Protein AF-A0A922NYP8-F1 (afdb_monomer_lite)

Radius of gyration: 26.48 Å; chains: 1; bounding box: 56×85×66 Å

Structure (mmCIF, N/CA/C/O backbone):
data_AF-A0A922NYP8-F1
#
_entry.id   AF-A0A922NYP8-F1
#
loop_
_atom_site.group_PDB
_atom_site.id
_atom_site.type_symbol
_atom_site.label_atom_id
_atom_site.label_alt_id
_atom_site.label_comp_id
_atom_site.label_asym_id
_atom_site.label_entity_id
_atom_site.label_seq_id
_atom_site.pdbx_PDB_ins_code
_atom_site.Cartn_x
_atom_site.Cartn_y
_atom_site.Cartn_z
_atom_site.occupancy
_atom_site.B_iso_or_equiv
_atom_site.auth_seq_id
_atom_site.auth_comp_id
_atom_site.auth_asym_id
_atom_site.auth_atom_id
_atom_site.pdbx_PDB_model_num
ATOM 1 N N . MET A 1 1 ? -5.232 -29.669 6.004 1.00 66.06 1 MET A N 1
ATOM 2 C CA . MET A 1 1 ? -6.127 -30.835 5.879 1.00 66.06 1 MET A CA 1
ATOM 3 C C . MET A 1 1 ? -7.072 -30.768 7.066 1.00 66.06 1 MET A C 1
ATOM 5 O O . MET A 1 1 ? -6.589 -30.756 8.190 1.00 66.06 1 MET A O 1
ATOM 9 N N . ILE A 1 2 ? -8.360 -30.571 6.811 1.00 72.19 2 ILE A N 1
ATOM 10 C CA . ILE A 1 2 ? -9.415 -30.349 7.808 1.00 72.19 2 ILE A CA 1
ATOM 11 C C . ILE A 1 2 ? -9.985 -31.724 8.167 1.00 72.19 2 ILE A C 1
ATOM 13 O O . ILE A 1 2 ? -10.240 -32.526 7.268 1.00 72.19 2 ILE A O 1
ATOM 17 N N . THR A 1 3 ? -10.121 -32.038 9.455 1.00 82.56 3 THR A N 1
ATOM 18 C CA . THR A 1 3 ? -10.770 -33.287 9.882 1.00 82.56 3 THR A CA 1
ATOM 19 C C . THR A 1 3 ? -12.245 -33.005 10.113 1.00 82.56 3 THR A C 1
ATOM 21 O O . THR A 1 3 ? -12.589 -32.067 10.812 1.00 82.56 3 THR A O 1
ATOM 24 N N . TYR A 1 4 ? -13.122 -33.825 9.561 1.00 84.69 4 TYR A N 1
ATOM 25 C CA . TYR A 1 4 ? -14.564 -33.710 9.732 1.00 84.69 4 TYR A CA 1
ATOM 26 C C . TYR A 1 4 ? -15.114 -34.953 10.416 1.00 84.69 4 TYR A C 1
ATOM 28 O O . TYR A 1 4 ? -14.515 -36.026 10.338 1.00 84.69 4 TYR A O 1
ATOM 36 N N . GLN A 1 5 ? -16.268 -34.818 11.054 1.00 89.62 5 GLN A N 1
ATOM 37 C CA . GLN A 1 5 ? -17.026 -35.886 11.683 1.00 89.62 5 GLN A CA 1
ATOM 38 C C . GLN A 1 5 ? -18.457 -35.780 11.197 1.00 89.62 5 GLN A C 1
ATOM 40 O O . GLN A 1 5 ? -18.974 -34.693 10.984 1.00 89.62 5 GLN A O 1
ATOM 45 N N . SER A 1 6 ? -19.108 -36.911 10.976 1.00 86.44 6 SER A N 1
ATOM 46 C CA . SER A 1 6 ? -20.506 -36.907 10.559 1.00 86.44 6 SER A CA 1
ATOM 47 C C . SER A 1 6 ? -21.403 -36.219 11.601 1.00 86.44 6 SER A C 1
ATOM 49 O O . SER A 1 6 ? -21.498 -36.698 12.734 1.00 86.44 6 SER A O 1
ATOM 51 N N . ALA A 1 7 ? -22.102 -35.162 11.182 1.00 79.44 7 ALA A N 1
ATOM 52 C CA . ALA A 1 7 ? -23.109 -34.436 11.966 1.00 79.44 7 ALA A CA 1
ATOM 53 C C . ALA A 1 7 ? -24.463 -35.169 12.009 1.00 79.44 7 ALA A C 1
ATOM 55 O O . ALA A 1 7 ? -25.336 -34.896 12.832 1.00 79.44 7 ALA A O 1
ATOM 56 N N . VAL A 1 8 ? -24.655 -36.113 11.086 1.00 80.56 8 VAL A N 1
ATOM 57 C CA . VAL A 1 8 ? -25.882 -36.894 10.909 1.00 80.56 8 VAL A CA 1
ATOM 58 C C . VAL A 1 8 ? -25.571 -38.387 10.943 1.00 80.56 8 VAL A C 1
ATOM 60 O O . VAL A 1 8 ? -24.485 -38.811 10.555 1.00 80.56 8 VAL A O 1
ATOM 63 N N . MET A 1 9 ? -26.540 -39.207 11.365 1.00 78.69 9 MET A N 1
ATOM 64 C CA . MET A 1 9 ? -26.356 -40.665 11.467 1.00 78.69 9 MET A CA 1
ATOM 65 C C . MET A 1 9 ? -26.149 -41.374 10.121 1.00 78.69 9 MET A C 1
ATOM 67 O O . MET A 1 9 ? -25.687 -42.508 10.103 1.00 78.69 9 MET A O 1
ATOM 71 N N . GLN A 1 10 ? -26.523 -40.748 9.003 1.00 86.38 10 GLN A N 1
ATOM 72 C CA . GLN A 1 10 ? -26.293 -41.284 7.663 1.00 86.38 10 GLN A CA 1
ATOM 73 C C . GLN A 1 10 ? -25.739 -40.195 6.756 1.00 86.38 10 GLN A C 1
ATOM 75 O O . GLN A 1 10 ? -26.448 -39.275 6.351 1.00 86.38 10 GLN A O 1
ATOM 80 N N . VAL A 1 11 ? -24.459 -40.322 6.416 1.00 90.88 11 VAL A N 1
ATOM 81 C CA . VAL A 1 11 ? -23.790 -39.412 5.489 1.00 90.88 11 VAL A CA 1
ATOM 82 C C . VAL A 1 11 ? -23.839 -39.999 4.086 1.00 90.88 11 VAL A C 1
ATOM 84 O O . VAL A 1 11 ? -23.274 -41.059 3.826 1.00 90.88 11 VAL A O 1
ATOM 87 N N . GLU A 1 12 ? -24.504 -39.301 3.171 1.00 95.06 12 GLU A N 1
ATOM 88 C CA . GLU A 1 12 ? -24.457 -39.596 1.738 1.00 95.06 12 GLU A CA 1
ATOM 89 C C . GLU A 1 12 ? -23.053 -39.351 1.164 1.00 95.06 12 GLU A C 1
ATOM 91 O O . GLU A 1 12 ? -22.510 -38.249 1.279 1.00 95.06 12 GLU A O 1
ATOM 96 N N . LEU A 1 13 ? -22.491 -40.365 0.505 1.00 96.12 13 LEU A N 1
ATOM 97 C CA . LEU A 1 13 ? -21.177 -40.321 -0.131 1.00 96.12 13 LEU A CA 1
ATOM 98 C C . LEU A 1 13 ? -21.335 -40.343 -1.655 1.00 96.12 13 LEU A C 1
ATOM 100 O O . LEU A 1 13 ? -21.900 -41.281 -2.222 1.00 96.12 13 LEU A O 1
ATOM 104 N N . PHE A 1 14 ? -20.812 -39.327 -2.334 1.00 96.75 14 PHE A N 1
ATOM 105 C CA . PHE A 1 14 ? -20.896 -39.172 -3.786 1.00 96.75 14 PHE A CA 1
ATOM 106 C C . PHE A 1 14 ? -19.519 -39.378 -4.427 1.00 96.75 14 PHE A C 1
ATOM 108 O O . PHE A 1 14 ? -18.516 -38.857 -3.943 1.00 96.75 14 PHE A O 1
ATOM 115 N N . SER A 1 15 ? -19.444 -40.111 -5.539 1.00 94.62 15 SER A N 1
ATOM 116 C CA . SER A 1 15 ? -18.170 -40.338 -6.245 1.00 94.62 15 SER A CA 1
ATOM 117 C C . SER A 1 15 ? -17.664 -39.113 -7.020 1.00 94.62 15 SER A C 1
ATOM 119 O O . SER A 1 15 ? -16.480 -39.034 -7.335 1.00 94.62 15 SER A O 1
ATOM 121 N N . THR A 1 16 ? -18.539 -38.153 -7.340 1.00 92.31 16 THR A N 1
ATOM 122 C CA . THR A 1 16 ? -18.200 -36.885 -8.013 1.00 92.31 16 THR A CA 1
ATOM 123 C C . THR A 1 16 ? -19.042 -35.731 -7.456 1.00 92.31 16 THR A C 1
ATOM 125 O O . THR A 1 16 ? -20.111 -35.958 -6.887 1.00 92.31 16 THR A O 1
ATOM 128 N N . SER A 1 17 ? -18.592 -34.485 -7.650 1.00 89.69 17 SER A N 1
ATOM 129 C CA . SER A 1 17 ? -19.309 -33.275 -7.209 1.00 89.69 17 SER A CA 1
ATOM 130 C C . SER A 1 17 ? -20.694 -33.120 -7.842 1.00 89.69 17 SER A C 1
ATOM 132 O O . SER A 1 17 ? -21.583 -32.530 -7.232 1.00 89.69 17 SER A O 1
ATOM 134 N N . ASP A 1 18 ? -20.894 -33.665 -9.043 1.00 90.75 18 ASP A N 1
ATOM 135 C CA . ASP A 1 18 ? -22.103 -33.504 -9.865 1.00 90.75 18 ASP A CA 1
ATOM 136 C C . ASP A 1 18 ? -23.022 -34.736 -9.849 1.00 90.75 18 ASP A C 1
ATOM 138 O O . ASP A 1 18 ? -24.043 -34.764 -10.533 1.00 90.75 18 ASP A O 1
ATOM 142 N N . ALA A 1 19 ? -22.686 -35.777 -9.080 1.00 90.44 19 ALA A N 1
ATOM 143 C CA . ALA A 1 19 ? -23.497 -36.989 -9.024 1.00 90.44 19 ALA A CA 1
ATOM 144 C C . ALA A 1 19 ? -24.916 -36.685 -8.504 1.00 90.44 19 ALA A C 1
ATOM 146 O O . ALA A 1 19 ? -25.092 -36.070 -7.448 1.00 90.44 19 ALA A O 1
ATOM 147 N N . ALA A 1 20 ? -25.936 -37.131 -9.239 1.00 90.94 20 ALA A N 1
ATOM 148 C CA . ALA A 1 20 ? -27.338 -36.909 -8.876 1.00 90.94 20 ALA A CA 1
ATOM 149 C C . ALA A 1 20 ? -27.798 -37.785 -7.696 1.00 90.94 20 ALA A C 1
ATOM 151 O O . ALA A 1 20 ? -28.721 -37.416 -6.978 1.00 90.94 20 ALA A O 1
ATOM 152 N N . VAL A 1 21 ? -27.146 -38.933 -7.484 1.00 92.62 21 VAL A N 1
ATOM 153 C CA . VAL A 1 21 ? -27.503 -39.935 -6.469 1.00 92.62 21 VAL A CA 1
ATOM 154 C C . VAL A 1 21 ? -26.253 -40.323 -5.680 1.00 92.62 21 VAL A C 1
ATOM 156 O O . VAL A 1 21 ? -25.152 -40.324 -6.234 1.00 92.62 21 VAL A O 1
ATOM 159 N N . ALA A 1 22 ? -26.419 -40.624 -4.391 1.00 92.94 22 ALA A N 1
ATOM 160 C CA . ALA A 1 22 ? -25.333 -41.090 -3.537 1.00 92.94 22 ALA A CA 1
ATOM 161 C C . ALA A 1 22 ? -24.836 -42.467 -4.002 1.00 92.94 22 ALA A C 1
ATOM 163 O O . ALA A 1 22 ? -25.628 -43.370 -4.273 1.00 92.94 22 ALA A O 1
ATOM 164 N N . SER A 1 23 ? -23.517 -42.625 -4.081 1.00 93.94 23 SER A N 1
ATOM 165 C CA . SER A 1 23 ? -22.865 -43.877 -4.473 1.00 93.94 23 SER A CA 1
ATOM 166 C C . SER A 1 23 ? -22.718 -44.836 -3.287 1.00 93.94 23 SER A C 1
ATOM 168 O O . SER A 1 23 ? -22.593 -46.043 -3.482 1.00 93.94 23 SER A O 1
ATOM 170 N N . ALA A 1 24 ? -22.703 -44.301 -2.063 1.00 94.31 24 ALA A N 1
ATOM 171 C CA . ALA A 1 24 ? -22.650 -45.056 -0.817 1.00 94.31 24 ALA A CA 1
ATOM 172 C C . ALA A 1 24 ? -23.212 -44.229 0.353 1.00 94.31 24 ALA A C 1
ATOM 174 O O . ALA A 1 24 ? -23.489 -43.036 0.216 1.00 94.31 24 ALA A O 1
ATOM 175 N N . PHE A 1 25 ? -23.342 -44.871 1.514 1.00 92.19 25 PHE A N 1
ATOM 176 C CA . PHE A 1 25 ? -23.682 -44.228 2.781 1.00 92.19 25 PHE A CA 1
ATOM 177 C C . PHE A 1 25 ? -22.641 -44.597 3.841 1.00 92.19 25 PHE A C 1
ATOM 179 O O . PHE A 1 25 ? -22.176 -45.740 3.886 1.00 92.19 25 PHE A O 1
ATOM 186 N N . ALA A 1 26 ? -22.281 -43.633 4.686 1.00 86.06 26 ALA A N 1
ATOM 187 C CA . ALA A 1 26 ? -21.549 -43.897 5.921 1.00 86.06 26 ALA A CA 1
ATOM 188 C C . ALA A 1 26 ? -22.441 -44.663 6.917 1.00 86.06 26 ALA A C 1
ATOM 190 O O . ALA A 1 26 ? -23.669 -44.537 6.880 1.00 86.06 26 ALA A O 1
ATOM 191 N N . GLY A 1 27 ? -21.828 -45.490 7.766 1.00 77.88 27 GLY A N 1
ATOM 192 C CA . GLY A 1 27 ? -22.530 -46.321 8.745 1.00 77.88 27 GLY A CA 1
ATOM 193 C C . GLY A 1 27 ? -23.229 -45.511 9.850 1.00 77.88 27 GLY A C 1
ATOM 194 O O . GLY A 1 27 ? -23.085 -44.297 9.914 1.00 77.88 27 GLY A O 1
ATOM 195 N N . PRO A 1 28 ? -23.966 -46.178 10.761 1.00 75.19 28 PRO A N 1
ATOM 196 C CA . PRO A 1 28 ? -24.787 -45.518 11.786 1.00 75.19 28 PRO A CA 1
ATOM 197 C C . PRO A 1 28 ? -23.991 -44.875 12.937 1.00 75.19 28 PRO A C 1
ATOM 199 O O . PRO A 1 28 ? -24.587 -44.291 13.840 1.00 75.19 28 PRO A O 1
ATOM 202 N N . ALA A 1 29 ? -22.665 -45.027 12.958 1.00 81.69 29 ALA A N 1
ATOM 203 C CA . ALA A 1 29 ? -21.788 -44.460 13.977 1.00 81.69 29 ALA A CA 1
ATOM 204 C C . ALA A 1 29 ? -21.065 -43.224 13.425 1.00 81.69 29 ALA A C 1
ATOM 206 O O . ALA A 1 29 ? -20.842 -43.165 12.216 1.00 81.69 29 ALA A O 1
ATOM 207 N N . PRO A 1 30 ? -20.648 -42.271 14.280 1.00 82.56 30 PRO A N 1
ATOM 208 C CA . PRO A 1 30 ? -19.927 -41.108 13.806 1.00 82.56 30 PRO A CA 1
ATOM 209 C C . PRO A 1 30 ? -18.641 -41.482 13.062 1.00 82.56 30 PRO A C 1
ATOM 211 O O . PRO A 1 30 ? -17.771 -42.151 13.621 1.00 82.56 30 PRO A O 1
ATOM 214 N N . GLU A 1 31 ? -18.518 -41.054 11.808 1.00 89.12 31 GLU A N 1
ATOM 215 C CA . GLU A 1 31 ? -17.350 -41.338 10.971 1.00 89.12 31 GLU A CA 1
ATOM 216 C C . GLU A 1 31 ? -16.478 -40.103 10.781 1.00 89.12 31 GLU A C 1
ATOM 218 O O . GLU A 1 31 ? -16.988 -38.987 10.725 1.00 89.12 31 GLU A O 1
ATOM 223 N N . GLN A 1 32 ? -15.165 -40.316 10.650 1.00 89.50 32 GLN A N 1
ATOM 224 C CA . GLN A 1 32 ? -14.197 -39.254 10.396 1.00 89.50 32 GLN A CA 1
ATOM 225 C C . GLN A 1 32 ? -13.786 -39.173 8.925 1.00 89.50 32 GLN A C 1
ATOM 227 O O . GLN A 1 32 ? -13.536 -40.186 8.258 1.00 89.50 32 GLN A O 1
ATOM 232 N N . PHE A 1 33 ? -13.622 -37.942 8.459 1.00 91.50 33 PHE A N 1
ATOM 233 C CA . PHE A 1 33 ? -13.197 -37.608 7.110 1.00 91.50 33 PHE A CA 1
ATOM 234 C C . PHE A 1 33 ? -12.060 -36.583 7.142 1.00 91.50 33 PHE A C 1
ATOM 236 O O . PHE A 1 33 ? -11.901 -35.851 8.110 1.00 91.50 33 PHE A O 1
ATOM 243 N N . GLU A 1 34 ? -11.273 -36.514 6.077 1.00 90.25 34 GLU A N 1
ATOM 244 C CA . GLU A 1 34 ? -10.164 -35.576 5.910 1.00 90.25 34 GLU A CA 1
ATOM 245 C C . GLU A 1 34 ? -10.344 -34.798 4.608 1.00 90.25 34 GLU A C 1
ATOM 247 O O . GLU A 1 34 ? -10.210 -35.364 3.528 1.00 90.25 34 GLU A O 1
ATOM 252 N N . GLY A 1 35 ? -10.661 -33.510 4.673 1.00 85.81 35 GLY A N 1
ATOM 253 C CA . GLY A 1 35 ? -10.830 -32.669 3.487 1.00 85.81 35 GLY A CA 1
ATOM 254 C C . GLY A 1 35 ? -9.698 -31.670 3.294 1.00 85.81 35 GLY A C 1
ATOM 255 O O . GLY A 1 35 ? -8.952 -31.326 4.213 1.00 85.81 35 GLY A O 1
ATOM 256 N N . ASP A 1 36 ? -9.573 -31.174 2.071 1.00 80.81 36 ASP A N 1
ATOM 257 C CA . ASP A 1 36 ? -8.694 -30.053 1.727 1.00 80.81 36 ASP A CA 1
ATOM 258 C C . ASP A 1 36 ? -9.437 -28.703 1.719 1.00 80.81 36 ASP A C 1
ATOM 260 O O . ASP A 1 36 ? -8.832 -27.679 1.419 1.00 80.81 36 ASP A O 1
ATOM 264 N N . GLY A 1 37 ? -10.727 -28.696 2.082 1.00 77.25 37 GLY A N 1
ATOM 265 C CA . GLY A 1 37 ? -11.591 -27.512 2.058 1.00 77.25 37 GLY A CA 1
ATOM 266 C C . GLY A 1 37 ? -12.241 -27.242 0.697 1.00 77.25 37 GLY A C 1
ATOM 267 O O . GLY A 1 37 ? -12.990 -26.280 0.559 1.00 77.25 37 GLY A O 1
ATOM 268 N N . THR A 1 38 ? -11.996 -28.073 -0.321 1.00 84.12 38 THR A N 1
ATOM 269 C CA . THR A 1 38 ? -12.590 -27.877 -1.649 1.00 84.12 38 THR A CA 1
ATOM 270 C C . THR A 1 38 ? -14.095 -28.126 -1.621 1.00 84.12 38 THR A C 1
ATOM 272 O O . THR A 1 38 ? -14.534 -29.259 -1.415 1.00 84.12 38 THR A O 1
ATOM 275 N N . VAL A 1 39 ? -14.887 -27.100 -1.938 1.00 86.25 39 VAL A N 1
ATOM 276 C CA . VAL A 1 39 ? -16.346 -27.198 -2.092 1.00 86.25 39 VAL A CA 1
ATOM 277 C C . VAL A 1 39 ? -16.746 -27.027 -3.560 1.00 86.25 39 VAL A C 1
ATOM 279 O O . VAL A 1 39 ? -16.272 -26.122 -4.247 1.00 86.25 39 VAL A O 1
ATOM 282 N N . ARG A 1 40 ? -17.631 -27.895 -4.064 1.00 87.00 40 ARG A N 1
ATOM 283 C CA . ARG A 1 40 ? -18.286 -27.773 -5.379 1.00 87.00 40 ARG A CA 1
ATOM 284 C C . ARG A 1 40 ? -19.727 -28.254 -5.294 1.00 87.00 40 ARG A C 1
ATOM 286 O O . ARG A 1 40 ? -19.989 -29.325 -4.758 1.00 87.00 40 ARG A O 1
ATOM 293 N N . ASN A 1 41 ? -20.655 -27.470 -5.843 1.00 88.25 41 ASN A N 1
ATOM 294 C CA . ASN A 1 41 ? -22.095 -27.764 -5.848 1.00 88.25 41 ASN A CA 1
ATOM 295 C C . ASN A 1 41 ? -22.669 -28.089 -4.454 1.00 88.25 41 ASN A C 1
ATOM 297 O O . ASN A 1 41 ? -23.434 -29.040 -4.298 1.00 88.25 41 ASN A O 1
ATOM 301 N N . GLY A 1 42 ? -22.253 -27.342 -3.424 1.00 86.25 42 GLY A N 1
ATOM 302 C CA . GLY A 1 42 ? -22.686 -27.573 -2.038 1.00 86.25 42 GLY A CA 1
ATOM 303 C C . GLY A 1 42 ? -22.166 -28.878 -1.420 1.00 86.25 42 GLY A C 1
ATOM 304 O O . GLY A 1 42 ? -22.715 -29.361 -0.428 1.00 86.25 42 GLY A O 1
ATOM 305 N N . ARG A 1 43 ? -21.136 -29.485 -2.023 1.00 92.12 43 ARG A N 1
ATOM 306 C CA . ARG A 1 43 ? -20.469 -30.682 -1.513 1.00 92.12 43 ARG A CA 1
ATOM 307 C C . ARG A 1 43 ? -18.996 -30.416 -1.280 1.00 92.12 43 ARG A C 1
ATOM 309 O O . ARG A 1 43 ? -18.321 -29.831 -2.122 1.00 92.12 43 ARG A O 1
ATOM 316 N N . LEU A 1 44 ? -18.503 -30.915 -0.165 1.00 91.31 44 LEU A N 1
ATOM 317 C CA . LEU A 1 44 ? -17.116 -30.869 0.239 1.00 91.31 44 LEU A CA 1
ATOM 318 C C . LEU A 1 44 ? -16.382 -32.127 -0.241 1.00 91.31 44 LEU A C 1
ATOM 320 O O . LEU A 1 44 ? -16.895 -33.242 -0.101 1.00 91.31 44 LEU A O 1
ATOM 324 N N . LYS A 1 45 ? -15.175 -31.956 -0.784 1.00 94.62 45 LYS A N 1
ATOM 325 C CA . LYS A 1 45 ? -14.275 -33.060 -1.117 1.00 94.62 45 LYS A CA 1
ATOM 326 C C . LYS A 1 45 ? -13.540 -33.530 0.136 1.00 94.62 45 LYS A C 1
ATOM 328 O O . LYS A 1 45 ? -12.814 -32.763 0.767 1.00 94.62 45 LYS A O 1
ATOM 333 N N . VAL A 1 46 ? -13.695 -34.805 0.466 1.00 94.31 46 VAL A N 1
ATOM 334 C CA . VAL A 1 46 ? -13.101 -35.409 1.658 1.00 94.31 46 VAL A CA 1
ATOM 335 C C . VAL A 1 46 ? -12.566 -36.805 1.375 1.00 94.31 46 VAL A C 1
ATOM 337 O O . VAL A 1 46 ? -13.067 -37.511 0.509 1.00 94.31 46 VAL A O 1
ATOM 340 N N . LYS A 1 47 ? -11.576 -37.239 2.141 1.00 95.12 47 LYS A N 1
ATOM 341 C CA . LYS A 1 47 ? -11.086 -38.608 2.198 1.00 95.12 47 LYS A CA 1
ATOM 342 C C . LYS A 1 47 ? -11.651 -39.278 3.439 1.00 95.12 47 LYS A C 1
ATOM 344 O O . LYS A 1 47 ? -11.426 -38.821 4.556 1.00 95.12 47 LYS A O 1
ATOM 349 N N . ARG A 1 48 ? -12.403 -40.356 3.272 1.00 93.69 48 ARG A N 1
ATOM 350 C CA . ARG A 1 48 ? -12.976 -41.092 4.403 1.00 93.69 48 ARG A CA 1
ATOM 351 C C . ARG A 1 48 ? -11.887 -41.930 5.067 1.00 93.69 48 ARG A C 1
ATOM 353 O O . ARG A 1 48 ? -11.225 -42.720 4.400 1.00 93.69 48 ARG A O 1
ATOM 360 N N . ARG A 1 49 ? -11.705 -41.805 6.385 1.00 89.56 49 ARG A N 1
ATOM 361 C CA . ARG A 1 49 ? -10.611 -42.505 7.087 1.00 89.56 49 ARG A CA 1
ATOM 362 C C . ARG A 1 49 ? -10.750 -44.026 7.087 1.00 89.56 49 ARG A C 1
ATOM 364 O O . ARG A 1 49 ? -9.743 -44.721 7.041 1.00 89.56 49 ARG A O 1
ATOM 371 N N . ALA A 1 50 ? -11.981 -44.535 7.128 1.00 88.62 50 ALA A N 1
ATOM 372 C CA . ALA A 1 50 ? -12.245 -45.971 7.224 1.00 88.62 50 ALA A CA 1
ATOM 373 C C . ALA A 1 50 ? -11.756 -46.766 5.999 1.00 88.62 50 ALA A C 1
ATOM 375 O O . ALA A 1 50 ? -11.333 -47.910 6.145 1.00 88.62 50 ALA A O 1
ATOM 376 N N . ASP A 1 51 ? -11.818 -46.175 4.802 1.00 91.19 51 ASP A N 1
ATOM 377 C CA . ASP A 1 51 ? -11.456 -46.842 3.544 1.00 91.19 51 ASP A CA 1
ATOM 378 C C . ASP A 1 51 ? -10.379 -46.102 2.730 1.00 91.19 51 ASP A C 1
ATOM 380 O O . ASP A 1 51 ? -9.912 -46.624 1.716 1.00 91.19 51 ASP A O 1
ATOM 384 N N . GLY A 1 52 ? -9.972 -44.904 3.161 1.00 91.62 52 GLY A N 1
ATOM 385 C CA . GLY A 1 52 ? -8.978 -44.067 2.493 1.00 91.62 52 GLY A CA 1
ATOM 386 C C . GLY A 1 52 ? -9.430 -43.509 1.141 1.00 91.62 52 GLY A C 1
ATOM 387 O O . GLY A 1 52 ? -8.590 -42.991 0.401 1.00 91.62 52 GLY A O 1
ATOM 388 N N . LYS A 1 53 ? -10.717 -43.628 0.790 1.00 93.94 53 LYS A N 1
ATOM 389 C CA . LYS A 1 53 ? -11.246 -43.204 -0.511 1.00 93.94 53 LYS A CA 1
ATOM 390 C C . LYS A 1 53 ? -11.693 -41.750 -0.486 1.00 93.94 53 LYS A C 1
ATOM 392 O O . LYS A 1 53 ? -12.227 -41.267 0.513 1.00 93.94 53 LYS A O 1
ATOM 397 N N . ASP A 1 54 ? -11.510 -41.087 -1.622 1.00 95.50 54 ASP A N 1
ATOM 398 C CA . ASP A 1 54 ? -12.035 -39.748 -1.856 1.00 95.50 54 ASP A CA 1
ATOM 399 C C . ASP A 1 54 ? -13.540 -39.815 -2.147 1.00 95.50 54 ASP A C 1
ATOM 401 O O . ASP A 1 54 ? -14.008 -40.619 -2.958 1.00 95.50 54 ASP A O 1
ATOM 405 N N . TRP A 1 55 ? -14.281 -38.924 -1.505 1.00 96.69 55 TRP A N 1
ATOM 406 C CA . TRP A 1 55 ? -15.721 -38.771 -1.595 1.00 96.69 55 TRP A CA 1
ATOM 407 C C . TRP A 1 55 ? -16.084 -37.291 -1.667 1.00 96.69 55 TRP A C 1
ATOM 409 O O . TRP A 1 55 ? -15.346 -36.412 -1.223 1.00 96.69 55 TRP A O 1
ATOM 419 N N . TRP A 1 56 ? -17.263 -37.025 -2.206 1.00 96.38 56 TRP A N 1
ATOM 420 C CA . TRP A 1 56 ? -17.946 -35.751 -2.072 1.00 96.38 56 TRP A CA 1
ATOM 421 C C . TRP A 1 56 ? -19.089 -35.930 -1.086 1.00 96.38 56 TRP A C 1
ATOM 423 O O . TRP A 1 56 ? -19.855 -36.885 -1.202 1.00 96.38 56 TRP A O 1
ATOM 433 N N . VAL A 1 57 ? -19.203 -35.029 -0.119 1.00 93.56 57 VAL A N 1
ATOM 434 C CA . VAL A 1 57 ? -20.193 -35.106 0.960 1.00 93.56 57 VAL A CA 1
ATOM 435 C C . VAL A 1 57 ? -20.906 -33.769 1.072 1.00 93.56 57 VAL A C 1
ATOM 437 O O . VAL A 1 57 ? -20.277 -32.729 0.911 1.00 93.56 57 VAL A O 1
ATOM 440 N N . LYS A 1 58 ? -22.219 -33.767 1.315 1.00 91.19 58 LYS A N 1
ATOM 441 C CA . LYS A 1 58 ? -22.953 -32.517 1.564 1.00 91.19 58 LYS A CA 1
ATOM 442 C C . LYS A 1 58 ? -22.370 -31.815 2.788 1.00 91.19 58 LYS A C 1
ATOM 444 O O . LYS A 1 58 ? -22.164 -32.450 3.816 1.00 91.19 58 LYS A O 1
ATOM 449 N N . GLU A 1 59 ? -22.121 -30.518 2.674 1.00 84.12 59 GLU A N 1
ATOM 450 C CA . GLU A 1 59 ? -21.439 -29.750 3.723 1.00 84.12 59 GLU A CA 1
ATOM 451 C C . GLU A 1 59 ? -22.172 -29.826 5.070 1.00 84.12 59 GLU A C 1
ATOM 453 O O . GLU A 1 59 ? -21.562 -30.091 6.097 1.00 84.12 59 GLU A O 1
ATOM 458 N N . ASN A 1 60 ? -23.504 -29.755 5.051 1.00 85.88 60 ASN A N 1
ATOM 459 C CA . ASN A 1 60 ? -24.344 -29.861 6.246 1.00 85.88 60 ASN A CA 1
ATOM 460 C C . ASN A 1 60 ? -24.420 -31.271 6.869 1.00 85.88 60 ASN A C 1
ATOM 462 O O . ASN A 1 60 ? -25.143 -31.460 7.844 1.00 85.88 60 ASN A O 1
ATOM 466 N N . HIS A 1 61 ? -23.750 -32.275 6.296 1.00 88.12 61 HIS A N 1
ATOM 467 C CA . HIS A 1 61 ? -23.651 -33.615 6.884 1.00 88.12 61 HIS A CA 1
ATOM 468 C C . HIS A 1 61 ? -22.383 -33.791 7.727 1.00 88.12 61 HIS A C 1
ATOM 470 O O . HIS A 1 61 ? -22.204 -34.852 8.332 1.00 88.12 61 HIS A O 1
ATOM 476 N N . LEU A 1 62 ? -21.497 -32.795 7.744 1.00 86.50 62 LEU A N 1
ATOM 477 C CA . LEU A 1 62 ? -20.200 -32.853 8.396 1.00 86.50 62 LEU A CA 1
ATOM 478 C C . LEU A 1 62 ? -20.056 -31.704 9.394 1.00 86.50 62 LEU A C 1
ATOM 480 O O . LEU A 1 62 ? -20.215 -30.543 9.035 1.00 86.50 62 LEU A O 1
ATOM 484 N N . ASP A 1 63 ? -19.694 -32.047 10.623 1.00 81.00 63 ASP A N 1
ATOM 485 C CA . ASP A 1 63 ? -19.154 -31.119 11.604 1.00 81.00 63 ASP A CA 1
ATOM 486 C C . ASP A 1 63 ? -17.631 -31.095 11.456 1.00 81.00 63 ASP A C 1
ATOM 488 O O . ASP A 1 63 ? -16.985 -32.135 11.295 1.00 81.00 63 ASP A O 1
ATOM 492 N N . ASP A 1 64 ? -17.031 -29.911 11.506 1.00 71.25 64 ASP A N 1
ATOM 493 C CA . ASP A 1 64 ? -15.578 -29.781 11.579 1.00 71.25 64 ASP A CA 1
ATOM 494 C C . ASP A 1 64 ? -15.098 -30.261 12.962 1.00 71.25 64 ASP A C 1
ATOM 496 O O . ASP A 1 64 ? -15.494 -29.731 13.999 1.00 71.25 64 ASP A O 1
ATOM 500 N N . VAL A 1 65 ? -14.252 -31.290 12.980 1.00 64.31 65 VAL A N 1
ATOM 501 C CA . VAL A 1 65 ? -13.572 -31.820 14.180 1.00 64.31 65 VAL A CA 1
ATOM 502 C C . VAL A 1 65 ? -12.065 -31.788 14.007 1.00 64.31 65 VAL A C 1
ATOM 504 O O . VAL A 1 65 ? -11.344 -32.591 14.607 1.00 64.31 65 VAL A O 1
ATOM 507 N N . THR A 1 66 ? -11.554 -30.877 13.178 1.00 56.72 66 THR A N 1
ATOM 508 C CA . THR A 1 66 ? -10.118 -30.642 13.099 1.00 56.72 66 THR A CA 1
ATOM 509 C C . THR A 1 66 ? -9.600 -30.482 14.526 1.00 56.72 66 T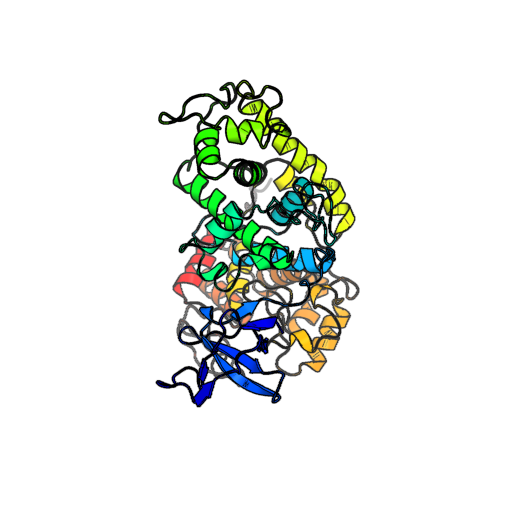HR A C 1
ATOM 511 O O . THR A 1 66 ? -10.148 -29.666 15.273 1.00 56.72 66 THR A O 1
ATOM 514 N N . PRO A 1 67 ? -8.598 -31.279 14.955 1.00 43.16 67 PRO A N 1
ATOM 515 C CA . PRO A 1 67 ? -7.992 -31.069 16.258 1.00 43.16 67 PRO A CA 1
ATOM 516 C C . PRO A 1 67 ? -7.519 -29.626 16.265 1.00 43.16 67 PRO A C 1
ATOM 518 O O . PRO A 1 67 ? -6.770 -29.268 15.359 1.00 43.16 67 PRO A O 1
ATOM 521 N N . LEU A 1 68 ? -8.042 -28.833 17.211 1.00 44.97 68 LEU A N 1
ATOM 522 C CA . LEU A 1 68 ? -7.682 -27.445 17.506 1.00 44.97 68 LEU A CA 1
ATOM 523 C C . LEU A 1 68 ? -6.592 -26.930 16.564 1.00 44.97 68 LEU A C 1
ATOM 525 O O . LEU A 1 68 ? -5.403 -27.109 16.832 1.00 44.97 68 LEU A O 1
ATOM 529 N N . LEU A 1 69 ? -7.041 -26.361 15.439 1.00 43.97 69 LEU A N 1
ATOM 530 C CA . LEU A 1 69 ? -6.272 -25.496 14.550 1.00 43.97 69 LEU A CA 1
ATOM 531 C C . LEU A 1 69 ? -5.239 -24.779 15.404 1.00 43.97 69 LEU A C 1
ATOM 533 O O . LEU A 1 69 ? -5.703 -24.086 16.313 1.00 43.97 69 LEU A O 1
ATOM 537 N N . GLU A 1 70 ? -3.939 -25.059 15.185 1.00 51.16 70 GLU A N 1
ATOM 538 C CA . GLU A 1 70 ? -2.800 -24.644 16.026 1.00 51.16 70 GLU A CA 1
ATOM 539 C C . GLU A 1 70 ? -3.256 -23.656 17.094 1.00 51.16 70 GLU A C 1
ATOM 541 O O . GLU A 1 70 ? -3.603 -22.508 16.800 1.00 51.16 70 GLU A O 1
ATOM 546 N N . THR A 1 71 ? -3.416 -24.153 18.323 1.00 58.00 71 THR A N 1
ATOM 547 C CA . THR A 1 71 ? -4.131 -23.442 19.391 1.00 58.00 71 THR A CA 1
ATOM 548 C C . THR A 1 71 ? -3.627 -22.024 19.619 1.00 58.00 71 THR A C 1
ATOM 550 O O . THR A 1 71 ? -4.357 -21.192 20.150 1.00 58.00 71 THR A O 1
ATOM 553 N N . SER A 1 72 ? -2.404 -21.734 19.196 1.00 79.50 72 SER A N 1
ATOM 554 C CA . SER A 1 72 ? -1.803 -20.424 19.283 1.00 79.50 72 SER A CA 1
ATOM 555 C C . SER A 1 72 ? -2.032 -19.547 18.052 1.00 79.50 72 SER A C 1
ATOM 557 O O . SER A 1 72 ? -1.905 -19.991 16.914 1.00 79.50 72 SER A O 1
ATOM 559 N N . LEU A 1 73 ? -2.268 -18.259 18.288 1.00 86.00 73 LEU A N 1
ATOM 560 C CA . LEU A 1 73 ? -2.085 -17.230 17.272 1.00 86.00 73 LEU A CA 1
ATOM 561 C C . LEU A 1 73 ? -0.603 -17.231 16.844 1.00 86.00 73 LEU A C 1
ATOM 563 O O . LEU A 1 73 ? 0.267 -17.134 17.717 1.00 86.00 73 LEU A O 1
ATOM 567 N N . PRO A 1 74 ? -0.286 -17.368 15.542 1.00 88.00 74 PRO A N 1
ATOM 568 C CA . PRO A 1 74 ? 1.098 -17.481 15.089 1.00 88.00 74 PRO A CA 1
ATOM 569 C C . PRO A 1 74 ? 1.875 -16.209 15.420 1.00 88.00 74 PRO A C 1
ATOM 571 O O . PRO A 1 74 ? 1.339 -15.105 15.286 1.00 88.00 74 PRO A O 1
ATOM 574 N N . ALA A 1 75 ? 3.130 -16.360 15.843 1.00 89.06 75 ALA A N 1
ATOM 575 C CA . ALA A 1 75 ? 4.006 -15.225 16.102 1.00 89.06 75 ALA A CA 1
ATOM 576 C C . ALA A 1 75 ? 4.195 -14.370 14.838 1.00 89.06 75 ALA A C 1
ATOM 578 O O . ALA A 1 75 ? 4.050 -14.839 13.708 1.00 89.06 75 ALA A O 1
ATOM 579 N N . LEU A 1 76 ? 4.488 -13.089 15.048 1.00 91.00 76 LEU A N 1
ATOM 580 C CA . LEU A 1 76 ? 4.814 -12.167 13.971 1.00 91.00 76 LEU A CA 1
ATOM 581 C C . LEU A 1 76 ? 6.308 -12.238 13.685 1.00 91.00 76 LEU A C 1
ATOM 583 O O . LEU A 1 76 ? 7.104 -11.724 14.465 1.00 91.00 76 LEU A O 1
ATOM 587 N N . GLU A 1 77 ? 6.659 -12.818 12.545 1.00 90.69 77 GLU A N 1
ATOM 588 C CA . GLU A 1 77 ? 7.990 -12.662 11.968 1.00 90.69 77 GLU A CA 1
ATOM 589 C C . GLU A 1 77 ? 8.055 -11.301 11.267 1.00 90.69 77 GLU A C 1
ATOM 591 O O . GLU A 1 77 ? 7.280 -11.028 10.347 1.00 90.69 77 GLU A O 1
ATOM 596 N N . GLU A 1 78 ? 8.946 -10.419 11.728 1.00 87.88 78 GLU A N 1
ATOM 597 C CA . GLU A 1 78 ? 8.965 -9.000 11.338 1.00 87.88 78 GLU A CA 1
ATOM 598 C C . GLU A 1 78 ? 9.069 -8.809 9.819 1.00 87.88 78 GLU A C 1
ATOM 600 O O . GLU A 1 78 ? 8.339 -8.007 9.237 1.00 87.88 78 GLU A O 1
ATOM 605 N N . GLU A 1 79 ? 9.919 -9.598 9.162 1.00 82.00 79 GLU A N 1
ATOM 606 C CA . GLU A 1 79 ? 10.118 -9.555 7.711 1.00 82.00 79 GLU A CA 1
ATOM 607 C C . GLU A 1 79 ? 8.887 -10.038 6.939 1.00 82.00 79 GLU A C 1
ATOM 609 O O . GLU A 1 79 ? 8.491 -9.444 5.937 1.00 82.00 79 GLU A O 1
ATOM 614 N N . GLU A 1 80 ? 8.252 -11.121 7.394 1.00 84.19 80 GLU A N 1
ATOM 615 C CA . GLU A 1 80 ? 7.038 -11.633 6.756 1.00 84.19 80 GLU A CA 1
ATOM 616 C C . GLU A 1 80 ? 5.874 -10.665 6.922 1.00 84.19 80 GLU A C 1
ATOM 618 O O . GLU A 1 80 ? 5.077 -10.484 5.995 1.00 84.19 80 GLU A O 1
ATOM 623 N N . PHE A 1 81 ? 5.797 -10.024 8.087 1.00 92.44 81 PHE A N 1
ATOM 624 C CA . PHE A 1 81 ? 4.806 -9.007 8.372 1.00 92.44 81 PHE A CA 1
ATOM 625 C C . PHE A 1 81 ? 5.013 -7.761 7.513 1.00 92.44 81 PHE A C 1
ATOM 627 O O . PHE A 1 81 ? 4.052 -7.298 6.895 1.00 92.44 81 PHE A O 1
ATOM 634 N N . PHE A 1 82 ? 6.253 -7.272 7.404 1.00 89.31 82 PHE A N 1
ATOM 635 C CA . PHE A 1 82 ? 6.612 -6.174 6.508 1.00 89.31 82 PHE A CA 1
ATOM 636 C C . PHE A 1 82 ? 6.219 -6.489 5.064 1.00 89.31 82 PHE A C 1
ATOM 638 O O . PHE A 1 82 ? 5.472 -5.729 4.454 1.00 89.31 82 PHE A O 1
ATOM 645 N N . ASP A 1 83 ? 6.640 -7.642 4.540 1.00 80.69 83 ASP A N 1
ATOM 646 C CA . ASP A 1 83 ? 6.322 -8.060 3.175 1.00 80.69 83 ASP A CA 1
ATOM 647 C C . ASP A 1 83 ? 4.807 -8.158 2.935 1.00 80.69 83 ASP A C 1
ATOM 649 O O . ASP A 1 83 ? 4.307 -7.843 1.852 1.00 80.69 83 ASP A O 1
ATOM 653 N N . ALA A 1 84 ? 4.055 -8.647 3.926 1.00 87.00 84 ALA A N 1
ATOM 654 C CA . ALA A 1 84 ? 2.607 -8.752 3.824 1.00 87.00 84 ALA A CA 1
ATOM 655 C C . ALA A 1 84 ? 1.930 -7.376 3.850 1.00 87.00 84 ALA A C 1
ATOM 657 O O . ALA A 1 84 ? 1.011 -7.141 3.064 1.00 87.00 84 ALA A O 1
ATOM 658 N N . ALA A 1 85 ? 2.389 -6.473 4.720 1.00 92.69 85 ALA A N 1
ATOM 659 C CA . ALA A 1 85 ? 1.912 -5.097 4.795 1.00 92.69 85 ALA A CA 1
ATOM 660 C C . ALA A 1 85 ? 2.242 -4.321 3.512 1.00 92.69 85 ALA A C 1
ATOM 662 O O . ALA A 1 85 ? 1.377 -3.641 2.970 1.00 92.69 85 ALA A O 1
ATOM 663 N N . ASP A 1 86 ? 3.447 -4.478 2.969 1.00 83.75 86 ASP A N 1
ATOM 664 C CA . ASP A 1 86 ? 3.871 -3.828 1.730 1.00 83.75 86 ASP A CA 1
ATOM 665 C C . ASP A 1 86 ? 3.028 -4.280 0.532 1.00 83.75 86 ASP A C 1
ATOM 667 O O . ASP A 1 86 ? 2.447 -3.450 -0.172 1.00 83.75 86 ASP A O 1
ATOM 671 N N . ARG A 1 87 ? 2.831 -5.595 0.360 1.00 78.50 87 ARG A N 1
ATOM 672 C CA . ARG A 1 87 ? 1.917 -6.119 -0.669 1.00 78.50 87 ARG A CA 1
ATOM 673 C C . ARG A 1 87 ? 0.489 -5.604 -0.491 1.00 78.50 87 ARG A C 1
ATOM 675 O O . ARG A 1 87 ? -0.157 -5.236 -1.469 1.00 78.50 87 ARG A O 1
ATOM 682 N N . ALA A 1 88 ? -0.015 -5.572 0.741 1.00 88.56 88 ALA A N 1
ATOM 683 C CA . ALA A 1 88 ? -1.358 -5.082 1.034 1.00 88.56 88 ALA A CA 1
ATOM 684 C C . ALA A 1 88 ? -1.522 -3.590 0.701 1.00 88.56 88 ALA A C 1
ATOM 686 O O . ALA A 1 88 ? -2.511 -3.195 0.075 1.00 88.56 88 ALA A O 1
ATOM 687 N N . ALA A 1 89 ? -0.536 -2.766 1.059 1.00 88.38 89 ALA A N 1
ATOM 688 C CA . ALA A 1 89 ? -0.510 -1.357 0.700 1.00 88.38 89 ALA A CA 1
ATOM 689 C C . ALA A 1 89 ? -0.504 -1.189 -0.825 1.00 88.38 89 ALA A C 1
ATOM 691 O O . ALA A 1 89 ? -1.324 -0.455 -1.368 1.00 88.38 89 ALA A O 1
ATOM 692 N N . GLN A 1 90 ? 0.327 -1.943 -1.542 1.00 76.62 90 GLN A N 1
ATOM 693 C CA . GLN A 1 90 ? 0.387 -1.887 -3.005 1.00 76.62 90 GLN A CA 1
ATOM 694 C C . GLN A 1 90 ? -0.942 -2.257 -3.666 1.00 76.62 90 GLN A C 1
ATOM 696 O O . GLN A 1 90 ? -1.421 -1.509 -4.515 1.00 76.62 90 GLN A O 1
ATOM 701 N N . PHE A 1 91 ? -1.570 -3.362 -3.252 1.00 77.25 91 PHE A N 1
ATOM 702 C CA . PHE A 1 91 ? -2.837 -3.808 -3.841 1.00 77.25 91 PHE A CA 1
ATOM 703 C C . PHE A 1 91 ? -3.987 -2.820 -3.646 1.00 77.25 91 PHE A C 1
ATOM 705 O O . PHE A 1 91 ? -4.913 -2.778 -4.455 1.00 77.25 91 PHE A O 1
ATOM 712 N N . THR A 1 92 ? -3.940 -2.031 -2.576 1.00 84.69 92 THR A N 1
ATOM 713 C CA . THR A 1 92 ? -5.007 -1.089 -2.221 1.00 84.69 92 THR A CA 1
ATOM 714 C C . THR A 1 92 ? -4.678 0.359 -2.581 1.00 84.69 92 THR A C 1
ATOM 716 O O . THR A 1 92 ? -5.573 1.207 -2.583 1.00 84.69 92 THR A O 1
ATOM 719 N N . SER A 1 93 ? -3.430 0.668 -2.934 1.00 81.25 93 SER A N 1
ATOM 720 C CA . SER A 1 93 ? -3.021 2.003 -3.369 1.00 81.25 93 SER A CA 1
ATOM 721 C C . SER A 1 93 ? -3.720 2.379 -4.678 1.00 81.25 93 SER A C 1
ATOM 723 O O . SER A 1 93 ? -3.714 1.635 -5.656 1.00 81.25 93 SER A O 1
ATOM 725 N N . GLY A 1 94 ? -4.400 3.525 -4.695 1.00 70.31 94 GLY A N 1
ATOM 726 C CA . GLY A 1 94 ? -5.209 3.983 -5.827 1.00 70.31 94 GLY A CA 1
ATOM 727 C C . GLY A 1 94 ? -6.523 3.221 -6.030 1.00 70.31 94 GLY A C 1
ATOM 728 O O . GLY A 1 94 ? -7.345 3.648 -6.847 1.00 70.31 94 GLY A O 1
ATOM 729 N N . PHE A 1 95 ? -6.773 2.142 -5.278 1.00 78.81 95 PHE A N 1
ATOM 730 C CA . PHE A 1 95 ? -7.998 1.358 -5.395 1.00 78.81 95 PHE A CA 1
ATOM 731 C C . PHE A 1 95 ? -9.219 2.245 -5.124 1.00 78.81 95 PHE A C 1
ATOM 733 O O . PHE A 1 95 ? -9.224 3.061 -4.197 1.00 78.81 95 PHE A O 1
ATOM 740 N N . ARG A 1 96 ? -10.226 2.147 -6.004 1.00 81.25 96 ARG A N 1
ATOM 741 C CA . ARG A 1 96 ? -11.438 2.993 -6.022 1.00 81.25 96 ARG A CA 1
ATOM 742 C C . ARG A 1 96 ? -11.178 4.507 -6.021 1.00 81.25 96 ARG A C 1
ATOM 744 O O . ARG A 1 96 ? -12.068 5.287 -5.699 1.00 81.25 96 ARG A O 1
ATOM 751 N N . GLY A 1 97 ? -9.974 4.950 -6.383 1.00 77.69 97 GLY A N 1
ATOM 752 C CA . GLY A 1 97 ? -9.608 6.366 -6.369 1.00 77.69 97 GLY A CA 1
ATOM 753 C C . GLY A 1 97 ? -9.566 6.990 -4.968 1.00 77.69 97 GLY A C 1
ATOM 754 O O . GLY A 1 97 ? -9.640 8.219 -4.864 1.00 77.69 97 GLY A O 1
ATOM 755 N N . ALA A 1 98 ? -9.460 6.173 -3.912 1.00 79.88 98 ALA A N 1
ATOM 756 C CA . ALA A 1 98 ? -9.477 6.619 -2.519 1.00 79.88 98 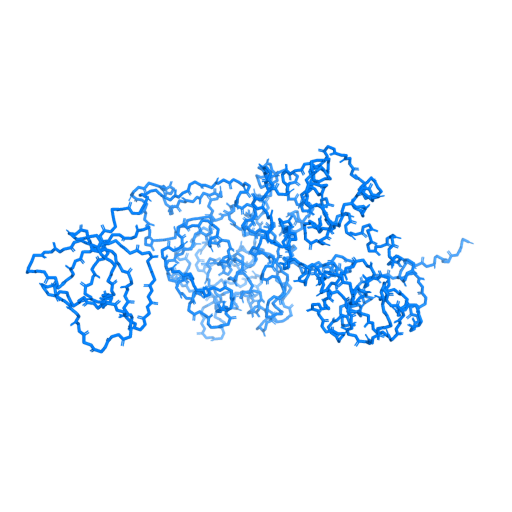ALA A CA 1
ATOM 757 C C . ALA A 1 98 ? -8.274 7.501 -2.145 1.00 79.88 98 ALA A C 1
ATOM 759 O O . ALA A 1 98 ? -8.419 8.437 -1.369 1.00 79.88 98 ALA A O 1
ATOM 760 N N . GLY A 1 99 ? -7.112 7.234 -2.739 1.00 78.31 99 GLY A N 1
ATOM 761 C CA . GLY A 1 99 ? -5.833 7.816 -2.336 1.00 78.31 99 GLY A CA 1
ATOM 762 C C . GLY A 1 99 ? -4.730 6.771 -2.445 1.00 78.31 99 GLY A C 1
ATOM 763 O O . GLY A 1 99 ? -4.947 5.715 -3.043 1.00 78.31 99 GLY A O 1
ATOM 764 N N . GLY A 1 100 ? -3.546 7.067 -1.917 1.00 81.44 100 GLY A N 1
ATOM 765 C CA . GLY A 1 100 ? -2.478 6.073 -1.851 1.00 81.44 100 GLY A CA 1
ATOM 766 C C . GLY A 1 100 ? -2.549 5.242 -0.581 1.00 81.44 100 GLY A C 1
ATOM 767 O O . GLY A 1 100 ? -3.302 5.533 0.348 1.00 81.44 100 GLY A O 1
ATOM 768 N N . MET A 1 101 ? -1.742 4.194 -0.550 1.00 88.69 101 MET A N 1
ATOM 769 C CA . MET A 1 101 ? -1.481 3.425 0.654 1.00 88.69 101 MET A CA 1
ATOM 770 C C . MET A 1 101 ? 0.008 3.107 0.705 1.00 88.69 101 MET A C 1
ATOM 772 O O . MET A 1 101 ? 0.593 2.709 -0.303 1.00 88.69 101 MET A O 1
ATOM 776 N N . ASN A 1 102 ? 0.610 3.284 1.876 1.00 88.94 102 ASN A N 1
ATOM 777 C CA . ASN A 1 102 ? 2.028 3.046 2.118 1.00 88.94 102 ASN A CA 1
ATOM 778 C C . ASN A 1 102 ? 2.177 1.984 3.205 1.00 88.94 102 ASN A C 1
ATOM 780 O O . ASN A 1 102 ? 1.354 1.914 4.122 1.00 88.94 102 ASN A O 1
ATOM 784 N N . VAL A 1 103 ? 3.238 1.183 3.120 1.00 91.19 103 VAL A N 1
ATOM 785 C CA . VAL A 1 103 ? 3.537 0.170 4.137 1.00 91.19 103 VAL A CA 1
ATOM 786 C C . VAL A 1 103 ? 3.752 0.818 5.505 1.00 91.19 103 VAL A C 1
ATOM 788 O O . VAL A 1 103 ? 3.239 0.321 6.502 1.00 91.19 103 VAL A O 1
ATOM 791 N N . GLU A 1 104 ? 4.395 1.986 5.547 1.00 93.94 104 GLU A N 1
ATOM 792 C CA . GLU A 1 104 ? 4.664 2.749 6.766 1.00 93.94 104 GLU A CA 1
ATOM 793 C C . GLU A 1 104 ? 3.386 3.066 7.550 1.00 93.94 104 GLU A C 1
ATOM 795 O O . GLU A 1 104 ? 3.378 2.966 8.775 1.00 93.94 104 GLU A O 1
ATOM 800 N N . TYR A 1 105 ? 2.281 3.372 6.863 1.00 96.38 105 TYR A N 1
ATOM 801 C CA . TYR A 1 105 ? 0.997 3.596 7.526 1.00 96.38 105 TYR A CA 1
ATOM 802 C C . TYR A 1 105 ? 0.478 2.324 8.208 1.00 96.38 105 TYR A C 1
ATOM 804 O O . TYR A 1 105 ? 0.062 2.379 9.363 1.00 96.38 105 TYR A O 1
ATOM 812 N N . LEU A 1 106 ? 0.518 1.177 7.522 1.00 97.56 106 LEU A N 1
ATOM 813 C CA . LEU A 1 106 ? 0.053 -0.094 8.089 1.00 97.56 106 LEU A CA 1
ATOM 814 C C . LEU A 1 106 ? 0.927 -0.536 9.263 1.00 97.56 106 LEU A C 1
ATOM 816 O O . LEU A 1 106 ? 0.420 -1.060 10.251 1.00 97.56 106 LEU A O 1
ATOM 820 N N . LEU A 1 107 ? 2.228 -0.280 9.182 1.00 97.06 107 LEU A N 1
ATOM 821 C CA . LEU A 1 107 ? 3.177 -0.550 10.253 1.00 97.06 107 LEU A CA 1
ATOM 822 C C . LEU A 1 107 ? 2.917 0.332 11.479 1.00 97.06 107 LEU A C 1
ATOM 824 O O . LEU A 1 107 ? 2.851 -0.189 12.592 1.00 97.06 107 LEU A O 1
ATOM 828 N N . LEU A 1 108 ? 2.702 1.638 11.289 1.00 97.19 108 LEU A N 1
ATOM 829 C CA . LEU A 1 108 ? 2.310 2.549 12.369 1.00 97.19 108 LEU A CA 1
ATOM 830 C C . LEU A 1 108 ? 0.975 2.129 12.989 1.00 97.19 108 LEU A C 1
ATOM 832 O O . LEU A 1 108 ? 0.883 2.009 14.209 1.00 97.19 108 LEU A O 1
ATOM 836 N N . LEU A 1 109 ? -0.032 1.829 12.163 1.00 97.94 109 LEU A N 1
ATOM 837 C CA . LEU A 1 109 ? -1.333 1.355 12.630 1.00 97.94 109 LEU A CA 1
ATOM 838 C C . LEU A 1 109 ? -1.176 0.089 13.479 1.00 97.94 109 LEU A C 1
ATOM 840 O O . LEU A 1 109 ? -1.590 0.073 14.632 1.00 97.94 109 LEU A O 1
ATOM 844 N N . ALA A 1 110 ? -0.506 -0.942 12.965 1.00 97.69 110 ALA A N 1
ATOM 845 C CA . ALA A 1 110 ? -0.311 -2.184 13.704 1.00 97.69 110 ALA A CA 1
ATOM 846 C C . ALA A 1 110 ? 0.474 -1.987 15.012 1.00 97.69 110 ALA A C 1
ATOM 848 O O . ALA A 1 110 ? 0.256 -2.702 15.997 1.00 97.69 110 ALA A O 1
ATOM 849 N N . TRP A 1 111 ? 1.413 -1.034 15.040 1.00 97.19 111 TRP A N 1
ATOM 850 C CA . TRP A 1 111 ? 2.155 -0.716 16.255 1.00 97.19 111 TRP A CA 1
ATOM 851 C C . TRP A 1 111 ? 1.243 -0.095 17.308 1.00 97.19 111 TRP A C 1
ATOM 853 O O . TRP A 1 111 ? 1.259 -0.515 18.465 1.00 97.19 111 TRP A O 1
ATOM 863 N N . VAL A 1 112 ? 0.428 0.880 16.915 1.00 96.75 112 VAL A N 1
ATOM 864 C CA . VAL A 1 112 ? -0.482 1.551 17.842 1.00 96.75 112 VAL A CA 1
ATOM 865 C C . VAL A 1 112 ? -1.573 0.592 18.340 1.00 96.75 112 VAL A C 1
ATOM 867 O O . VAL A 1 112 ? -1.894 0.599 19.525 1.00 96.75 112 VAL A O 1
ATOM 870 N N . GLU A 1 113 ? -2.086 -0.287 17.478 1.00 96.75 113 GLU A N 1
ATOM 871 C CA . GLU A 1 113 ? -3.164 -1.224 17.824 1.00 96.75 113 GLU A CA 1
ATOM 872 C C . GLU A 1 113 ? -2.704 -2.389 18.723 1.00 96.75 113 GLU A C 1
ATOM 874 O O . GLU A 1 113 ? -3.435 -2.857 19.604 1.00 96.75 113 GLU A O 1
ATOM 879 N N . SER A 1 114 ? -1.491 -2.908 18.518 1.00 96.31 114 SER A N 1
ATOM 880 C CA . SER A 1 114 ? -1.058 -4.147 19.188 1.00 96.31 114 SER A CA 1
ATOM 881 C C . SER A 1 114 ? 0.422 -4.213 19.554 1.00 96.31 114 SER A C 1
ATOM 883 O O . SER A 1 114 ? 0.845 -5.211 20.141 1.00 96.31 114 SER A O 1
ATOM 885 N N . ARG A 1 115 ? 1.216 -3.194 19.208 1.00 95.50 115 ARG A N 1
ATOM 886 C CA . ARG A 1 115 ? 2.692 -3.207 19.259 1.00 95.50 115 ARG A CA 1
ATOM 887 C C . ARG A 1 115 ? 3.301 -4.324 18.402 1.00 95.50 115 ARG A C 1
ATOM 889 O O . ARG A 1 115 ? 4.288 -4.950 18.796 1.00 95.50 115 ARG A O 1
ATOM 896 N N . TRP A 1 116 ? 2.674 -4.584 17.248 1.00 92.81 116 TRP A N 1
ATOM 897 C CA . TRP A 1 116 ? 2.956 -5.728 16.370 1.00 92.81 116 TRP A CA 1
ATOM 898 C C . TRP A 1 116 ? 2.933 -7.047 17.131 1.00 92.81 116 TRP A C 1
ATOM 900 O O . TRP A 1 116 ? 3.901 -7.806 17.124 1.00 92.81 116 TRP A O 1
ATOM 910 N N . THR A 1 117 ? 1.826 -7.322 17.814 1.00 94.69 117 THR A N 1
ATOM 911 C CA . THR A 1 117 ? 1.605 -8.636 18.417 1.00 94.69 117 THR A CA 1
ATOM 912 C C . THR A 1 117 ? 0.413 -9.305 17.759 1.00 94.69 117 THR A C 1
ATOM 914 O O . THR A 1 117 ? -0.618 -8.678 17.521 1.00 94.69 117 THR A O 1
ATOM 917 N N . ASN A 1 118 ? 0.535 -10.600 17.473 1.00 95.62 118 ASN A N 1
ATOM 918 C CA . ASN A 1 118 ? -0.605 -11.393 17.043 1.00 95.62 118 ASN A CA 1
ATOM 919 C C . ASN A 1 118 ? -1.273 -12.017 18.270 1.00 95.62 118 ASN A C 1
ATOM 921 O O . ASN A 1 118 ? -1.099 -13.195 18.562 1.00 95.62 118 ASN A O 1
ATOM 925 N N . THR A 1 119 ? -1.947 -11.179 19.054 1.00 96.25 119 THR A N 1
ATOM 926 C CA . THR A 1 119 ? -2.566 -11.557 20.332 1.00 96.25 119 THR A CA 1
ATOM 927 C C . THR A 1 119 ? -4.033 -11.150 20.365 1.00 96.25 119 THR A C 1
ATOM 929 O O . THR A 1 119 ? -4.477 -10.344 19.546 1.00 96.25 119 THR A O 1
ATOM 932 N N . ASP A 1 120 ? -4.801 -11.663 21.319 1.00 95.00 120 ASP A N 1
ATOM 933 C CA . ASP A 1 120 ? -6.090 -11.068 21.682 1.00 95.00 120 ASP A CA 1
ATOM 934 C C . ASP A 1 120 ? -5.914 -9.766 22.489 1.00 95.00 120 ASP A C 1
ATOM 936 O O . ASP A 1 120 ? -4.792 -9.370 22.826 1.00 95.00 120 ASP A O 1
ATOM 940 N N . SER A 1 121 ? -7.012 -9.083 22.822 1.00 92.69 121 SER A N 1
ATOM 941 C CA . SER A 1 121 ? -6.985 -7.831 23.598 1.00 92.69 121 SER A CA 1
ATOM 942 C C . SER A 1 121 ? -6.328 -7.944 24.983 1.00 92.69 121 SER A C 1
ATOM 944 O O . SER A 1 121 ? -5.988 -6.919 25.569 1.00 92.69 121 SER A O 1
ATOM 946 N N . GLN A 1 122 ? -6.136 -9.156 25.511 1.00 93.62 122 GLN A N 1
ATOM 947 C CA . GLN A 1 122 ? -5.464 -9.416 26.788 1.00 93.62 122 GLN A CA 1
ATOM 948 C C . GLN A 1 122 ? -3.983 -9.790 26.615 1.00 93.62 122 GLN A C 1
ATOM 950 O O . GLN A 1 122 ? -3.299 -10.061 27.600 1.00 93.62 122 GLN A O 1
ATOM 955 N N . GLY A 1 123 ? -3.467 -9.801 25.382 1.00 94.31 123 GLY A N 1
ATOM 956 C CA . GLY A 1 123 ? -2.084 -10.169 25.084 1.00 94.31 123 GLY A CA 1
ATOM 957 C C . GLY A 1 123 ? -1.845 -11.679 25.019 1.00 94.31 123 GLY A C 1
ATOM 958 O O . GLY A 1 123 ? -0.693 -12.108 25.001 1.00 94.31 123 GLY A O 1
ATOM 959 N N . ARG A 1 124 ? -2.901 -12.498 24.973 1.00 94.19 124 ARG A N 1
ATOM 960 C CA . ARG A 1 124 ? -2.791 -13.957 24.873 1.00 94.19 124 ARG A CA 1
ATOM 961 C C . ARG A 1 124 ? -2.627 -14.364 23.414 1.00 94.19 124 ARG A C 1
ATOM 963 O O . ARG A 1 124 ? -3.361 -13.896 22.543 1.00 94.19 124 ARG A O 1
ATOM 970 N N . SER A 1 125 ? -1.677 -15.254 23.156 1.00 92.81 125 SER A N 1
ATOM 971 C CA . SER A 1 125 ? -1.463 -15.889 21.851 1.00 92.81 125 SER A CA 1
ATOM 972 C C . SER A 1 125 ? -1.628 -17.402 21.905 1.00 92.81 125 SER A C 1
ATOM 974 O O . SER A 1 125 ? -1.345 -18.052 20.915 1.00 92.81 125 SER A O 1
ATOM 976 N N . ASP A 1 126 ? -2.052 -17.978 23.028 1.00 90.56 126 ASP A N 1
ATOM 977 C CA . ASP A 1 126 ? -2.192 -19.422 23.224 1.00 90.56 126 ASP A CA 1
ATOM 978 C C . ASP A 1 126 ? -3.632 -19.908 22.960 1.00 90.56 126 ASP A C 1
ATOM 980 O O . ASP A 1 126 ? -4.478 -19.176 22.440 1.00 90.56 126 ASP A O 1
ATOM 984 N N . ALA A 1 127 ? -3.919 -21.153 23.357 1.00 85.31 127 ALA A N 1
ATOM 985 C CA . ALA A 1 127 ? -5.244 -21.770 23.262 1.00 85.31 127 ALA A CA 1
ATOM 986 C C . ALA A 1 127 ? -6.363 -20.973 23.951 1.00 85.31 127 ALA A C 1
ATOM 988 O O . ALA A 1 127 ? -7.532 -21.157 23.618 1.00 85.31 127 ALA A O 1
ATOM 989 N N . ASN A 1 128 ? -6.015 -20.122 24.919 1.00 86.94 128 ASN A N 1
ATOM 990 C CA . ASN A 1 128 ? -6.961 -19.367 25.730 1.00 86.94 128 ASN A CA 1
ATOM 991 C C . ASN A 1 128 ? -7.234 -17.969 25.165 1.00 86.94 128 ASN A C 1
ATOM 993 O O . ASN A 1 128 ? -7.997 -17.221 25.777 1.00 86.94 128 ASN A O 1
ATOM 997 N N . ALA A 1 129 ? -6.609 -17.593 24.044 1.00 90.25 129 ALA A N 1
ATOM 998 C CA . ALA A 1 129 ? -6.860 -16.317 23.394 1.00 90.25 129 ALA A CA 1
ATOM 999 C C . ALA A 1 129 ? -8.355 -16.154 23.060 1.00 90.25 129 ALA A C 1
ATOM 1001 O O . ALA A 1 129 ? -8.980 -17.044 22.478 1.00 90.25 129 ALA A O 1
ATOM 1002 N N . ASP A 1 130 ? -8.930 -15.001 23.405 1.00 91.81 130 ASP A N 1
ATOM 1003 C CA . ASP A 1 130 ? -10.293 -14.627 23.034 1.00 91.81 130 ASP A CA 1
ATOM 1004 C C . ASP A 1 130 ? -10.337 -14.318 21.540 1.00 91.81 130 ASP A C 1
ATOM 1006 O O . ASP A 1 130 ? -10.100 -13.199 21.083 1.00 91.81 130 ASP A O 1
ATOM 1010 N N . ARG A 1 131 ? -10.648 -15.358 20.770 1.00 88.25 131 ARG A N 1
ATOM 1011 C CA . ARG A 1 131 ? -10.810 -15.262 19.325 1.00 88.25 131 ARG A CA 1
ATOM 1012 C C . ARG A 1 131 ? -12.140 -14.631 18.933 1.00 88.25 131 ARG A C 1
ATOM 1014 O O . ARG A 1 131 ? -12.286 -14.323 17.763 1.00 88.25 131 ARG A O 1
ATOM 1021 N N . ALA A 1 132 ? -13.108 -14.424 19.825 1.00 88.00 132 ALA A N 1
ATOM 1022 C CA . ALA A 1 132 ? -14.349 -13.733 19.462 1.00 88.00 132 ALA A CA 1
ATOM 1023 C C . ALA A 1 132 ? -14.144 -12.208 19.414 1.00 88.00 132 ALA A C 1
ATOM 1025 O O . ALA A 1 132 ? -14.734 -11.526 18.567 1.00 88.00 132 ALA A O 1
ATOM 1026 N N . GLY A 1 133 ? -13.274 -11.701 20.293 1.00 90.94 133 GLY A N 1
ATOM 1027 C CA . GLY A 1 133 ? -12.890 -10.299 20.386 1.00 90.94 133 GLY A CA 1
ATOM 1028 C C . GLY A 1 133 ? -11.892 -9.818 19.318 1.00 90.94 133 GLY A C 1
ATOM 1029 O O . GLY A 1 133 ? -11.581 -10.533 18.356 1.00 90.94 133 GLY A O 1
ATOM 1030 N N . PRO A 1 134 ? -11.403 -8.572 19.463 1.00 95.44 134 PRO A N 1
ATOM 1031 C CA . PRO A 1 134 ? -10.339 -8.006 18.639 1.00 95.44 134 PRO A CA 1
ATOM 1032 C C . PRO A 1 134 ? -9.031 -8.798 18.760 1.00 95.44 134 PRO A C 1
ATOM 1034 O O . PRO A 1 134 ? -8.477 -8.928 19.853 1.00 95.44 134 PRO A O 1
ATOM 1037 N N . ILE A 1 135 ? -8.495 -9.276 17.635 1.00 95.75 135 ILE A N 1
ATOM 1038 C CA . ILE A 1 135 ? -7.225 -10.017 17.615 1.00 95.75 135 ILE A CA 1
ATOM 1039 C C . ILE A 1 135 ? -6.240 -9.444 16.607 1.00 95.75 135 ILE A C 1
ATOM 1041 O O . ILE A 1 135 ? -6.618 -8.794 15.631 1.00 95.75 135 ILE A O 1
ATOM 1045 N N . GLY A 1 136 ? -4.975 -9.765 16.843 1.00 96.38 136 GLY A N 1
ATOM 1046 C CA . GLY A 1 136 ? -3.912 -9.614 15.878 1.00 96.38 136 GLY A CA 1
ATOM 1047 C C . GLY A 1 136 ? -3.278 -8.234 15.792 1.00 96.38 136 GLY A C 1
ATOM 1048 O O . GLY A 1 136 ? -3.648 -7.341 16.562 1.00 96.38 136 GLY A O 1
ATOM 1049 N N . PRO A 1 137 ? -2.344 -8.052 14.836 1.00 97.38 137 PRO A N 1
ATOM 1050 C CA . PRO A 1 137 ? -1.616 -6.807 14.653 1.00 97.38 137 PRO A CA 1
ATOM 1051 C C . PRO A 1 137 ? -2.519 -5.574 14.550 1.00 97.38 137 PRO A C 1
ATOM 1053 O O . PRO A 1 137 ? -2.139 -4.517 15.043 1.00 97.38 137 PRO A O 1
ATOM 1056 N N . PHE A 1 138 ? -3.710 -5.720 13.961 1.00 98.00 138 PHE A N 1
ATOM 1057 C CA . PHE A 1 138 ? -4.644 -4.622 13.689 1.00 98.00 138 PHE A CA 1
ATOM 1058 C C . PHE A 1 138 ? -5.926 -4.674 14.529 1.00 98.00 138 PHE A C 1
ATOM 1060 O O . PHE A 1 138 ? -6.850 -3.911 14.265 1.00 98.00 138 PHE A O 1
ATOM 1067 N N . ARG A 1 139 ? -6.019 -5.576 15.517 1.00 97.12 139 ARG A N 1
ATOM 1068 C CA . ARG A 1 139 ? -7.178 -5.684 16.426 1.00 97.12 139 ARG A CA 1
ATOM 1069 C C . ARG A 1 139 ? -8.523 -5.781 15.696 1.00 97.12 139 ARG A C 1
ATOM 1071 O O . ARG A 1 139 ? -9.508 -5.159 16.087 1.00 97.12 139 ARG A O 1
ATOM 1078 N N . PHE A 1 140 ? -8.606 -6.597 14.647 1.00 96.75 140 PHE A N 1
ATOM 1079 C CA . PHE A 1 140 ? -9.886 -6.810 13.974 1.00 96.75 140 PHE A CA 1
ATOM 1080 C C . PHE A 1 140 ? -10.833 -7.617 14.863 1.00 96.75 140 PHE A C 1
ATOM 1082 O O . PHE A 1 140 ? -10.525 -8.748 15.250 1.00 96.75 140 PHE A O 1
ATOM 1089 N N . ALA A 1 141 ? -12.002 -7.049 15.156 1.00 93.81 141 ALA A N 1
ATOM 1090 C CA . ALA A 1 141 ? -13.138 -7.784 15.701 1.00 93.81 141 ALA A CA 1
ATOM 1091 C C . ALA A 1 141 ? -13.821 -8.613 14.602 1.00 93.81 141 ALA A C 1
ATOM 1093 O O . ALA A 1 141 ? -13.753 -8.270 13.418 1.00 93.81 141 ALA A O 1
ATOM 1094 N N . THR A 1 142 ? -14.526 -9.673 15.003 1.00 92.94 142 THR A N 1
ATOM 1095 C CA . THR A 1 142 ? -15.271 -10.543 14.076 1.00 92.94 142 THR A CA 1
ATOM 1096 C C . THR A 1 142 ? -16.269 -9.749 13.228 1.00 92.94 142 THR A C 1
ATOM 1098 O O . THR A 1 142 ? -16.323 -9.917 12.018 1.00 92.94 142 THR A O 1
ATOM 1101 N N . THR A 1 143 ? -16.995 -8.804 13.831 1.00 92.62 143 THR A N 1
ATOM 1102 C CA . THR A 1 143 ? -17.996 -7.980 13.134 1.00 92.62 143 THR A CA 1
ATOM 1103 C C . THR A 1 143 ? -17.394 -7.118 12.023 1.00 92.62 143 THR A C 1
ATOM 1105 O O . THR A 1 143 ? -17.915 -7.107 10.910 1.00 92.62 143 THR A O 1
ATOM 1108 N N . THR A 1 144 ? -16.288 -6.419 12.295 1.00 93.81 144 THR A N 1
ATOM 1109 C CA . THR A 1 144 ? -15.590 -5.591 11.297 1.00 93.81 144 THR A CA 1
ATOM 1110 C C . THR A 1 144 ? -15.004 -6.445 10.177 1.00 93.81 144 THR A C 1
ATOM 1112 O O . THR A 1 144 ? -15.094 -6.069 9.011 1.00 93.81 144 THR A O 1
ATOM 1115 N N . TRP A 1 145 ? -14.439 -7.607 10.517 1.00 95.38 145 TRP A N 1
ATOM 1116 C CA . TRP A 1 145 ? -13.899 -8.546 9.537 1.00 95.38 145 TRP A CA 1
ATOM 1117 C C . TRP A 1 145 ? -14.975 -9.047 8.577 1.00 95.38 145 TRP A C 1
ATOM 1119 O O . TRP A 1 145 ? -14.842 -8.860 7.370 1.00 95.38 145 TRP A O 1
ATOM 1129 N N . SER A 1 146 ? -16.069 -9.607 9.096 1.00 94.00 146 SER A N 1
ATOM 1130 C CA . SER A 1 146 ? -17.145 -10.142 8.257 1.00 94.00 146 SER A CA 1
ATOM 1131 C C . SER A 1 146 ? -17.830 -9.038 7.441 1.00 94.00 146 SER A C 1
ATOM 1133 O O . SER A 1 146 ? -18.209 -9.265 6.294 1.00 94.00 146 SER A O 1
ATOM 1135 N N . MET A 1 147 ? -17.931 -7.816 7.982 1.00 95.06 147 MET A N 1
ATOM 1136 C CA . MET A 1 147 ? -18.424 -6.647 7.242 1.00 95.06 147 MET A CA 1
ATOM 1137 C C . MET A 1 147 ? -17.542 -6.307 6.033 1.00 95.06 147 MET A C 1
ATOM 1139 O O . MET A 1 147 ? -18.075 -6.033 4.959 1.00 95.06 147 MET A O 1
ATOM 1143 N N . LEU A 1 148 ? -16.215 -6.348 6.184 1.00 95.31 148 LEU A N 1
ATOM 1144 C CA . LEU A 1 148 ? -15.279 -6.100 5.083 1.00 95.31 148 LEU A CA 1
ATOM 1145 C C . LEU A 1 148 ? -15.255 -7.251 4.077 1.00 95.31 148 LEU A C 1
ATOM 1147 O O . LEU A 1 148 ? -15.297 -6.997 2.877 1.00 95.31 148 LEU A O 1
ATOM 1151 N N . ALA A 1 149 ? -15.237 -8.498 4.552 1.00 93.00 149 ALA A N 1
ATOM 1152 C CA . ALA A 1 149 ? -15.263 -9.683 3.697 1.00 93.00 149 ALA A CA 1
ATOM 1153 C C . ALA A 1 149 ? -16.535 -9.731 2.829 1.00 93.00 149 ALA A C 1
ATOM 1155 O O . ALA A 1 149 ? -16.486 -10.144 1.674 1.00 93.00 149 ALA A O 1
ATOM 1156 N N . GLY A 1 150 ? -17.665 -9.259 3.367 1.00 92.56 150 GLY A N 1
ATOM 1157 C CA . GLY A 1 150 ? -18.933 -9.142 2.647 1.00 92.56 150 GLY A CA 1
ATOM 1158 C C . GLY A 1 150 ? -19.087 -7.885 1.780 1.00 92.56 150 GLY A C 1
ATOM 1159 O O . GLY A 1 150 ? -20.114 -7.738 1.115 1.00 92.56 150 GLY A O 1
ATOM 1160 N N . ASP A 1 151 ? -18.122 -6.957 1.772 1.00 93.62 151 ASP A N 1
ATOM 1161 C CA . ASP A 1 151 ? -18.224 -5.727 0.982 1.00 93.62 151 ASP A CA 1
ATOM 1162 C C . ASP A 1 151 ? -17.918 -5.997 -0.496 1.00 93.62 151 ASP A C 1
ATOM 1164 O O . ASP A 1 151 ? -16.767 -6.133 -0.917 1.00 93.62 151 ASP A O 1
ATOM 1168 N N . THR A 1 152 ? -18.962 -5.982 -1.326 1.00 93.69 152 THR A N 1
ATOM 1169 C CA . THR A 1 152 ? -18.853 -6.215 -2.773 1.00 93.69 152 THR A CA 1
ATOM 1170 C C . THR A 1 152 ? -17.939 -5.219 -3.486 1.00 93.69 152 THR A C 1
ATOM 1172 O O . THR A 1 152 ? -17.414 -5.533 -4.551 1.00 93.69 152 THR A O 1
ATOM 1175 N N . ASN A 1 153 ? -17.710 -4.027 -2.923 1.00 91.50 153 ASN A N 1
ATOM 1176 C CA . ASN A 1 153 ? -16.775 -3.061 -3.503 1.00 91.50 153 ASN A CA 1
ATOM 1177 C C . ASN A 1 153 ? -15.304 -3.464 -3.331 1.00 91.50 153 ASN A C 1
ATOM 1179 O O . ASN A 1 153 ? -14.449 -2.942 -4.047 1.00 91.50 153 ASN A O 1
ATOM 1183 N N . TYR A 1 154 ? -15.016 -4.355 -2.381 1.00 91.06 154 TYR A N 1
ATOM 1184 C CA . TYR A 1 154 ? -13.687 -4.896 -2.096 1.00 91.06 154 TYR A CA 1
ATOM 1185 C C . TYR A 1 154 ? -13.593 -6.390 -2.420 1.00 91.06 154 TYR A C 1
ATOM 1187 O O . TYR A 1 154 ? -12.542 -6.986 -2.204 1.00 91.06 154 TYR A O 1
ATOM 1195 N N . GLY A 1 155 ? -14.635 -6.985 -3.014 1.00 83.38 155 GLY A N 1
ATOM 1196 C CA . GLY A 1 155 ? -14.670 -8.407 -3.360 1.00 83.38 155 GLY A CA 1
ATOM 1197 C C . GLY A 1 155 ? -13.460 -8.847 -4.187 1.00 83.38 155 GLY A C 1
ATOM 1198 O O . GLY A 1 155 ? -12.804 -9.811 -3.838 1.00 83.38 155 GL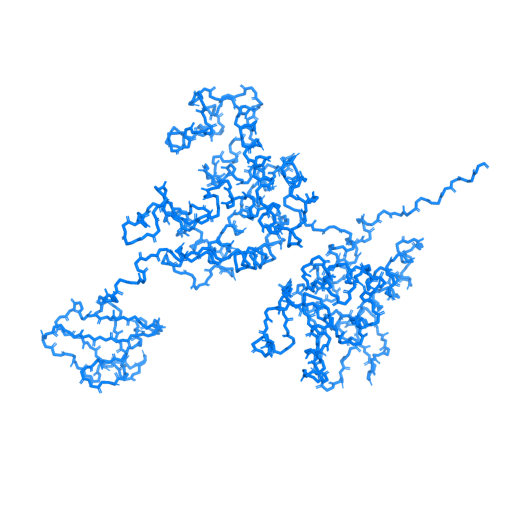Y A O 1
ATOM 1199 N N . SER A 1 156 ? -13.038 -8.083 -5.200 1.00 79.81 156 SER A N 1
ATOM 1200 C CA . SER A 1 156 ? -11.844 -8.443 -5.991 1.00 79.81 156 SER A CA 1
ATOM 1201 C C . SER A 1 156 ? -10.531 -8.497 -5.194 1.00 79.81 156 SER A C 1
ATOM 1203 O O . SER A 1 156 ? -9.543 -9.020 -5.702 1.00 79.81 156 SER A O 1
ATOM 1205 N N . LEU A 1 157 ? -10.491 -7.896 -4.000 1.00 80.81 157 LEU A N 1
ATOM 1206 C CA . LEU A 1 157 ? -9.340 -7.904 -3.094 1.00 80.81 157 LEU A CA 1
ATOM 1207 C C . LEU A 1 157 ? -9.480 -8.946 -1.979 1.00 80.81 157 LEU A C 1
ATOM 1209 O O . LEU A 1 157 ? -8.471 -9.501 -1.553 1.00 80.81 157 LEU A O 1
ATOM 1213 N N . LEU A 1 158 ? -10.703 -9.164 -1.489 1.00 89.44 158 LEU A N 1
ATOM 1214 C CA . LEU A 1 158 ? -10.985 -9.937 -0.276 1.00 89.44 158 LEU A CA 1
ATOM 1215 C C . LEU A 1 158 ? -11.712 -11.267 -0.544 1.00 89.44 158 LEU A C 1
ATOM 1217 O O . LEU A 1 158 ? -11.974 -12.014 0.397 1.00 89.44 158 LEU A O 1
ATOM 1221 N N . ASP A 1 159 ? -12.030 -11.584 -1.800 1.00 83.94 159 ASP A N 1
ATOM 1222 C CA . ASP A 1 159 ? -12.632 -12.865 -2.171 1.00 83.94 159 ASP A CA 1
ATOM 1223 C C . ASP A 1 159 ? -11.700 -14.035 -1.819 1.00 83.94 159 ASP A C 1
ATOM 1225 O O . ASP A 1 159 ? -10.481 -13.972 -1.998 1.00 83.94 159 ASP A O 1
ATOM 1229 N N . GLY A 1 160 ? -12.288 -15.106 -1.291 1.00 81.69 160 GLY A N 1
ATOM 1230 C CA . GLY A 1 160 ? -11.570 -16.293 -0.827 1.00 81.69 160 GLY A CA 1
ATOM 1231 C C . GLY A 1 160 ? -11.032 -16.245 0.610 1.00 81.69 160 GLY A C 1
ATOM 1232 O O . GLY A 1 160 ? -10.505 -17.262 1.059 1.00 81.69 160 GLY A O 1
ATOM 1233 N N . TYR A 1 161 ? -11.181 -15.136 1.345 1.00 86.50 161 TYR A N 1
ATOM 1234 C CA . TYR A 1 161 ? -10.869 -15.092 2.781 1.00 86.50 161 TYR A CA 1
ATOM 1235 C C . TYR A 1 161 ? -12.077 -15.500 3.635 1.00 86.50 161 TYR A C 1
ATOM 1237 O O . TYR A 1 161 ? -13.186 -15.000 3.452 1.00 86.50 161 TYR A O 1
ATOM 1245 N N . ALA A 1 162 ? -11.850 -16.380 4.608 1.00 88.31 162 ALA A N 1
ATOM 1246 C CA . ALA A 1 162 ? -12.842 -16.822 5.586 1.00 88.31 162 ALA A CA 1
ATOM 1247 C C . ALA A 1 162 ? -12.681 -16.097 6.936 1.00 88.31 162 ALA A C 1
ATOM 1249 O O . ALA A 1 162 ? -11.645 -15.499 7.223 1.00 88.31 162 ALA A O 1
ATOM 1250 N N . ASP A 1 163 ? -13.677 -16.198 7.824 1.00 85.12 163 ASP A N 1
ATOM 1251 C CA . ASP A 1 163 ? -13.607 -15.613 9.179 1.00 85.12 163 ASP A CA 1
ATOM 1252 C C . ASP A 1 163 ? -12.405 -16.131 9.991 1.00 85.12 163 ASP A C 1
ATOM 1254 O O . ASP A 1 163 ? -11.796 -15.390 10.768 1.00 85.12 163 ASP A O 1
ATOM 1258 N N . LEU A 1 164 ? -12.021 -17.395 9.779 1.00 85.56 164 LEU A N 1
ATOM 1259 C CA . LEU A 1 164 ? -10.865 -18.008 10.436 1.00 85.56 164 LEU A CA 1
ATOM 1260 C C . LEU A 1 164 ? -9.526 -17.434 9.958 1.00 85.56 164 LEU A C 1
ATOM 1262 O O . LEU A 1 164 ? -8.546 -17.514 10.696 1.00 85.56 164 LEU A O 1
ATOM 1266 N N . ASP A 1 165 ? -9.459 -16.812 8.778 1.00 89.88 165 ASP A N 1
ATOM 1267 C CA . ASP A 1 165 ? -8.221 -16.195 8.290 1.00 89.88 165 ASP A CA 1
ATOM 1268 C C . ASP A 1 165 ? -7.824 -14.959 9.098 1.00 89.88 165 ASP A C 1
ATOM 1270 O O . ASP A 1 165 ? -6.665 -14.549 9.053 1.00 89.88 165 ASP A O 1
ATOM 1274 N N . ARG A 1 166 ? -8.729 -14.422 9.925 1.00 93.25 166 ARG A N 1
ATOM 1275 C CA . ARG A 1 166 ? -8.441 -13.303 10.825 1.00 93.25 166 ARG A CA 1
ATOM 1276 C C . ARG A 1 166 ? -7.294 -13.583 11.790 1.00 93.25 166 ARG A C 1
ATOM 1278 O O . ARG A 1 166 ? -6.661 -12.640 12.241 1.00 93.25 166 ARG A O 1
ATOM 1285 N N . VAL A 1 167 ? -6.963 -14.840 12.091 1.00 91.75 167 VAL A N 1
ATOM 1286 C CA . VAL A 1 167 ? -5.804 -15.173 12.946 1.00 91.75 167 VAL A CA 1
ATOM 1287 C C . VAL A 1 167 ? -4.455 -15.015 12.232 1.00 91.75 167 VAL A C 1
ATOM 1289 O O . VAL A 1 167 ? -3.412 -15.021 12.886 1.00 91.75 167 VAL A O 1
ATOM 1292 N N . LYS A 1 168 ? -4.455 -14.895 10.897 1.00 92.38 168 LYS A N 1
ATOM 1293 C CA . LYS A 1 168 ? -3.249 -14.842 10.064 1.00 92.38 168 LYS A CA 1
ATOM 1294 C C . LYS A 1 168 ? -2.811 -13.386 9.883 1.00 92.38 168 LYS A C 1
ATOM 1296 O O . LYS A 1 168 ? -3.549 -12.613 9.266 1.00 92.38 168 LYS A O 1
ATOM 1301 N N . PRO A 1 169 ? -1.601 -12.995 10.325 1.00 94.56 169 PRO A N 1
ATOM 1302 C CA . PRO A 1 169 ? -1.112 -11.632 10.143 1.00 94.56 169 PRO A CA 1
ATOM 1303 C C . PRO A 1 169 ? -1.159 -11.127 8.702 1.00 94.56 169 PRO A C 1
ATOM 1305 O O . PRO A 1 169 ? -1.559 -9.995 8.452 1.00 94.56 169 PRO A O 1
ATOM 1308 N N . SER A 1 170 ? -0.812 -11.986 7.742 1.00 91.75 170 SER A N 1
ATOM 1309 C CA . SER A 1 170 ? -0.803 -11.632 6.323 1.00 91.75 170 SER A CA 1
ATOM 1310 C C . SER A 1 170 ? -2.195 -11.314 5.772 1.00 91.75 170 SER A C 1
ATOM 1312 O O . SER A 1 170 ? -2.337 -10.391 4.971 1.00 91.75 170 SER A O 1
ATOM 1314 N N . ALA A 1 171 ? -3.225 -12.031 6.227 1.00 93.75 171 ALA A N 1
ATOM 1315 C CA . ALA A 1 171 ? -4.611 -11.737 5.885 1.00 93.75 171 ALA A CA 1
ATOM 1316 C C . ALA A 1 171 ? -5.079 -10.440 6.566 1.00 93.75 171 ALA A C 1
ATOM 1318 O O . ALA A 1 171 ? -5.738 -9.608 5.947 1.00 93.75 171 ALA A O 1
ATOM 1319 N N . GLN A 1 172 ? -4.673 -10.194 7.813 1.00 97.62 172 GLN A N 1
ATOM 1320 C CA . GLN A 1 172 ? -4.999 -8.925 8.463 1.00 97.62 172 GLN A CA 1
ATOM 1321 C C . GLN A 1 172 ? -4.355 -7.716 7.776 1.00 97.62 172 GLN A C 1
ATOM 1323 O O . GLN A 1 172 ? -4.991 -6.669 7.732 1.00 97.62 172 GLN A O 1
ATOM 1328 N N . CYS A 1 173 ? -3.157 -7.842 7.190 1.00 97.25 173 CYS A N 1
ATOM 1329 C CA . CYS A 1 173 ? -2.555 -6.758 6.409 1.00 97.25 173 CYS A CA 1
ATOM 1330 C C . CYS A 1 173 ? -3.456 -6.318 5.244 1.00 97.25 173 CYS A C 1
ATOM 1332 O O . CYS A 1 173 ? -3.689 -5.119 5.084 1.00 97.25 173 CYS A O 1
ATOM 1334 N N . ILE A 1 174 ? -3.994 -7.258 4.449 1.00 94.81 174 ILE A N 1
ATOM 1335 C CA . ILE A 1 174 ? -4.866 -6.905 3.314 1.00 94.81 174 ILE A CA 1
ATOM 1336 C C . ILE A 1 174 ? -6.199 -6.314 3.782 1.00 94.81 174 ILE A C 1
ATOM 1338 O O . ILE A 1 174 ? -6.652 -5.326 3.207 1.00 94.81 174 ILE A O 1
ATOM 1342 N N . PHE A 1 175 ? -6.777 -6.827 4.872 1.00 97.62 175 PHE A N 1
ATOM 1343 C CA . PHE A 1 175 ? -7.994 -6.262 5.465 1.00 97.62 175 PHE A CA 1
ATOM 1344 C C . PHE A 1 175 ? -7.761 -4.860 6.044 1.00 97.62 175 PHE A C 1
ATOM 1346 O O . PHE A 1 175 ? -8.587 -3.974 5.833 1.00 97.62 175 PHE A O 1
ATOM 1353 N N . ALA A 1 176 ? -6.631 -4.620 6.716 1.00 98.19 176 ALA A N 1
ATOM 1354 C CA . ALA A 1 176 ? -6.257 -3.303 7.235 1.00 98.19 176 ALA A CA 1
ATOM 1355 C C . ALA A 1 176 ? -6.090 -2.285 6.105 1.00 98.19 176 ALA A C 1
ATOM 1357 O O . ALA A 1 176 ? -6.641 -1.186 6.166 1.00 98.19 176 ALA A O 1
ATOM 1358 N N . ALA A 1 177 ? -5.395 -2.672 5.037 1.00 96.62 177 ALA A N 1
ATOM 1359 C CA . ALA A 1 177 ? -5.205 -1.825 3.870 1.00 96.62 177 ALA A CA 1
ATOM 1360 C C . ALA A 1 177 ? -6.530 -1.545 3.138 1.00 96.62 177 ALA A C 1
ATOM 1362 O O . ALA A 1 177 ? -6.810 -0.399 2.779 1.00 96.62 177 ALA A O 1
ATOM 1363 N N . ALA A 1 178 ? -7.387 -2.560 2.975 1.00 96.19 178 ALA A N 1
ATOM 1364 C CA . ALA A 1 178 ? -8.707 -2.410 2.366 1.00 96.19 178 ALA A CA 1
ATOM 1365 C C . ALA A 1 178 ? -9.611 -1.495 3.201 1.00 96.19 178 ALA A C 1
ATOM 1367 O O . ALA A 1 178 ? -10.260 -0.602 2.652 1.00 96.19 178 ALA A O 1
ATOM 1368 N N . TYR A 1 179 ? -9.607 -1.654 4.527 1.00 97.81 179 TYR A N 1
ATOM 1369 C CA . TYR A 1 179 ? -10.413 -0.820 5.408 1.00 97.81 179 TYR A CA 1
ATOM 1370 C C . TYR A 1 179 ? -9.929 0.628 5.421 1.00 97.81 179 TYR A C 1
ATOM 1372 O O . TYR A 1 179 ? -10.727 1.544 5.245 1.00 97.81 179 TYR A O 1
ATOM 1380 N N . ALA A 1 180 ? -8.621 0.857 5.521 1.00 97.06 180 ALA A N 1
ATOM 1381 C CA . ALA A 1 180 ? -8.062 2.200 5.444 1.00 97.06 180 ALA A CA 1
ATOM 1382 C C . ALA A 1 180 ? -8.335 2.861 4.079 1.00 97.06 180 ALA A C 1
ATOM 1384 O O . ALA A 1 180 ? -8.675 4.044 4.030 1.00 97.06 180 ALA A O 1
ATOM 1385 N N . ASN A 1 181 ? -8.271 2.109 2.973 1.00 95.12 181 ASN A N 1
ATOM 1386 C CA . ASN A 1 181 ? -8.696 2.588 1.654 1.00 95.12 181 ASN A CA 1
ATOM 1387 C C . ASN A 1 181 ? -10.190 2.968 1.644 1.00 95.12 181 ASN A C 1
ATOM 1389 O O . ASN A 1 181 ? -10.555 4.027 1.134 1.00 95.12 181 ASN A O 1
ATOM 1393 N N . ARG A 1 182 ? -11.055 2.155 2.260 1.00 96.12 182 ARG A N 1
ATOM 1394 C CA . ARG A 1 182 ? -12.490 2.441 2.395 1.00 96.12 182 ARG A CA 1
ATOM 1395 C C . ARG A 1 182 ? -12.757 3.723 3.178 1.00 96.12 182 ARG A C 1
ATOM 1397 O O . ARG A 1 182 ? -13.550 4.552 2.732 1.00 96.12 182 ARG A O 1
ATOM 1404 N N . LEU A 1 183 ? -12.051 3.926 4.288 1.00 96.88 183 LEU A N 1
ATOM 1405 C CA . LEU A 1 183 ? -12.136 5.145 5.093 1.00 96.88 183 LEU A CA 1
ATOM 1406 C C . LEU A 1 183 ? -11.650 6.377 4.311 1.00 96.88 183 LEU A C 1
ATOM 1408 O O . LEU A 1 183 ? -12.325 7.406 4.320 1.00 96.88 183 LEU A O 1
ATOM 1412 N N . GLN A 1 184 ? -10.543 6.267 3.566 1.00 94.88 184 GLN A N 1
ATOM 1413 C CA . GLN A 1 184 ? -10.072 7.336 2.673 1.00 94.88 184 GLN A CA 1
ATOM 1414 C C . GLN A 1 184 ? -11.118 7.689 1.609 1.00 94.88 184 GLN A C 1
ATOM 1416 O O . GLN A 1 184 ? -11.430 8.863 1.409 1.00 94.88 184 GLN A O 1
ATOM 1421 N N . PHE A 1 185 ? -11.708 6.685 0.952 1.00 93.88 185 PHE A N 1
ATOM 1422 C CA . PHE A 1 185 ? -12.749 6.895 -0.054 1.00 93.88 185 PHE A CA 1
ATOM 1423 C C . PHE A 1 185 ? -13.986 7.580 0.542 1.00 93.88 185 PHE A C 1
ATOM 1425 O O . PHE A 1 185 ? -14.534 8.521 -0.039 1.00 93.88 185 PHE A O 1
ATOM 1432 N N . ALA A 1 186 ? -14.415 7.136 1.723 1.00 96.06 186 ALA A N 1
ATOM 1433 C CA . ALA A 1 186 ? -15.514 7.725 2.474 1.00 96.06 186 ALA A CA 1
ATOM 1434 C C . ALA A 1 186 ? -15.260 9.202 2.810 1.00 96.06 186 ALA A C 1
ATOM 1436 O O . ALA A 1 186 ? -16.140 10.033 2.583 1.00 96.06 186 ALA A O 1
ATOM 1437 N N . LEU A 1 187 ? -14.069 9.531 3.316 1.00 95.62 187 LEU A N 1
ATOM 1438 C CA . LEU A 1 187 ? -13.676 10.904 3.639 1.00 95.62 187 LEU A CA 1
ATOM 1439 C C . LEU A 1 187 ? -13.621 11.768 2.381 1.00 95.62 187 LEU A C 1
ATOM 1441 O O . LEU A 1 187 ? -14.246 12.819 2.335 1.00 95.62 187 LEU A O 1
ATOM 1445 N N . LYS A 1 188 ? -12.975 11.291 1.317 1.00 92.38 188 LYS A N 1
ATOM 1446 C CA . LYS A 1 188 ? -12.879 12.017 0.046 1.00 92.38 188 LYS A CA 1
ATOM 1447 C C . LYS A 1 188 ? -14.244 12.291 -0.589 1.00 92.38 188 LYS A C 1
ATOM 1449 O O . LYS A 1 188 ? -14.445 13.345 -1.180 1.00 92.38 188 LYS A O 1
ATOM 1454 N N . SER A 1 189 ? -15.179 11.347 -0.490 1.00 93.38 189 SER A N 1
ATOM 1455 C CA . SER A 1 189 ? -16.513 11.481 -1.091 1.00 93.38 189 SER A CA 1
ATOM 1456 C C . SER A 1 189 ? -17.472 12.339 -0.264 1.00 93.38 189 SER A C 1
ATOM 1458 O O . SER A 1 189 ? -18.263 13.080 -0.843 1.00 93.38 189 SER A O 1
ATOM 1460 N N . ARG A 1 190 ? -17.417 12.258 1.073 1.00 95.69 190 ARG A N 1
ATOM 1461 C CA . ARG A 1 190 ? -18.382 12.922 1.974 1.00 95.69 190 ARG A CA 1
ATOM 1462 C C . ARG A 1 190 ? -17.828 14.144 2.706 1.00 95.69 190 ARG A C 1
ATOM 1464 O O . ARG A 1 190 ? -18.606 14.928 3.237 1.00 95.69 190 ARG A O 1
ATOM 1471 N N . ALA A 1 191 ? -16.515 14.330 2.704 1.00 92.88 191 ALA A N 1
ATOM 1472 C CA . ALA A 1 191 ? -15.811 15.488 3.244 1.00 92.88 191 ALA A CA 1
ATOM 1473 C C . ALA A 1 191 ? -14.663 15.909 2.294 1.00 92.88 191 ALA A C 1
ATOM 1475 O O . ALA A 1 191 ? -13.503 15.913 2.694 1.00 92.88 191 ALA A O 1
ATOM 1476 N N . PRO A 1 192 ? -14.945 16.269 1.024 1.00 88.69 192 PRO A N 1
ATOM 1477 C CA . PRO A 1 192 ? -13.917 16.502 -0.000 1.00 88.69 192 PRO A CA 1
ATOM 1478 C C . PRO A 1 192 ? -12.977 17.682 0.286 1.00 88.69 192 PRO A C 1
ATOM 1480 O O . PRO A 1 192 ? -11.898 17.748 -0.290 1.00 88.69 192 PRO A O 1
ATOM 1483 N N . SER A 1 193 ? -13.377 18.623 1.145 1.00 86.88 193 SER A N 1
ATOM 1484 C CA . SER A 1 193 ? -12.519 19.722 1.605 1.00 86.88 193 SER A CA 1
ATOM 1485 C C . SER A 1 193 ? -11.596 19.319 2.754 1.00 86.88 193 SER A C 1
ATOM 1487 O O . SER A 1 193 ? -10.756 20.115 3.170 1.00 86.88 193 SER A O 1
ATOM 1489 N N . LEU A 1 194 ? -11.804 18.130 3.329 1.00 88.62 194 LEU A N 1
ATOM 1490 C CA . LEU A 1 194 ? -11.011 17.640 4.435 1.00 88.62 194 LEU A CA 1
ATOM 1491 C C . LEU A 1 194 ? -9.771 16.933 3.915 1.00 88.62 194 LEU A C 1
ATOM 1493 O O . LEU A 1 194 ? -9.791 15.843 3.348 1.00 88.62 194 LEU A O 1
ATOM 1497 N N . GLU A 1 195 ? -8.670 17.567 4.239 1.00 83.88 195 GLU A N 1
ATOM 1498 C CA . GLU A 1 195 ? -7.322 17.125 3.997 1.00 83.88 195 GLU A CA 1
ATOM 1499 C C . GLU A 1 195 ? -6.912 16.088 5.075 1.00 83.88 195 GLU A C 1
ATOM 1501 O O . GLU A 1 195 ? -6.048 16.344 5.909 1.00 83.88 195 GLU A O 1
ATOM 1506 N N . ALA A 1 196 ? -7.570 14.918 5.081 1.00 89.62 196 ALA A N 1
ATOM 1507 C CA . ALA A 1 196 ? -7.529 13.955 6.190 1.00 89.62 196 ALA A CA 1
ATOM 1508 C C . ALA A 1 196 ? -6.136 13.320 6.433 1.00 89.62 196 ALA A C 1
ATOM 1510 O O . ALA A 1 196 ? -5.661 12.567 5.581 1.00 89.62 196 ALA A O 1
ATOM 1511 N N . PRO A 1 197 ? -5.491 13.562 7.590 1.00 93.44 197 PRO A N 1
ATOM 1512 C CA . PRO A 1 197 ? -4.182 12.998 7.932 1.00 93.44 197 PRO A CA 1
ATOM 1513 C C . PRO A 1 197 ? -4.236 11.484 8.189 1.00 93.44 197 PRO A C 1
ATOM 1515 O O . PRO A 1 197 ? -5.293 10.922 8.475 1.00 93.44 197 PRO A O 1
ATOM 1518 N N . ALA A 1 198 ? -3.081 10.815 8.150 1.00 93.75 198 ALA A N 1
ATOM 1519 C CA . ALA A 1 198 ? -2.955 9.369 8.361 1.00 93.75 198 ALA A CA 1
ATOM 1520 C C . ALA A 1 198 ? -3.603 8.892 9.669 1.00 93.75 198 ALA A C 1
ATOM 1522 O O . ALA A 1 198 ? -4.339 7.903 9.695 1.00 93.75 198 ALA A O 1
ATOM 1523 N N . TRP A 1 199 ? -3.385 9.641 10.748 1.00 94.56 199 TRP A N 1
ATOM 1524 C CA . TRP A 1 199 ? -3.918 9.326 12.068 1.00 94.56 199 TRP A CA 1
ATOM 1525 C C . TRP A 1 199 ? -5.461 9.359 12.101 1.00 94.56 199 TRP A C 1
ATOM 1527 O O . TRP A 1 199 ? -6.085 8.643 12.883 1.00 94.56 199 TRP A O 1
ATOM 1537 N N . MET A 1 200 ? -6.111 10.093 11.189 1.00 96.00 200 MET A N 1
ATOM 1538 C CA . MET A 1 200 ? -7.573 10.139 11.081 1.00 96.00 200 MET A CA 1
ATOM 1539 C C . MET A 1 200 ? -8.155 8.836 10.522 1.00 96.00 200 MET A C 1
ATOM 1541 O O . MET A 1 200 ? -9.261 8.435 10.883 1.00 96.00 200 MET A O 1
ATOM 1545 N N . LEU A 1 201 ? -7.393 8.122 9.691 1.00 96.69 201 LEU A N 1
ATOM 1546 C CA . LEU A 1 201 ? -7.775 6.783 9.244 1.00 96.69 201 LEU A CA 1
ATOM 1547 C C . LEU A 1 201 ? -7.719 5.785 10.398 1.00 96.69 201 LEU A C 1
ATOM 1549 O O . LEU A 1 201 ? -8.591 4.926 10.493 1.00 96.69 201 LEU A O 1
ATOM 1553 N N . ARG A 1 202 ? -6.754 5.933 11.319 1.00 96.31 202 ARG A N 1
ATOM 1554 C CA . ARG A 1 202 ? -6.775 5.159 12.565 1.00 96.31 202 ARG A CA 1
ATOM 1555 C C . ARG A 1 202 ? -8.002 5.500 13.407 1.00 96.31 202 ARG A C 1
ATOM 1557 O O . ARG A 1 202 ? -8.647 4.581 13.891 1.00 96.31 202 ARG A O 1
ATOM 1564 N N . LEU A 1 203 ? -8.360 6.778 13.561 1.00 97.75 203 LEU A N 1
ATOM 1565 C CA . LEU A 1 203 ? -9.587 7.125 14.285 1.00 97.75 203 LEU A CA 1
ATOM 1566 C C . LEU A 1 203 ? -10.778 6.345 13.709 1.00 97.75 203 LEU A C 1
ATOM 1568 O O . LEU A 1 203 ? -11.481 5.670 14.453 1.00 97.75 203 LEU A O 1
ATOM 1572 N N . GLY A 1 204 ? -10.941 6.351 12.383 1.00 97.62 204 GLY A N 1
ATOM 1573 C CA . GLY A 1 204 ? -11.974 5.571 11.699 1.00 97.62 204 GLY A CA 1
ATOM 1574 C C . GLY A 1 204 ? -11.892 4.063 11.913 1.00 97.62 204 GLY A C 1
ATOM 1575 O O . GLY A 1 204 ? -12.930 3.409 12.013 1.00 97.62 204 GLY A O 1
ATOM 1576 N N . HIS A 1 205 ? -10.680 3.517 12.025 1.00 97.12 205 HIS A N 1
ATOM 1577 C CA . HIS A 1 205 ? -10.462 2.117 12.387 1.00 97.12 205 HIS A CA 1
ATOM 1578 C C . HIS A 1 205 ? -11.076 1.787 13.755 1.00 97.12 205 HIS A C 1
ATOM 1580 O O . HIS A 1 205 ? -11.760 0.774 13.881 1.00 97.12 205 HIS A O 1
ATOM 1586 N N . CYS A 1 206 ? -10.924 2.683 14.737 1.00 96.56 206 CYS A N 1
ATOM 1587 C CA . CYS A 1 206 ? -11.444 2.513 16.097 1.00 96.56 206 CYS A CA 1
ATOM 1588 C C . CYS A 1 206 ? -12.950 2.814 16.230 1.00 96.56 206 CYS A C 1
ATOM 1590 O O . CYS A 1 206 ? -13.660 2.112 16.951 1.00 96.56 206 CYS A O 1
ATOM 1592 N N . ILE A 1 207 ? -13.447 3.872 15.571 1.00 97.25 207 ILE A N 1
ATOM 1593 C CA . ILE A 1 207 ? -14.815 4.394 15.794 1.00 97.25 207 ILE A CA 1
ATOM 1594 C C . ILE A 1 207 ? -15.822 4.033 14.697 1.00 97.25 207 ILE A C 1
ATOM 1596 O O . ILE A 1 207 ? -17.014 4.329 14.825 1.00 97.25 207 ILE A O 1
ATOM 1600 N N . GLY A 1 208 ? -15.350 3.415 13.615 1.00 97.19 208 GLY A N 1
ATOM 1601 C CA . GLY A 1 208 ? -16.147 3.098 12.439 1.00 97.19 208 GLY A CA 1
ATOM 1602 C C . GLY A 1 208 ? -16.280 4.260 11.452 1.00 97.19 208 GLY A C 1
ATOM 1603 O O . GLY A 1 208 ? -16.168 5.440 11.790 1.00 97.19 208 GLY A O 1
ATOM 1604 N N . GLU A 1 209 ? -16.570 3.906 10.201 1.00 97.00 209 GLU A N 1
ATOM 1605 C CA . GLU A 1 209 ? -16.687 4.834 9.071 1.00 97.00 209 GLU A CA 1
ATOM 1606 C C . GLU A 1 209 ? -17.727 5.945 9.298 1.00 97.00 209 GLU A C 1
ATOM 1608 O O . GLU A 1 209 ? -17.445 7.121 9.081 1.00 97.00 209 GLU A O 1
ATOM 1613 N N . ASP A 1 210 ? -18.929 5.600 9.760 1.00 96.81 210 ASP A N 1
ATOM 1614 C CA . ASP A 1 210 ? -20.011 6.577 9.908 1.00 96.81 210 ASP A CA 1
ATOM 1615 C C . ASP A 1 210 ? -19.734 7.601 11.017 1.00 96.81 210 ASP A C 1
ATOM 1617 O O . ASP A 1 210 ? -20.026 8.789 10.846 1.00 96.81 210 ASP A O 1
ATOM 1621 N N . SER A 1 211 ? -19.154 7.162 12.139 1.00 97.94 211 SER A N 1
ATOM 1622 C CA . SER A 1 211 ? -18.727 8.061 13.216 1.00 97.94 211 SER A CA 1
ATOM 1623 C C . SER A 1 211 ? -17.568 8.942 12.755 1.00 97.94 211 SER A C 1
ATOM 1625 O O . SER A 1 211 ? -17.560 10.133 13.047 1.00 97.94 211 SER A O 1
ATOM 1627 N N . LEU A 1 212 ? -16.633 8.405 11.959 1.00 98.19 212 LEU A N 1
ATOM 1628 C CA . LEU A 1 212 ? -15.538 9.183 11.376 1.00 98.19 212 LEU A CA 1
ATOM 1629 C C . LEU A 1 212 ? -16.043 10.337 10.507 1.00 98.19 212 LEU A C 1
ATOM 1631 O O . LEU A 1 212 ? -15.556 11.460 10.626 1.00 98.19 212 LEU A O 1
ATOM 1635 N N . ILE A 1 213 ? -17.033 10.086 9.648 1.00 98.12 213 ILE A N 1
ATOM 1636 C CA . ILE A 1 213 ? -17.585 11.120 8.763 1.00 98.12 213 ILE A CA 1
ATOM 1637 C C . ILE A 1 213 ? -18.345 12.194 9.532 1.00 98.12 213 ILE A C 1
ATOM 1639 O O . ILE A 1 213 ? -18.320 13.359 9.132 1.00 98.12 213 ILE A O 1
ATOM 1643 N N . ARG A 1 214 ? -19.007 11.843 10.638 1.00 98.00 214 ARG A N 1
ATOM 1644 C CA . ARG A 1 214 ? -19.622 12.850 11.508 1.00 98.00 214 ARG A CA 1
ATOM 1645 C C . ARG A 1 214 ? -18.573 13.620 12.305 1.00 98.00 214 ARG A C 1
ATOM 1647 O O . ARG A 1 214 ? -18.642 14.842 12.352 1.00 98.00 214 ARG A O 1
ATOM 1654 N N . PHE A 1 215 ? -17.573 12.934 12.854 1.00 98.25 215 PHE A N 1
ATOM 1655 C CA . PHE A 1 215 ? -16.443 13.555 13.544 1.00 98.25 215 PHE A CA 1
ATOM 1656 C C . PHE A 1 215 ? -15.718 14.567 12.645 1.00 98.25 215 PHE A C 1
ATOM 1658 O O . PHE A 1 215 ? -15.433 15.682 13.070 1.00 98.25 215 PHE A O 1
ATOM 1665 N N . ALA A 1 216 ? -15.511 14.226 11.370 1.00 97.31 216 ALA A N 1
ATOM 1666 C CA . ALA A 1 216 ? -14.907 15.096 10.363 1.00 97.31 216 ALA A CA 1
ATOM 1667 C C . ALA A 1 216 ? -15.624 16.448 10.175 1.00 97.31 216 ALA A C 1
ATOM 1669 O O . ALA A 1 216 ? -14.989 17.401 9.721 1.00 97.31 216 ALA A O 1
ATOM 1670 N N . GLN A 1 217 ? -16.908 16.548 10.537 1.00 96.56 217 GLN A N 1
ATOM 1671 C CA . GLN A 1 217 ? -17.731 17.756 10.398 1.00 96.56 217 GLN A CA 1
ATOM 1672 C C . GLN A 1 217 ? -17.744 18.645 11.651 1.00 96.56 217 GLN A C 1
ATOM 1674 O O . GLN A 1 217 ? -18.264 19.758 11.592 1.00 96.56 217 GLN A O 1
ATOM 1679 N N . LEU A 1 218 ? -17.194 18.174 12.773 1.00 97.00 218 LEU A N 1
ATOM 1680 C CA . LEU A 1 218 ? -17.110 18.950 14.011 1.00 97.00 218 LEU A CA 1
ATOM 1681 C C . LEU A 1 218 ? -16.109 20.106 13.880 1.00 97.00 218 LEU A C 1
ATOM 1683 O O . LEU A 1 218 ? -15.119 20.000 13.159 1.00 97.00 218 LEU A O 1
ATOM 1687 N N . LYS A 1 219 ? -16.306 21.193 14.618 1.00 96.94 219 LYS A N 1
ATOM 1688 C CA . LYS A 1 219 ? -15.258 22.192 14.875 1.00 96.94 219 LYS A CA 1
ATOM 1689 C C . LYS A 1 219 ? -14.330 21.710 15.986 1.00 96.94 219 LYS A C 1
ATOM 1691 O O . LYS A 1 219 ? -14.660 20.783 16.720 1.00 96.94 219 LYS A O 1
ATOM 1696 N N . ASN A 1 220 ? -13.170 22.342 16.125 1.00 97.19 220 ASN A N 1
ATOM 1697 C CA . ASN A 1 220 ? -12.144 21.930 17.089 1.00 97.19 220 ASN A CA 1
ATOM 1698 C C . ASN A 1 220 ? -12.647 21.961 18.540 1.00 97.19 220 ASN A C 1
ATOM 1700 O O . ASN A 1 220 ? -12.302 21.090 19.338 1.00 97.19 220 ASN A O 1
ATOM 1704 N N . GLU A 1 221 ? -13.468 22.953 18.867 1.00 97.88 221 GLU A N 1
ATOM 1705 C CA . GLU A 1 221 ? -14.076 23.170 20.176 1.00 97.88 221 GLU A CA 1
ATOM 1706 C C . GLU A 1 221 ? -15.334 22.327 20.434 1.00 97.88 221 GLU A C 1
ATOM 1708 O O . GLU A 1 221 ? -15.760 22.219 21.586 1.00 97.88 221 GLU A O 1
ATOM 1713 N N . ASP A 1 222 ? -15.919 21.718 19.399 1.00 98.38 222 ASP A N 1
ATOM 1714 C CA . ASP A 1 222 ? -17.138 20.928 19.550 1.00 98.38 222 ASP A CA 1
ATOM 1715 C C . ASP A 1 222 ? -16.848 19.651 20.345 1.00 98.38 222 ASP A C 1
ATOM 1717 O O . ASP A 1 222 ? -15.840 18.968 20.141 1.00 98.38 222 ASP A O 1
ATOM 1721 N N . SER A 1 223 ? -17.775 19.292 21.233 1.00 98.19 223 SER A N 1
ATOM 1722 C CA . SER A 1 223 ? -17.770 17.995 21.914 1.00 98.19 223 SER A CA 1
ATOM 1723 C C . SER A 1 223 ? -18.058 16.867 20.916 1.00 98.19 223 SER A C 1
ATOM 1725 O O . SER A 1 223 ? -18.891 17.025 20.021 1.00 98.19 223 SER A O 1
ATOM 1727 N N . ILE A 1 224 ? -17.452 15.692 21.105 1.00 98.12 224 ILE A N 1
ATOM 1728 C CA . ILE A 1 224 ? -17.704 14.501 20.275 1.00 98.12 224 ILE A CA 1
ATOM 1729 C C . ILE A 1 224 ? -19.142 13.968 20.358 1.00 98.12 224 ILE A C 1
ATOM 1731 O O . ILE A 1 224 ? -19.570 13.214 19.487 1.00 98.12 224 ILE A O 1
ATOM 1735 N N . SER A 1 225 ? -19.901 14.357 21.384 1.00 97.44 225 SER A N 1
ATOM 1736 C CA . SER A 1 225 ? -21.326 14.030 21.504 1.00 97.44 225 SER A CA 1
ATOM 1737 C C . SER A 1 225 ? -22.234 15.003 20.743 1.00 97.44 225 SER A C 1
ATOM 1739 O O . SER A 1 225 ? -23.443 14.778 20.649 1.00 97.44 225 SER A O 1
ATOM 1741 N N . SER A 1 226 ? -21.665 16.068 20.162 1.00 98.06 226 SER A N 1
ATOM 1742 C CA . SER A 1 226 ? -22.414 17.046 19.374 1.00 98.06 226 SER A CA 1
ATOM 1743 C C . SER A 1 226 ? -23.125 16.371 18.204 1.00 98.06 226 SER A C 1
ATOM 1745 O O . SER A 1 226 ? -22.631 15.416 17.601 1.00 98.06 226 SER A O 1
ATOM 1747 N N . THR A 1 227 ? -24.319 16.866 17.889 1.00 97.81 227 THR A N 1
ATOM 1748 C CA . THR A 1 227 ? -25.173 16.264 16.866 1.00 97.81 227 THR A CA 1
ATOM 1749 C C . THR A 1 227 ? -24.787 16.745 15.471 1.00 97.81 227 THR A C 1
ATOM 1751 O O . THR A 1 227 ? -24.824 17.938 15.185 1.00 97.81 227 THR A O 1
ATOM 1754 N N . VAL A 1 228 ? -24.506 15.800 14.579 1.00 96.62 228 VAL A N 1
ATOM 1755 C CA . VAL A 1 228 ? -24.243 16.013 13.155 1.00 96.62 228 VAL A CA 1
ATOM 1756 C C . VAL A 1 228 ? -25.276 15.212 12.367 1.00 96.62 228 VAL A C 1
ATOM 1758 O O . VAL A 1 228 ? -25.387 13.997 12.527 1.00 96.62 228 VAL A O 1
ATOM 1761 N N . ALA A 1 229 ? -26.074 15.895 11.541 1.00 93.81 229 ALA A N 1
ATOM 1762 C CA . ALA A 1 229 ? -27.171 15.290 10.776 1.00 93.81 229 ALA A CA 1
ATOM 1763 C C . ALA A 1 229 ? -28.148 14.448 11.635 1.00 93.81 229 ALA A C 1
ATOM 1765 O O . ALA A 1 229 ? -28.591 13.373 11.233 1.00 93.81 229 ALA A O 1
ATOM 1766 N N . GLY A 1 230 ? -28.477 14.930 12.840 1.00 95.69 230 GLY A N 1
ATOM 1767 C CA . GLY A 1 230 ? -29.449 14.286 13.733 1.00 95.69 230 GLY A CA 1
ATOM 1768 C C . GLY A 1 230 ? -28.923 13.082 14.525 1.00 95.69 230 GLY A C 1
ATOM 1769 O O . GLY A 1 230 ? -29.701 12.454 15.238 1.00 95.69 230 GLY A O 1
ATOM 1770 N N . LYS A 1 231 ? -27.625 12.763 14.439 1.00 97.38 231 LYS A N 1
ATOM 1771 C CA . LYS A 1 231 ? -26.962 11.740 15.265 1.00 97.38 231 LYS A CA 1
ATOM 1772 C C . LYS A 1 231 ? -25.766 12.328 16.008 1.00 97.38 231 LYS A C 1
ATOM 1774 O O . LYS A 1 231 ? -25.120 13.233 15.489 1.00 97.38 231 LYS A O 1
ATOM 1779 N N . ALA A 1 232 ? -25.442 11.802 17.189 1.00 97.88 232 ALA A N 1
ATOM 1780 C CA . ALA A 1 232 ? -24.192 12.143 17.872 1.00 97.88 232 ALA A CA 1
ATOM 1781 C C . ALA A 1 232 ? -22.993 11.835 16.960 1.00 97.88 232 ALA A C 1
ATOM 1783 O O . ALA A 1 232 ? -22.995 10.817 16.256 1.00 97.88 232 ALA A O 1
ATOM 1784 N N . ALA A 1 233 ? -21.982 12.708 16.940 1.00 97.94 233 ALA A N 1
ATOM 1785 C CA . ALA A 1 233 ? -20.819 12.497 16.088 1.00 97.94 233 ALA A CA 1
ATOM 1786 C C . ALA A 1 233 ? -20.100 11.189 16.438 1.00 97.94 233 ALA A C 1
ATOM 1788 O O . ALA A 1 233 ? -19.834 10.391 15.539 1.00 97.94 233 ALA A O 1
ATOM 1789 N N . ILE A 1 234 ? -19.927 10.913 17.732 1.00 98.12 234 ILE A N 1
ATOM 1790 C CA . ILE A 1 234 ? -19.512 9.611 18.258 1.00 98.12 234 ILE A CA 1
ATOM 1791 C C . ILE A 1 234 ? -20.577 9.112 19.241 1.00 98.12 234 ILE A C 1
ATOM 1793 O O . ILE A 1 234 ? -21.000 9.833 20.142 1.00 98.12 234 ILE A O 1
ATOM 1797 N N . GLU A 1 235 ? -21.045 7.881 19.040 1.00 97.31 235 GLU A N 1
ATOM 1798 C CA . GLU A 1 235 ? -22.089 7.264 19.865 1.00 97.31 235 GLU A CA 1
ATOM 1799 C C . GLU A 1 235 ? -21.536 6.804 21.223 1.00 97.31 235 GLU A C 1
ATOM 1801 O O . GLU A 1 235 ? -20.400 6.342 21.308 1.00 97.31 235 GLU A O 1
ATOM 1806 N N . GLU A 1 236 ? -22.351 6.856 22.280 1.00 97.12 236 GLU A N 1
ATOM 1807 C CA . GLU A 1 236 ? -21.925 6.541 23.657 1.00 97.12 236 GLU A CA 1
ATOM 1808 C C . GLU A 1 236 ? -21.298 5.142 23.790 1.00 97.12 236 GLU A C 1
ATOM 1810 O O . GLU A 1 236 ? -20.309 4.959 24.493 1.00 97.12 236 GLU A O 1
ATOM 1815 N N . ALA A 1 237 ? -21.817 4.151 23.056 1.00 96.38 237 ALA A N 1
ATOM 1816 C CA . ALA A 1 237 ? -21.249 2.803 23.037 1.00 96.38 237 ALA A CA 1
ATOM 1817 C C . ALA A 1 237 ? -19.821 2.776 22.461 1.00 96.38 237 ALA A C 1
ATOM 1819 O O . ALA A 1 237 ? -18.963 2.055 22.967 1.00 96.38 237 ALA A O 1
ATOM 1820 N N . VAL A 1 238 ? -19.553 3.589 21.435 1.00 96.62 238 VAL A N 1
ATOM 1821 C CA . VAL A 1 238 ? -18.222 3.722 20.824 1.00 96.62 238 VAL A CA 1
ATOM 1822 C C . VAL A 1 238 ? -17.273 4.455 21.771 1.00 96.62 238 VAL A C 1
ATOM 1824 O O . VAL A 1 238 ? -16.109 4.067 21.881 1.00 96.62 238 VAL A O 1
ATOM 1827 N N . ILE A 1 239 ? -17.777 5.462 22.495 1.00 97.75 239 ILE A N 1
ATOM 1828 C CA . ILE A 1 239 ? -17.024 6.167 23.539 1.00 97.75 239 ILE A CA 1
ATOM 1829 C C . ILE A 1 239 ? -16.608 5.191 24.641 1.00 97.75 239 ILE A C 1
ATOM 1831 O O . ILE A 1 239 ? -15.432 5.128 24.994 1.00 97.75 239 ILE A O 1
ATOM 1835 N N . ALA A 1 240 ? -17.546 4.381 25.137 1.00 96.44 240 ALA A N 1
ATOM 1836 C CA . ALA A 1 240 ? -17.283 3.394 26.178 1.00 96.44 240 ALA A CA 1
ATOM 1837 C C . ALA A 1 240 ? -16.252 2.334 25.746 1.00 96.44 240 ALA A C 1
ATOM 1839 O O . ALA A 1 240 ? -15.388 1.959 26.536 1.00 96.44 240 ALA A O 1
ATOM 1840 N N . GLN A 1 241 ? -16.305 1.879 24.489 1.00 93.94 241 GLN A N 1
ATOM 1841 C CA . GLN A 1 241 ? -15.359 0.895 23.944 1.00 93.94 241 GLN A CA 1
ATOM 1842 C C . GLN A 1 241 ? -13.953 1.468 23.718 1.00 93.94 241 GLN A C 1
ATOM 1844 O O . GLN A 1 241 ? -12.972 0.736 23.815 1.00 93.94 241 GLN A O 1
ATOM 1849 N N . ASN A 1 242 ? -13.841 2.772 23.456 1.00 95.69 242 ASN A N 1
ATOM 1850 C CA . ASN A 1 242 ? -12.582 3.439 23.124 1.00 95.69 242 ASN A CA 1
ATOM 1851 C C . ASN A 1 242 ? -12.238 4.554 24.123 1.00 95.69 242 ASN A C 1
ATOM 1853 O O . ASN A 1 242 ? -11.702 5.589 23.738 1.00 95.69 242 ASN A O 1
ATOM 1857 N N . GLY A 1 243 ? -12.519 4.356 25.416 1.00 96.62 243 GLY A N 1
ATOM 1858 C CA . GLY A 1 243 ? -12.391 5.409 26.436 1.00 96.62 243 GLY A CA 1
ATOM 1859 C C . GLY A 1 243 ? -11.004 6.063 26.532 1.00 96.62 243 GLY A C 1
ATOM 1860 O O . GLY A 1 243 ? -10.901 7.220 26.928 1.00 96.62 243 GLY A O 1
ATOM 1861 N N . HIS A 1 244 ? -9.943 5.371 26.105 1.00 95.75 244 HIS A N 1
ATOM 1862 C CA . HIS A 1 244 ? -8.587 5.926 26.019 1.00 95.75 244 HIS A CA 1
ATOM 1863 C C . HIS A 1 244 ? -8.462 7.097 25.024 1.00 95.75 244 HIS A C 1
ATOM 1865 O O . HIS A 1 244 ? -7.626 7.973 25.229 1.00 95.75 244 HIS A O 1
ATOM 1871 N N . LEU A 1 245 ? -9.313 7.151 23.994 1.00 96.94 245 LEU A N 1
ATOM 1872 C CA . LEU A 1 245 ? -9.388 8.260 23.036 1.00 96.94 245 LEU A CA 1
ATOM 1873 C C . LEU A 1 245 ? -10.234 9.434 23.555 1.00 96.94 245 LEU A C 1
ATOM 1875 O O . LEU A 1 245 ? -10.200 10.521 22.981 1.00 96.94 245 LEU A O 1
ATOM 1879 N N . PHE A 1 246 ? -11.001 9.224 24.631 1.00 97.94 246 PHE A N 1
ATOM 1880 C CA . PHE A 1 246 ? -12.023 10.151 25.120 1.00 97.94 246 PHE A CA 1
ATOM 1881 C C . PHE A 1 246 ? -11.869 10.398 26.629 1.00 97.94 246 PHE A C 1
ATOM 1883 O O . PHE A 1 246 ? -12.702 9.959 27.426 1.00 97.94 246 PHE A O 1
ATOM 1890 N N . PRO A 1 247 ? -10.822 11.125 27.067 1.00 97.00 247 PRO A N 1
ATOM 1891 C CA . PRO A 1 247 ? -10.495 11.304 28.488 1.00 97.00 247 PRO A CA 1
ATOM 1892 C C . PRO A 1 247 ? -11.588 12.011 29.304 1.00 97.00 247 PRO A C 1
ATOM 1894 O O . PRO A 1 247 ? -11.575 11.959 30.531 1.00 97.00 247 PRO A O 1
ATOM 1897 N N . ARG A 1 248 ? -12.534 12.681 28.636 1.00 97.75 248 ARG A N 1
ATOM 1898 C CA . ARG A 1 248 ? -13.692 13.365 29.232 1.00 97.75 248 ARG A CA 1
ATOM 1899 C C . ARG A 1 248 ? -15.018 12.735 28.780 1.00 97.75 248 ARG A C 1
ATOM 1901 O O . ARG A 1 248 ? -16.068 13.373 28.871 1.00 97.75 248 ARG A O 1
ATOM 1908 N N . GLY A 1 249 ? -14.976 11.496 28.284 1.00 97.81 249 GLY A N 1
ATOM 1909 C CA . GLY A 1 249 ? -16.126 10.782 27.736 1.00 97.81 249 GLY A CA 1
ATOM 1910 C C . GLY A 1 249 ? -16.820 11.592 26.642 1.00 97.81 249 GLY A C 1
ATOM 1911 O O . GLY A 1 249 ? -16.171 12.170 25.772 1.00 97.81 249 GLY A O 1
ATOM 1912 N N . SER A 1 250 ? -18.145 11.704 26.728 1.00 97.50 250 SER A N 1
ATOM 1913 C CA . SER A 1 250 ? -18.963 12.491 25.795 1.00 97.50 250 SER A CA 1
ATOM 1914 C C . SER A 1 250 ? -18.564 13.965 25.690 1.00 97.50 250 SER A C 1
ATOM 1916 O O . SER A 1 250 ? -18.821 14.580 24.660 1.00 97.50 250 SER A O 1
ATOM 1918 N N . GLN A 1 251 ? -17.899 14.539 26.698 1.00 98.25 251 GLN A N 1
ATOM 1919 C CA . GLN A 1 251 ? -17.476 15.945 26.712 1.00 98.25 251 GLN A CA 1
ATOM 1920 C C . GLN A 1 251 ? -16.081 16.186 26.120 1.00 98.25 251 GLN A C 1
ATOM 1922 O O . GLN A 1 251 ? -15.642 17.335 26.070 1.00 98.25 251 GLN A O 1
ATOM 1927 N N . THR A 1 252 ? -15.374 15.144 25.670 1.00 98.56 252 THR A N 1
ATOM 1928 C CA . THR A 1 252 ? -14.101 15.323 24.960 1.00 98.56 252 THR A CA 1
ATOM 1929 C C . THR A 1 252 ? -14.325 16.161 23.701 1.00 98.56 252 THR A C 1
ATOM 1931 O O . THR A 1 252 ? -15.284 15.923 22.964 1.00 98.56 252 THR A O 1
ATOM 1934 N N . SER A 1 253 ? -13.477 17.164 23.464 1.00 98.62 253 SER A N 1
ATOM 1935 C CA . SER A 1 253 ? -13.562 17.996 22.260 1.00 98.62 253 SER A CA 1
ATOM 1936 C C . SER A 1 253 ? -12.896 17.313 21.070 1.00 98.62 253 SER A C 1
ATOM 1938 O O . SER A 1 253 ? -12.011 16.473 21.241 1.00 98.62 253 SER A O 1
ATOM 1940 N N . ARG A 1 254 ? -13.264 17.711 19.849 1.00 97.94 254 ARG A N 1
ATOM 1941 C CA . ARG A 1 254 ? -12.586 17.259 18.626 1.00 97.94 254 ARG A CA 1
ATOM 1942 C C . ARG A 1 254 ? -11.067 17.424 18.740 1.00 97.94 254 ARG A C 1
ATOM 1944 O O . ARG A 1 254 ? -10.340 16.461 18.525 1.00 97.94 254 ARG A O 1
ATOM 1951 N N . SER A 1 255 ? -10.595 18.611 19.124 1.00 97.75 255 SER A N 1
ATOM 1952 C CA . SER A 1 255 ? -9.160 18.917 19.222 1.00 97.75 255 SER A CA 1
ATOM 1953 C C . SER A 1 255 ? -8.400 18.035 20.216 1.00 97.75 255 SER A C 1
ATOM 1955 O O . SER A 1 255 ? -7.240 17.709 19.974 1.00 97.75 255 SER A O 1
ATOM 1957 N N . GLU A 1 256 ? -9.033 17.618 21.315 1.00 98.31 256 GLU A N 1
ATOM 1958 C CA . GLU A 1 256 ? -8.423 16.684 22.265 1.00 98.31 256 GLU A CA 1
ATOM 1959 C C . GLU A 1 256 ? -8.252 15.295 21.652 1.00 98.31 256 GLU A C 1
ATOM 1961 O O . GLU A 1 256 ? -7.190 14.696 21.806 1.00 98.31 256 GLU A O 1
ATOM 1966 N N . VAL A 1 257 ? -9.260 14.798 20.925 1.00 98.19 257 VAL A N 1
ATOM 1967 C CA . VAL A 1 257 ? -9.163 13.510 20.218 1.00 98.19 257 VAL A CA 1
ATOM 1968 C C . VAL A 1 257 ? -8.051 13.552 19.171 1.00 98.19 257 VAL A C 1
ATOM 1970 O O . VAL A 1 257 ? -7.247 12.625 19.096 1.00 98.19 257 VAL A O 1
ATOM 1973 N N . GLU A 1 258 ? -7.974 14.632 18.386 1.00 96.94 258 GLU A N 1
ATOM 1974 C CA . GLU A 1 258 ? -6.924 14.813 17.375 1.00 96.94 258 GLU A CA 1
ATOM 1975 C C . GLU A 1 258 ? -5.527 14.815 18.011 1.00 96.94 258 GLU A C 1
ATOM 1977 O O . GLU A 1 258 ? -4.637 14.118 17.527 1.00 96.94 258 GLU A O 1
ATOM 1982 N N . LEU A 1 259 ? -5.344 15.530 19.130 1.00 97.12 259 LEU A N 1
ATOM 1983 C CA . LEU A 1 259 ? -4.078 15.566 19.868 1.00 97.12 259 LEU A CA 1
ATOM 1984 C C . LEU A 1 259 ? -3.668 14.171 20.364 1.00 97.12 259 LEU A C 1
ATOM 1986 O O . LEU A 1 259 ? -2.516 13.772 20.188 1.00 97.12 259 LEU A O 1
ATOM 1990 N N . ILE A 1 260 ? -4.599 13.428 20.973 1.00 97.81 260 ILE A N 1
ATOM 1991 C CA . ILE A 1 260 ? -4.334 12.084 21.504 1.00 97.81 260 ILE A CA 1
ATOM 1992 C C . ILE A 1 260 ? -3.892 11.157 20.374 1.00 97.81 260 ILE A C 1
ATOM 1994 O O . ILE A 1 260 ? -2.819 10.558 20.451 1.00 97.81 260 ILE A O 1
ATOM 1998 N N . ILE A 1 261 ? -4.660 11.103 19.289 1.00 96.44 261 ILE A N 1
ATOM 1999 C CA . ILE A 1 261 ? -4.413 10.163 18.193 1.00 96.44 261 ILE A CA 1
ATOM 2000 C C . ILE A 1 261 ? -3.152 10.522 17.403 1.00 96.44 261 ILE A C 1
ATOM 2002 O O . ILE A 1 261 ? -2.378 9.631 17.044 1.00 96.44 261 ILE A O 1
ATOM 2006 N N . ALA A 1 262 ? -2.892 11.813 17.182 1.00 94.50 262 ALA A N 1
ATOM 2007 C CA . ALA A 1 262 ? -1.634 12.259 16.592 1.00 94.50 262 ALA A CA 1
ATOM 2008 C C . ALA A 1 262 ? -0.435 11.875 17.478 1.00 94.50 262 ALA A C 1
ATOM 2010 O O . ALA A 1 262 ? 0.579 11.392 16.971 1.00 94.50 262 ALA A O 1
ATOM 2011 N N . SER A 1 263 ? -0.558 12.012 18.805 1.00 96.38 263 SER A N 1
ATOM 2012 C CA . SER A 1 263 ? 0.519 11.643 19.731 1.00 96.38 263 SER A CA 1
ATOM 2013 C C . SER A 1 263 ? 0.820 10.141 19.729 1.00 96.38 263 SER A C 1
ATOM 2015 O O . SER A 1 263 ? 1.979 9.748 19.838 1.00 96.38 263 SER A O 1
ATOM 2017 N N . GLU A 1 264 ? -0.188 9.285 19.544 1.00 95.94 264 GLU A N 1
ATOM 2018 C CA . GLU A 1 264 ? 0.013 7.837 19.441 1.00 95.94 264 GLU A CA 1
ATOM 2019 C C . GLU A 1 264 ? 0.828 7.461 18.195 1.00 95.94 264 GLU A C 1
ATOM 2021 O O . GLU A 1 264 ? 1.735 6.632 18.289 1.00 95.94 264 GLU A O 1
ATOM 2026 N N . PHE A 1 265 ? 0.577 8.116 17.057 1.00 93.12 265 PHE A N 1
ATOM 2027 C CA . PHE A 1 265 ? 1.377 7.950 15.837 1.00 93.12 265 PHE A CA 1
ATOM 2028 C C . PHE A 1 265 ? 2.813 8.455 16.015 1.00 93.12 265 PHE A C 1
ATOM 2030 O O . PHE A 1 265 ? 3.759 7.748 15.668 1.00 93.12 265 PHE A O 1
ATOM 2037 N N . ALA A 1 266 ? 2.991 9.634 16.616 1.00 93.81 266 ALA A N 1
ATOM 2038 C CA . ALA A 1 266 ? 4.317 10.169 16.922 1.00 93.81 266 ALA A CA 1
ATOM 2039 C C . ALA A 1 266 ? 5.122 9.225 17.835 1.00 93.81 266 ALA A C 1
ATOM 2041 O O . ALA A 1 266 ? 6.295 8.953 17.580 1.00 93.81 266 ALA A O 1
ATOM 2042 N N . ASN A 1 267 ? 4.478 8.644 18.849 1.00 96.06 267 ASN A N 1
ATOM 2043 C CA . ASN A 1 267 ? 5.106 7.689 19.765 1.00 96.06 267 ASN A CA 1
ATOM 2044 C C . ASN A 1 267 ? 5.422 6.331 19.108 1.00 96.06 267 ASN A C 1
ATOM 2046 O O . ASN A 1 267 ? 6.290 5.602 19.591 1.00 96.06 267 ASN A O 1
ATOM 2050 N N . ALA A 1 268 ? 4.740 5.980 18.014 1.00 95.75 268 ALA A N 1
ATOM 2051 C CA . ALA A 1 268 ? 4.981 4.753 17.261 1.00 95.75 268 ALA A CA 1
ATOM 2052 C C . ALA A 1 268 ? 6.197 4.838 16.323 1.00 95.75 268 ALA A C 1
ATOM 2054 O O . ALA A 1 268 ? 6.754 3.801 15.969 1.00 95.75 268 ALA A O 1
ATOM 2055 N N . ARG A 1 269 ? 6.655 6.043 15.958 1.00 94.38 269 ARG A N 1
ATOM 2056 C CA . ARG A 1 269 ? 7.760 6.249 15.006 1.00 94.38 269 ARG A CA 1
ATOM 2057 C C . ARG A 1 269 ? 9.042 5.513 15.396 1.00 94.38 269 ARG A C 1
ATOM 2059 O O . ARG A 1 269 ? 9.514 4.657 14.650 1.00 94.38 269 ARG A O 1
ATOM 2066 N N . ALA A 1 270 ? 9.611 5.855 16.552 1.00 93.69 270 ALA A N 1
ATOM 2067 C CA . ALA A 1 270 ? 10.934 5.366 16.933 1.00 93.69 270 ALA A CA 1
ATOM 2068 C C . ALA A 1 270 ? 10.983 3.830 17.065 1.00 93.69 270 ALA A C 1
ATOM 2070 O O . ALA A 1 270 ? 11.922 3.231 16.543 1.00 93.69 270 ALA A O 1
ATOM 2071 N N . PRO A 1 271 ? 9.983 3.159 17.672 1.00 95.12 271 PRO A N 1
ATOM 2072 C CA . PRO A 1 271 ? 9.975 1.700 17.713 1.00 95.12 271 PRO A CA 1
ATOM 2073 C C . PRO A 1 271 ? 9.850 1.023 16.341 1.00 95.12 271 PRO A C 1
ATOM 2075 O O . PRO A 1 271 ? 10.495 -0.002 16.115 1.00 95.12 271 PRO A O 1
ATOM 2078 N N . VAL A 1 272 ? 9.049 1.581 15.424 1.00 93.19 272 VAL A N 1
ATOM 2079 C CA . VAL A 1 272 ? 8.893 1.039 14.064 1.00 93.19 272 VAL A CA 1
ATOM 2080 C C . VAL A 1 272 ? 10.204 1.155 13.284 1.00 93.19 272 VAL A C 1
ATOM 2082 O O . VAL A 1 272 ? 10.660 0.168 12.705 1.00 93.19 272 VAL A O 1
ATOM 2085 N N . GLU A 1 273 ? 10.841 2.330 13.320 1.00 89.94 273 GLU A N 1
ATOM 2086 C CA . GLU A 1 273 ? 12.154 2.559 12.702 1.00 89.94 273 GLU A CA 1
ATOM 2087 C C . GLU A 1 273 ? 13.232 1.652 13.312 1.00 89.94 273 GLU A C 1
ATOM 2089 O O . GLU A 1 273 ? 14.034 1.072 12.585 1.00 89.94 273 GLU A O 1
ATOM 2094 N N . GLN A 1 274 ? 13.240 1.487 14.638 1.00 90.50 274 GLN A N 1
ATOM 2095 C CA . GLN A 1 274 ? 14.230 0.665 15.332 1.00 90.50 274 GLN A CA 1
ATOM 2096 C C . GLN A 1 274 ? 14.133 -0.817 14.953 1.00 90.50 274 GLN A C 1
ATOM 2098 O O . GLN A 1 274 ? 15.169 -1.467 14.819 1.00 90.50 274 GLN A O 1
ATOM 2103 N N . ARG A 1 275 ? 12.917 -1.360 14.812 1.00 89.12 275 ARG A N 1
ATOM 2104 C CA . ARG A 1 275 ? 12.724 -2.779 14.478 1.00 89.12 275 ARG A CA 1
ATOM 2105 C C . ARG A 1 275 ? 13.065 -3.087 13.026 1.00 89.12 275 ARG A C 1
ATOM 2107 O O . ARG A 1 275 ? 13.811 -4.018 12.759 1.00 89.12 275 ARG A O 1
ATOM 2114 N N . LEU A 1 276 ? 12.547 -2.295 12.090 1.00 83.00 276 LEU A N 1
ATOM 2115 C CA . LEU A 1 276 ? 12.659 -2.607 10.661 1.00 83.00 276 LEU A CA 1
ATOM 2116 C C . LEU A 1 276 ? 13.862 -1.954 9.977 1.00 83.00 276 LEU A C 1
ATOM 2118 O O . LEU A 1 276 ? 14.234 -2.356 8.873 1.00 83.00 276 LEU A O 1
ATOM 2122 N N . GLY A 1 277 ? 14.487 -0.962 10.614 1.00 82.12 277 GLY A N 1
ATOM 2123 C CA . GLY A 1 277 ? 15.686 -0.297 10.119 1.00 82.12 277 GLY A CA 1
ATOM 2124 C C . GLY A 1 277 ? 15.549 0.133 8.658 1.00 82.12 277 GLY A C 1
ATOM 2125 O O . GLY A 1 277 ? 14.645 0.878 8.292 1.00 82.12 277 GLY A O 1
ATOM 2126 N N . GLY A 1 278 ? 16.444 -0.373 7.808 1.00 69.88 278 GLY A N 1
ATOM 2127 C CA . GLY A 1 278 ? 16.499 -0.035 6.383 1.00 69.88 278 GLY A CA 1
ATOM 2128 C C . GLY A 1 278 ? 15.363 -0.590 5.513 1.00 69.88 278 GLY A C 1
ATOM 2129 O O . GLY A 1 278 ? 15.410 -0.391 4.302 1.00 69.88 278 GLY A O 1
ATOM 2130 N N . LEU A 1 279 ? 14.383 -1.306 6.077 1.00 71.25 279 LEU A N 1
ATOM 2131 C CA . LEU A 1 279 ? 13.198 -1.756 5.335 1.00 71.25 279 LEU A CA 1
ATOM 2132 C C . LEU A 1 279 ? 12.132 -0.658 5.199 1.00 71.25 279 LEU A C 1
ATOM 2134 O O . LEU A 1 279 ? 11.311 -0.726 4.289 1.00 71.25 279 LEU A O 1
ATOM 2138 N N . VAL A 1 280 ? 12.149 0.358 6.067 1.00 80.31 280 VAL A N 1
ATOM 2139 C CA . VAL A 1 280 ? 11.160 1.448 6.080 1.00 80.31 280 VAL A CA 1
ATOM 2140 C C . VAL A 1 280 ? 11.786 2.793 5.729 1.00 80.31 280 VAL A C 1
ATOM 2142 O O . VAL A 1 280 ? 12.957 3.048 6.011 1.00 80.31 280 VAL A O 1
ATOM 2145 N N . SER A 1 281 ? 10.991 3.700 5.155 1.00 81.75 281 SER A N 1
ATOM 2146 C CA . SER A 1 281 ? 11.416 5.087 4.966 1.00 81.75 281 SER A CA 1
ATOM 2147 C C . SER A 1 281 ? 11.164 5.913 6.228 1.00 81.75 281 SER A C 1
ATOM 2149 O O . SER A 1 281 ? 10.034 6.318 6.502 1.00 81.75 281 SER A O 1
ATOM 2151 N N . ALA A 1 282 ? 12.228 6.235 6.970 1.00 80.44 282 ALA A N 1
ATOM 2152 C CA . ALA A 1 282 ? 12.148 7.108 8.149 1.00 80.44 282 ALA A CA 1
ATOM 2153 C C . ALA A 1 282 ? 11.518 8.481 7.831 1.00 80.44 282 ALA A C 1
ATOM 2155 O O . ALA A 1 282 ? 10.771 9.033 8.632 1.00 80.44 282 ALA A O 1
ATOM 2156 N N . ALA A 1 283 ? 11.765 9.018 6.630 1.00 77.94 283 ALA A N 1
ATOM 2157 C CA . ALA A 1 283 ? 11.165 10.279 6.196 1.00 77.94 283 ALA A CA 1
ATOM 2158 C C . ALA A 1 283 ? 9.644 10.167 5.993 1.00 77.94 283 ALA A C 1
ATOM 2160 O O . ALA A 1 283 ? 8.918 11.088 6.353 1.00 77.94 283 ALA A O 1
ATOM 2161 N N . LEU A 1 284 ? 9.155 9.045 5.448 1.00 83.88 284 LEU A N 1
ATOM 2162 C CA . LEU A 1 284 ? 7.713 8.816 5.301 1.00 83.88 284 LEU A CA 1
ATOM 2163 C C . LEU A 1 284 ? 7.046 8.536 6.647 1.00 83.88 284 LEU A C 1
ATOM 2165 O O . LEU A 1 284 ? 5.945 9.022 6.880 1.00 83.88 284 LEU A O 1
ATOM 2169 N N . ILE A 1 285 ? 7.701 7.788 7.539 1.00 88.50 285 ILE A N 1
ATOM 2170 C CA . ILE A 1 285 ? 7.201 7.585 8.905 1.00 88.50 285 ILE A CA 1
ATOM 2171 C C . ILE A 1 285 ? 7.044 8.934 9.609 1.00 88.50 285 ILE A C 1
ATOM 2173 O O . ILE A 1 285 ? 5.997 9.192 10.201 1.00 88.50 285 ILE A O 1
ATOM 2177 N N . GLU A 1 286 ? 8.055 9.798 9.515 1.00 88.69 286 GLU A N 1
ATOM 2178 C CA . GLU A 1 286 ? 8.015 11.134 10.106 1.00 88.69 286 GLU A CA 1
ATOM 2179 C C . GLU A 1 286 ? 6.910 12.009 9.504 1.00 88.69 286 GLU A C 1
ATOM 2181 O O . GLU A 1 286 ? 6.196 12.684 10.244 1.00 88.69 286 GLU A O 1
ATOM 2186 N N . ASP A 1 287 ? 6.725 11.986 8.182 1.00 87.94 287 ASP A N 1
ATOM 2187 C CA . ASP A 1 287 ? 5.636 12.716 7.527 1.00 87.94 287 ASP A CA 1
ATOM 2188 C C . ASP A 1 287 ? 4.266 12.236 8.031 1.00 87.94 287 ASP A C 1
ATOM 2190 O O . ASP A 1 287 ? 3.475 13.031 8.538 1.00 87.94 287 ASP A O 1
ATOM 2194 N N . LEU A 1 288 ? 4.009 10.923 7.999 1.00 92.06 288 LEU A N 1
ATOM 2195 C CA . LEU A 1 288 ? 2.745 10.328 8.453 1.00 92.06 288 LEU A CA 1
ATOM 2196 C C . LEU A 1 288 ? 2.460 10.612 9.934 1.00 92.06 288 LEU A C 1
ATOM 2198 O O . LEU A 1 288 ? 1.310 10.871 10.300 1.00 92.06 288 LEU A O 1
ATOM 2202 N N . ALA A 1 289 ? 3.491 10.581 10.781 1.00 89.25 289 ALA A N 1
ATOM 2203 C CA . ALA A 1 289 ? 3.378 10.899 12.200 1.00 89.25 289 ALA A CA 1
ATOM 2204 C C . ALA A 1 289 ? 3.013 12.373 12.447 1.00 89.25 289 ALA A C 1
ATOM 2206 O O . ALA A 1 289 ? 2.266 12.674 13.376 1.00 89.25 289 ALA A O 1
ATOM 2207 N N . ASN A 1 290 ? 3.470 13.279 11.581 1.00 88.81 290 ASN A N 1
ATOM 2208 C CA . ASN A 1 290 ? 3.250 14.721 11.690 1.00 88.81 290 ASN A CA 1
ATOM 2209 C C . ASN A 1 290 ? 2.038 15.229 10.885 1.00 88.81 290 ASN A C 1
ATOM 2211 O O . ASN A 1 290 ? 1.956 16.408 10.545 1.00 88.81 290 ASN A O 1
ATOM 2215 N N . GLY A 1 291 ? 1.068 14.357 10.596 1.00 85.75 291 GLY A N 1
ATOM 2216 C CA . GLY A 1 291 ? -0.163 14.733 9.890 1.00 85.75 291 GLY A CA 1
ATOM 2217 C C . GLY A 1 291 ? -0.077 14.637 8.365 1.00 85.75 291 GLY A C 1
ATOM 2218 O O . GLY A 1 291 ? -1.009 15.051 7.671 1.00 85.75 291 GLY A O 1
ATOM 2219 N N . GLY A 1 292 ? 0.994 14.043 7.841 1.00 87.50 292 GLY A N 1
ATOM 2220 C CA . GLY A 1 292 ? 1.062 13.546 6.475 1.00 87.50 292 GLY A CA 1
ATOM 2221 C C . GLY A 1 292 ? -0.014 12.495 6.197 1.00 87.50 292 GLY A C 1
ATOM 2222 O O . GLY A 1 292 ? -0.738 12.035 7.088 1.00 87.50 292 GLY A O 1
ATOM 2223 N N . ARG A 1 293 ? -0.154 12.113 4.929 1.00 85.94 293 ARG A N 1
ATOM 2224 C CA . ARG A 1 293 ? -1.190 11.172 4.477 1.00 85.94 293 ARG A CA 1
ATOM 2225 C C . ARG A 1 293 ? -0.573 9.971 3.796 1.00 85.94 293 ARG A C 1
ATOM 2227 O O . ARG A 1 293 ? 0.430 10.139 3.107 1.00 85.94 293 ARG A O 1
ATOM 2234 N N . PRO A 1 294 ? -1.220 8.795 3.868 1.00 82.75 294 PRO A N 1
ATOM 2235 C CA . PRO A 1 294 ? -0.938 7.733 2.921 1.00 82.75 294 PRO A CA 1
ATOM 2236 C C . PRO A 1 294 ? -1.202 8.289 1.520 1.00 82.75 294 PRO A C 1
ATOM 2238 O O . PRO A 1 294 ? -2.315 8.690 1.172 1.00 82.75 294 PRO A O 1
ATOM 2241 N N . GLY A 1 295 ? -0.132 8.437 0.757 1.00 73.38 295 GLY A N 1
ATOM 2242 C CA . GLY A 1 295 ? -0.112 9.240 -0.450 1.00 73.38 295 GLY A CA 1
ATOM 2243 C C . GLY A 1 295 ? 0.155 8.364 -1.652 1.00 73.38 295 GLY A C 1
ATOM 2244 O O . GLY A 1 295 ? 0.945 7.422 -1.592 1.00 73.38 295 GLY A O 1
ATOM 2245 N N . LEU A 1 296 ? -0.489 8.674 -2.779 1.00 69.94 296 LEU A N 1
ATOM 2246 C CA . LEU A 1 296 ? 0.053 8.192 -4.043 1.00 69.94 296 LEU A CA 1
ATOM 2247 C C . LEU A 1 296 ? 1.426 8.833 -4.173 1.00 69.94 296 LEU A C 1
ATOM 2249 O O . LEU A 1 296 ? 1.543 10.051 -4.023 1.00 69.94 296 LEU A O 1
ATOM 2253 N N . ARG A 1 297 ? 2.453 8.037 -4.462 1.00 76.25 297 ARG A N 1
ATOM 2254 C CA . ARG A 1 297 ? 3.731 8.628 -4.838 1.00 76.25 297 ARG A CA 1
ATOM 2255 C C . ARG A 1 297 ? 3.490 9.464 -6.097 1.00 76.25 297 ARG A C 1
ATOM 2257 O O . ARG A 1 297 ? 2.735 9.057 -6.982 1.00 76.25 297 ARG A O 1
ATOM 2264 N N . THR A 1 298 ? 4.040 10.669 -6.127 1.00 82.31 298 THR A N 1
ATOM 2265 C CA . THR A 1 298 ? 3.839 11.643 -7.208 1.00 82.31 298 THR A CA 1
ATOM 2266 C C . THR A 1 298 ? 5.088 11.749 -8.074 1.00 82.31 298 THR A C 1
ATOM 2268 O O . THR A 1 298 ? 6.133 11.157 -7.779 1.00 82.31 298 THR A O 1
ATOM 2271 N N . GLY A 1 299 ? 4.978 12.469 -9.187 1.00 89.44 299 GLY A N 1
ATOM 2272 C CA . GLY A 1 299 ? 6.088 12.717 -10.094 1.00 89.44 299 GLY A CA 1
ATOM 2273 C C . GLY A 1 299 ? 6.682 11.409 -10.616 1.00 89.44 299 GLY A C 1
ATOM 2274 O O . GLY A 1 299 ? 5.957 10.516 -11.062 1.00 89.44 299 GLY A O 1
ATOM 2275 N N . ALA A 1 300 ? 8.011 11.297 -10.580 1.00 93.38 300 ALA A N 1
ATOM 2276 C CA . ALA A 1 300 ? 8.723 10.135 -11.109 1.00 93.38 300 ALA A CA 1
ATOM 2277 C C . ALA A 1 300 ? 8.310 8.829 -10.412 1.00 93.38 300 ALA A C 1
ATOM 2279 O O . ALA A 1 300 ? 8.059 7.831 -11.083 1.00 93.38 300 ALA A O 1
ATOM 2280 N N . PHE A 1 301 ? 8.163 8.837 -9.083 1.00 88.31 301 PHE A N 1
ATOM 2281 C CA . PHE A 1 301 ? 7.739 7.647 -8.342 1.00 88.31 301 PHE A CA 1
ATOM 2282 C C . PHE A 1 301 ? 6.285 7.263 -8.629 1.00 88.31 301 PHE A C 1
ATOM 2284 O O . PHE A 1 301 ? 5.975 6.076 -8.674 1.00 88.31 301 PHE A O 1
ATOM 2291 N N . GLY A 1 302 ? 5.414 8.237 -8.906 1.00 86.62 302 GLY A N 1
ATOM 2292 C CA . GLY A 1 302 ? 4.046 7.965 -9.352 1.00 86.62 302 GLY A CA 1
ATOM 2293 C C . GLY A 1 302 ? 3.980 7.295 -10.724 1.00 86.62 302 GLY A C 1
ATOM 2294 O O . GLY A 1 302 ? 3.199 6.364 -10.925 1.00 86.62 302 GLY A O 1
ATOM 2295 N N . LEU A 1 303 ? 4.832 7.720 -11.662 1.00 93.62 303 LEU A N 1
ATOM 2296 C CA . LEU A 1 303 ? 4.967 7.052 -12.959 1.00 93.62 303 LEU A CA 1
ATOM 2297 C C . LEU A 1 303 ? 5.559 5.642 -12.809 1.00 93.62 303 LEU A C 1
ATOM 2299 O O . LEU A 1 303 ? 5.094 4.708 -13.460 1.00 93.62 303 LEU A O 1
ATOM 2303 N N . LEU A 1 304 ? 6.544 5.472 -11.927 1.00 94.12 304 LEU A N 1
ATOM 2304 C CA . LEU A 1 304 ? 7.123 4.166 -11.615 1.00 94.12 304 LEU A CA 1
ATOM 2305 C C . LEU A 1 304 ? 6.109 3.213 -10.973 1.00 94.12 304 LEU A C 1
ATOM 2307 O O . LEU A 1 304 ? 6.079 2.046 -11.347 1.00 94.12 304 LEU A O 1
ATOM 2311 N N . ASP A 1 305 ? 5.245 3.682 -10.071 1.00 84.12 305 ASP A N 1
ATOM 2312 C CA . ASP A 1 305 ? 4.158 2.863 -9.515 1.00 84.12 305 ASP A CA 1
ATOM 2313 C C . ASP A 1 305 ? 3.176 2.407 -10.592 1.00 84.12 305 ASP A C 1
ATOM 2315 O O . ASP A 1 305 ? 2.792 1.236 -10.624 1.00 84.12 305 ASP A O 1
ATOM 2319 N N . PHE A 1 306 ? 2.817 3.306 -11.514 1.00 87.81 306 PHE A N 1
ATOM 2320 C CA . PHE A 1 306 ? 2.006 2.945 -12.671 1.00 87.81 306 PHE A CA 1
ATOM 2321 C C . PHE A 1 306 ? 2.672 1.835 -13.495 1.00 87.81 306 PHE A C 1
ATOM 2323 O O . PHE A 1 306 ? 2.015 0.855 -13.828 1.00 87.81 306 PHE A O 1
ATOM 2330 N N . ILE A 1 307 ? 3.970 1.949 -13.792 1.00 93.81 307 ILE A N 1
ATOM 2331 C CA . ILE A 1 307 ? 4.722 0.931 -14.543 1.00 93.81 307 ILE A CA 1
ATOM 2332 C C . ILE A 1 307 ? 4.756 -0.398 -13.773 1.00 93.81 307 ILE A C 1
ATOM 2334 O O . ILE A 1 307 ? 4.421 -1.452 -14.317 1.00 93.81 307 ILE A O 1
ATOM 2338 N N . ALA A 1 308 ? 5.105 -0.346 -12.488 1.00 88.81 308 ALA A N 1
ATOM 2339 C CA . ALA A 1 308 ? 5.221 -1.508 -11.616 1.00 88.81 308 ALA A CA 1
ATOM 2340 C C . ALA A 1 308 ? 3.918 -2.307 -11.496 1.00 88.81 308 ALA A C 1
ATOM 2342 O O . ALA A 1 308 ? 3.955 -3.536 -11.401 1.00 88.81 308 ALA A O 1
ATOM 2343 N N . GLN A 1 309 ? 2.765 -1.634 -11.535 1.00 82.06 309 GLN A N 1
ATOM 2344 C CA . GLN A 1 309 ? 1.462 -2.296 -11.517 1.00 82.06 309 GLN A CA 1
ATOM 2345 C C . GLN A 1 309 ? 1.311 -3.307 -12.663 1.00 82.06 309 GLN A C 1
ATOM 2347 O O . GLN A 1 309 ? 0.744 -4.382 -12.462 1.00 82.06 309 GLN A O 1
ATOM 2352 N N . TYR A 1 310 ? 1.835 -2.995 -13.848 1.00 87.12 310 TYR A N 1
ATOM 2353 C CA . TYR A 1 310 ? 1.730 -3.873 -15.016 1.00 87.12 310 TYR A CA 1
ATOM 2354 C C . TYR A 1 310 ? 2.908 -4.840 -15.152 1.00 87.12 310 TYR A C 1
ATOM 2356 O O . TYR A 1 310 ? 2.721 -5.942 -15.660 1.00 87.12 310 TYR A O 1
ATOM 2364 N N . GLU A 1 311 ? 4.093 -4.467 -14.667 1.00 88.00 311 GLU A N 1
ATOM 2365 C CA . GLU A 1 311 ? 5.283 -5.330 -14.691 1.00 88.00 311 GLU A CA 1
ATOM 2366 C C . GLU A 1 311 ? 5.223 -6.453 -13.644 1.00 88.00 311 GLU A C 1
ATOM 2368 O O . GLU A 1 311 ? 5.558 -7.605 -13.916 1.00 88.00 311 GLU A O 1
ATOM 2373 N N . SER A 1 312 ? 4.788 -6.132 -12.425 1.00 84.75 312 SER A N 1
ATOM 2374 C CA . SER A 1 312 ? 4.912 -7.031 -11.271 1.00 84.75 312 SER A CA 1
ATOM 2375 C C . SER A 1 312 ? 3.705 -7.026 -10.336 1.00 84.75 312 SER A C 1
ATOM 2377 O O . SER A 1 312 ? 3.736 -7.709 -9.310 1.00 84.75 312 SER A O 1
ATOM 2379 N N . ARG A 1 313 ? 2.651 -6.258 -10.660 1.00 75.62 313 ARG A N 1
ATOM 2380 C CA . ARG A 1 313 ? 1.567 -5.901 -9.723 1.00 75.62 313 ARG A CA 1
ATOM 2381 C C . ARG A 1 313 ? 2.096 -5.190 -8.473 1.00 75.62 313 ARG A C 1
ATOM 2383 O O . ARG A 1 313 ? 1.588 -5.399 -7.379 1.00 75.62 313 ARG A O 1
ATOM 2390 N N . GLY A 1 314 ? 3.162 -4.405 -8.641 1.00 70.88 314 GLY A N 1
ATOM 2391 C CA . GLY A 1 314 ? 3.811 -3.649 -7.571 1.00 70.88 314 GLY A CA 1
ATOM 2392 C C . GLY A 1 314 ? 4.816 -4.434 -6.722 1.00 70.88 314 GLY A C 1
ATOM 2393 O O . GLY A 1 314 ? 5.520 -3.816 -5.932 1.00 70.88 314 GLY A O 1
ATOM 2394 N N . SER A 1 315 ? 4.945 -5.753 -6.891 1.00 75.69 315 SER A N 1
ATOM 2395 C CA . SER A 1 315 ? 5.670 -6.598 -5.938 1.00 75.69 315 SER A CA 1
ATOM 2396 C C . SER A 1 315 ? 7.199 -6.522 -6.058 1.00 75.69 315 SER A C 1
ATOM 2398 O O . SER A 1 315 ? 7.779 -6.984 -7.042 1.00 75.69 315 SER A O 1
ATOM 2400 N N . TYR A 1 316 ? 7.875 -6.087 -4.988 1.00 82.88 316 TYR A N 1
ATOM 2401 C CA . TYR A 1 316 ? 9.345 -6.123 -4.861 1.00 82.88 316 TYR A CA 1
ATOM 2402 C C . TYR A 1 316 ? 9.948 -7.531 -4.798 1.00 82.88 316 TYR A C 1
ATOM 2404 O O . TYR A 1 316 ? 11.163 -7.677 -4.916 1.00 82.88 316 TYR A O 1
ATOM 2412 N N . LEU A 1 317 ? 9.123 -8.566 -4.623 1.00 84.44 317 LEU A N 1
ATOM 2413 C CA . LEU A 1 317 ? 9.556 -9.965 -4.563 1.00 84.44 317 LEU A CA 1
ATOM 2414 C C . LEU A 1 317 ? 9.435 -10.683 -5.905 1.00 84.44 317 LEU A C 1
ATOM 2416 O O . LEU A 1 317 ? 9.895 -11.815 -6.030 1.00 84.44 317 LEU A O 1
ATOM 2420 N N . LYS A 1 318 ? 8.806 -10.046 -6.898 1.00 86.44 318 LYS A N 1
ATOM 2421 C CA . LYS A 1 318 ? 8.455 -10.684 -8.161 1.00 86.44 318 LYS A CA 1
ATOM 2422 C C . LYS A 1 318 ? 9.684 -11.211 -8.888 1.00 86.44 318 LYS A C 1
ATOM 2424 O O . LYS A 1 318 ? 10.623 -10.465 -9.146 1.00 86.44 318 LYS A O 1
ATOM 2429 N N . VAL A 1 319 ? 9.634 -12.458 -9.335 1.00 92.00 319 VAL A N 1
ATOM 2430 C CA . VAL A 1 319 ? 10.603 -13.003 -10.291 1.00 92.00 319 VAL A CA 1
ATOM 2431 C C . VAL A 1 319 ? 9.849 -13.428 -11.539 1.00 92.00 319 VAL A C 1
ATOM 2433 O O . VAL A 1 319 ? 8.749 -13.986 -11.469 1.00 92.00 319 VAL A O 1
ATOM 2436 N N . VAL A 1 320 ? 10.431 -13.146 -12.702 1.00 88.62 320 VAL A N 1
ATOM 2437 C CA . VAL A 1 320 ? 9.855 -13.526 -13.993 1.00 88.62 320 VAL A CA 1
ATOM 2438 C C . VAL A 1 320 ? 9.438 -15.003 -14.018 1.00 88.62 320 VAL A C 1
ATOM 2440 O O . VAL A 1 320 ? 10.119 -15.879 -13.484 1.00 88.62 320 VAL A O 1
ATOM 2443 N N . ASP A 1 321 ? 8.297 -15.282 -14.650 1.00 85.50 321 ASP A N 1
ATOM 2444 C CA . ASP A 1 321 ? 7.667 -16.610 -14.733 1.00 85.50 321 ASP A CA 1
ATOM 2445 C C . ASP A 1 321 ? 7.258 -17.233 -13.383 1.00 85.50 321 ASP A C 1
ATOM 2447 O O . ASP A 1 321 ? 7.083 -18.447 -13.308 1.00 85.50 321 ASP A O 1
ATOM 2451 N N . ASN A 1 322 ? 7.088 -16.422 -12.333 1.00 82.81 322 ASN A N 1
ATOM 2452 C CA . ASN A 1 322 ? 6.809 -16.883 -10.967 1.00 82.81 322 ASN A CA 1
ATOM 2453 C C . ASN A 1 322 ? 7.895 -17.843 -10.435 1.00 82.81 322 ASN A C 1
ATOM 2455 O O . ASN A 1 322 ? 7.607 -18.923 -9.918 1.00 82.81 322 ASN A O 1
ATOM 2459 N N . LYS A 1 323 ? 9.168 -17.499 -10.658 1.00 86.44 323 LYS A N 1
ATOM 2460 C CA . LYS A 1 323 ? 10.321 -18.313 -10.238 1.00 86.44 323 LYS A CA 1
ATOM 2461 C C . LYS A 1 323 ? 10.876 -17.898 -8.873 1.00 86.44 323 LYS A C 1
ATOM 2463 O O . LYS A 1 323 ? 12.042 -18.174 -8.600 1.00 86.44 323 LYS A O 1
ATOM 2468 N N . GLU A 1 324 ? 10.079 -17.239 -8.033 1.00 84.38 324 GLU A N 1
ATOM 2469 C CA . GLU A 1 324 ? 10.497 -16.770 -6.707 1.00 84.38 324 GLU A CA 1
ATOM 2470 C C . GLU A 1 324 ? 11.023 -17.937 -5.847 1.00 84.38 324 GLU A C 1
ATOM 2472 O O . GLU A 1 324 ? 12.073 -17.811 -5.222 1.00 84.38 324 GLU A O 1
ATOM 2477 N N . ASP A 1 325 ? 10.391 -19.112 -5.945 1.00 82.81 325 ASP A N 1
ATOM 2478 C CA . ASP A 1 325 ? 10.774 -20.343 -5.230 1.00 82.81 325 ASP A CA 1
ATOM 2479 C C . ASP A 1 325 ? 12.134 -20.929 -5.656 1.00 82.81 325 ASP A C 1
ATOM 2481 O O . ASP A 1 325 ? 12.636 -21.871 -5.046 1.00 82.81 325 ASP A O 1
ATOM 2485 N N . ARG A 1 326 ? 12.741 -20.410 -6.733 1.00 85.75 326 ARG A N 1
ATOM 2486 C CA . ARG A 1 326 ? 14.084 -20.822 -7.177 1.00 85.75 326 ARG A CA 1
ATOM 2487 C C . ARG A 1 326 ? 15.197 -20.020 -6.510 1.00 85.75 326 ARG A C 1
ATOM 2489 O O . ARG A 1 326 ? 16.366 -20.337 -6.724 1.00 85.75 326 ARG A O 1
ATOM 2496 N N . LEU A 1 327 ? 14.858 -18.968 -5.768 1.00 87.00 327 LEU A N 1
ATOM 2497 C CA . LEU A 1 327 ? 15.833 -18.149 -5.061 1.00 87.00 327 LEU A CA 1
ATOM 2498 C C . LEU A 1 327 ? 16.187 -18.781 -3.705 1.00 87.00 327 LEU A C 1
ATOM 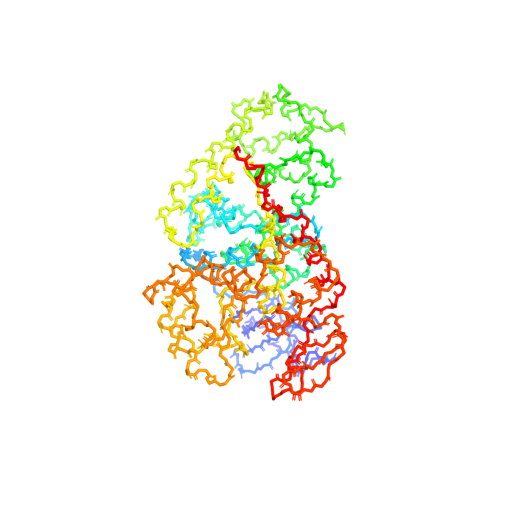2500 O O . LEU A 1 327 ? 15.321 -19.353 -3.049 1.00 87.00 327 LEU A O 1
ATOM 2504 N N . PRO A 1 328 ? 17.444 -18.655 -3.239 1.00 83.50 328 PRO A N 1
ATOM 2505 C CA . PRO A 1 328 ? 17.866 -19.214 -1.950 1.00 83.50 328 PRO A CA 1
ATOM 2506 C C . PRO A 1 328 ? 17.239 -18.497 -0.745 1.00 83.50 328 PRO A C 1
ATOM 2508 O O . PRO A 1 328 ? 17.238 -19.029 0.361 1.00 83.50 328 PRO A O 1
ATOM 2511 N N . LYS A 1 329 ? 16.748 -17.272 -0.949 1.00 87.31 329 LYS A N 1
ATOM 2512 C CA . LYS A 1 329 ? 16.023 -16.451 0.023 1.00 87.31 329 LYS A CA 1
ATOM 2513 C C . LYS A 1 329 ? 15.176 -15.425 -0.724 1.00 87.31 329 LYS A C 1
ATOM 2515 O O . LYS A 1 329 ? 15.330 -15.245 -1.933 1.00 87.31 329 LYS A O 1
ATOM 2520 N N . LYS A 1 330 ? 14.298 -14.738 0.006 1.00 83.06 330 LYS A N 1
ATOM 2521 C CA . LYS A 1 330 ? 13.455 -13.670 -0.541 1.00 83.06 330 LYS A CA 1
ATOM 2522 C C . LYS A 1 330 ? 14.297 -12.599 -1.229 1.00 83.06 330 LYS A C 1
ATOM 2524 O O . LYS A 1 330 ? 15.337 -12.195 -0.711 1.00 83.06 330 LYS A O 1
ATOM 2529 N N . LEU A 1 331 ? 13.810 -12.110 -2.368 1.00 87.62 331 LEU A N 1
ATOM 2530 C CA . LEU A 1 331 ? 14.542 -11.184 -3.233 1.00 87.62 331 LEU A CA 1
ATOM 2531 C C . LEU A 1 331 ? 14.982 -9.895 -2.509 1.00 87.62 331 LEU A C 1
ATOM 2533 O O . LEU A 1 331 ? 16.105 -9.444 -2.701 1.00 87.62 331 LEU A O 1
ATOM 2537 N N . THR A 1 332 ? 14.141 -9.346 -1.630 1.00 85.12 332 THR A N 1
ATOM 2538 C CA . THR A 1 332 ? 14.430 -8.142 -0.825 1.00 85.12 332 THR A CA 1
ATOM 2539 C C . THR A 1 332 ? 15.500 -8.353 0.251 1.00 85.12 332 THR A C 1
ATOM 2541 O O . THR A 1 332 ? 16.074 -7.382 0.736 1.00 85.12 332 THR A O 1
ATOM 2544 N N . MET A 1 333 ? 15.810 -9.610 0.582 1.00 83.06 333 MET A N 1
ATOM 2545 C CA . MET A 1 333 ? 16.833 -10.013 1.559 1.00 83.06 333 MET A CA 1
ATOM 2546 C C . MET A 1 333 ? 18.149 -10.430 0.889 1.00 83.06 333 MET A C 1
ATOM 2548 O O . MET A 1 333 ? 19.122 -10.814 1.549 1.00 83.06 333 MET A O 1
ATOM 2552 N N . MET A 1 334 ? 18.183 -10.403 -0.440 1.00 93.62 334 MET A N 1
ATOM 2553 C CA . MET A 1 334 ? 19.389 -10.617 -1.220 1.00 93.62 334 MET A CA 1
ATOM 2554 C C . MET A 1 334 ? 20.120 -9.292 -1.380 1.00 93.62 334 MET A C 1
ATOM 2556 O O . MET A 1 334 ? 19.522 -8.265 -1.683 1.00 93.62 334 MET A O 1
ATOM 2560 N N . THR A 1 335 ? 21.432 -9.317 -1.210 1.00 97.31 335 THR A N 1
ATOM 2561 C CA . THR A 1 335 ? 22.303 -8.234 -1.654 1.00 97.31 335 THR A CA 1
ATOM 2562 C C . THR A 1 335 ? 22.247 -8.107 -3.173 1.00 97.31 335 THR A C 1
ATOM 2564 O O . THR A 1 335 ? 21.958 -9.076 -3.880 1.00 97.31 335 THR A O 1
ATOM 2567 N N . ILE A 1 336 ? 22.580 -6.936 -3.707 1.00 98.19 336 ILE A N 1
ATOM 2568 C CA . ILE A 1 336 ? 22.640 -6.722 -5.160 1.00 98.19 336 ILE A CA 1
ATOM 2569 C C . ILE A 1 336 ? 23.577 -7.742 -5.835 1.00 98.19 336 ILE A C 1
ATOM 2571 O O . ILE A 1 336 ? 23.258 -8.249 -6.911 1.00 98.19 336 ILE A O 1
ATOM 2575 N N . ALA A 1 337 ? 24.693 -8.111 -5.193 1.00 98.25 337 ALA A N 1
ATOM 2576 C CA . ALA A 1 337 ? 25.575 -9.176 -5.678 1.00 98.25 337 ALA A CA 1
ATOM 2577 C C . ALA A 1 337 ? 24.870 -10.536 -5.791 1.00 98.25 337 ALA A C 1
ATOM 2579 O O . ALA A 1 337 ? 25.003 -11.223 -6.805 1.00 98.25 337 ALA A O 1
ATOM 2580 N N . GLU A 1 338 ? 24.116 -10.926 -4.763 1.00 97.75 338 GLU A N 1
ATOM 2581 C CA . GLU A 1 338 ? 23.363 -12.181 -4.763 1.00 97.75 338 GLU A CA 1
ATOM 2582 C C . GLU A 1 338 ? 22.263 -12.169 -5.832 1.00 97.75 338 GLU A C 1
ATOM 2584 O O . GLU A 1 338 ? 22.058 -13.183 -6.502 1.00 97.75 338 GLU A O 1
ATOM 2589 N N . VAL A 1 339 ? 21.586 -11.033 -6.038 1.00 97.56 339 VAL A N 1
ATOM 2590 C CA . VAL A 1 339 ? 20.566 -10.897 -7.091 1.00 97.56 339 VAL A CA 1
ATOM 2591 C C . VAL A 1 339 ? 21.183 -11.081 -8.474 1.00 97.56 339 VAL A C 1
ATOM 2593 O O . VAL A 1 339 ? 20.668 -11.878 -9.254 1.00 97.56 339 VAL A O 1
ATOM 2596 N N . LEU A 1 340 ? 22.316 -10.437 -8.771 1.00 98.00 340 LEU A N 1
ATOM 2597 C CA . LEU A 1 340 ? 23.024 -10.617 -10.047 1.00 98.00 340 LEU A CA 1
ATOM 2598 C C . LEU A 1 340 ? 23.426 -12.083 -10.286 1.00 98.00 340 LEU A C 1
ATOM 2600 O O . LEU A 1 340 ? 23.250 -12.621 -11.386 1.00 98.00 340 LEU A O 1
ATOM 2604 N N . ALA A 1 341 ? 23.915 -12.761 -9.244 1.00 96.44 341 ALA A N 1
ATOM 2605 C CA . ALA A 1 341 ? 24.252 -14.179 -9.320 1.00 96.44 341 ALA A CA 1
ATOM 2606 C C . ALA A 1 341 ? 23.013 -15.046 -9.611 1.00 96.44 341 ALA A C 1
ATOM 2608 O O . ALA A 1 341 ? 23.049 -15.893 -10.506 1.00 96.44 341 ALA A O 1
ATOM 2609 N N . ALA A 1 342 ? 21.894 -14.803 -8.924 1.00 95.06 342 ALA A N 1
ATOM 2610 C CA . ALA A 1 342 ? 20.651 -15.530 -9.167 1.00 95.06 342 ALA A CA 1
ATOM 2611 C C . ALA A 1 342 ? 20.068 -15.252 -10.559 1.00 95.06 342 ALA A C 1
ATOM 2613 O O . ALA A 1 342 ? 19.649 -16.178 -11.252 1.00 95.06 342 ALA A O 1
ATOM 2614 N N . GLN A 1 343 ? 20.112 -14.006 -11.030 1.00 96.19 343 GLN A N 1
ATOM 2615 C CA . GLN A 1 343 ? 19.675 -13.638 -12.377 1.00 96.19 343 GLN A CA 1
ATOM 2616 C C . GLN A 1 343 ? 20.475 -14.356 -13.472 1.00 96.19 343 GLN A C 1
ATOM 2618 O O . GLN A 1 343 ? 19.910 -14.730 -14.500 1.00 96.19 343 GLN A O 1
ATOM 2623 N N . THR A 1 344 ? 21.762 -14.622 -13.239 1.00 94.25 344 THR A N 1
ATOM 2624 C CA . THR A 1 344 ? 22.574 -15.450 -14.143 1.00 94.25 344 THR A CA 1
ATOM 2625 C C . THR A 1 344 ? 22.037 -16.884 -14.221 1.00 94.25 344 THR A C 1
ATOM 2627 O O . THR A 1 344 ? 21.940 -17.451 -15.309 1.00 94.25 344 THR A O 1
ATOM 2630 N N . GLN A 1 345 ? 21.618 -17.461 -13.090 1.00 90.81 345 GLN A N 1
ATOM 2631 C CA . GLN A 1 345 ? 21.059 -18.819 -13.031 1.00 90.81 345 GLN A CA 1
ATOM 2632 C C . GLN A 1 345 ? 19.668 -18.932 -13.676 1.00 90.81 345 GLN A C 1
ATOM 2634 O O . GLN A 1 345 ? 19.300 -19.999 -14.168 1.00 90.81 345 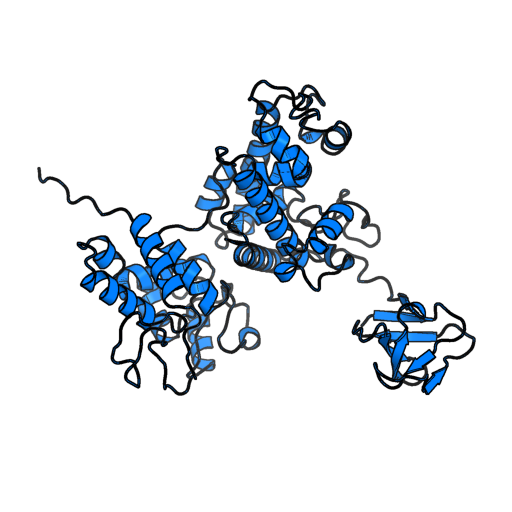GLN A O 1
ATOM 2639 N N . LEU A 1 346 ? 18.896 -17.841 -13.717 1.00 88.38 346 LEU A N 1
ATOM 2640 C CA . LEU A 1 346 ? 17.590 -17.798 -14.386 1.00 88.38 346 LEU A CA 1
ATOM 2641 C C . LEU A 1 346 ? 17.694 -17.828 -15.926 1.00 88.38 346 LEU A C 1
ATOM 2643 O O . LEU A 1 346 ? 16.717 -18.169 -16.603 1.00 88.38 346 LEU A O 1
ATOM 2647 N N . GLY A 1 347 ? 18.870 -17.520 -16.487 1.00 83.06 347 GLY A N 1
ATOM 2648 C CA . GLY A 1 347 ? 19.136 -17.534 -17.926 1.00 83.06 347 GLY A CA 1
ATOM 2649 C C . GLY A 1 347 ? 18.542 -16.330 -18.666 1.00 83.06 347 GLY A C 1
ATOM 2650 O O . GLY A 1 347 ? 18.492 -15.222 -18.142 1.00 83.06 347 GLY A O 1
ATOM 2651 N N . GLY A 1 348 ? 18.085 -16.528 -19.909 1.00 78.94 348 GLY A N 1
ATOM 2652 C CA . GLY A 1 348 ? 17.613 -15.441 -20.788 1.00 78.94 348 GLY A CA 1
ATOM 2653 C C . GLY A 1 348 ? 16.329 -14.720 -20.341 1.00 78.94 348 GLY A C 1
ATOM 2654 O O . GLY A 1 348 ? 15.942 -13.733 -20.958 1.00 78.94 348 GLY A O 1
ATOM 2655 N N . ARG A 1 349 ? 15.659 -15.198 -19.285 1.00 86.25 349 ARG A N 1
ATOM 2656 C CA . ARG A 1 349 ? 14.529 -14.529 -18.622 1.00 86.25 349 ARG A CA 1
ATOM 2657 C C . ARG A 1 349 ? 14.902 -14.360 -17.158 1.00 86.25 349 ARG A C 1
ATOM 2659 O O . ARG A 1 349 ? 14.736 -15.292 -16.377 1.00 86.25 349 ARG A O 1
ATOM 2666 N N . ASN A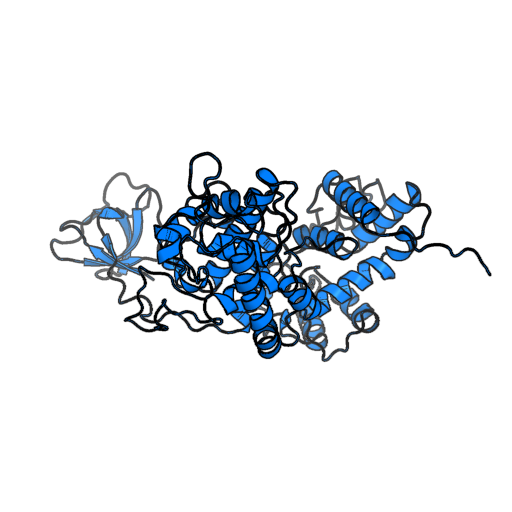 1 350 ? 15.421 -13.187 -16.815 1.00 93.19 350 ASN A N 1
ATOM 2667 C CA . ASN A 1 350 ? 16.019 -12.922 -15.507 1.00 93.19 350 ASN A CA 1
ATOM 2668 C C . ASN A 1 350 ? 15.525 -11.628 -14.852 1.00 93.19 350 ASN A C 1
ATOM 2670 O O . ASN A 1 350 ? 16.185 -11.105 -13.963 1.00 93.19 350 ASN A O 1
ATOM 2674 N N . ALA A 1 351 ? 14.384 -11.096 -15.284 1.00 94.75 351 ALA A N 1
ATOM 2675 C CA . ALA A 1 351 ? 13.795 -9.920 -14.664 1.00 94.75 351 ALA A CA 1
ATOM 2676 C C . ALA A 1 351 ? 13.369 -10.205 -13.213 1.00 94.75 351 ALA A C 1
ATOM 2678 O O . ALA A 1 351 ? 12.714 -11.215 -12.929 1.00 94.75 351 ALA A O 1
ATOM 2679 N N . CYS A 1 352 ? 13.745 -9.299 -12.312 1.00 96.00 352 CYS A N 1
ATOM 2680 C CA . CYS A 1 352 ? 13.477 -9.401 -10.882 1.00 96.00 352 CYS A CA 1
ATOM 2681 C C . CYS A 1 352 ? 12.921 -8.084 -10.324 1.00 96.00 352 CYS A C 1
ATOM 2683 O O . CYS A 1 352 ? 13.250 -6.991 -10.789 1.00 96.00 352 CYS A O 1
ATOM 2685 N N . GLY A 1 353 ? 12.115 -8.204 -9.277 1.00 93.31 353 GLY A N 1
ATOM 2686 C CA . GLY A 1 353 ? 11.623 -7.104 -8.468 1.00 93.31 353 GLY A CA 1
ATOM 2687 C C . GLY A 1 353 ? 10.422 -6.365 -9.048 1.00 93.31 353 GLY A C 1
ATOM 2688 O O . GLY A 1 353 ? 9.869 -6.719 -10.098 1.00 93.31 353 GLY A O 1
ATOM 2689 N N . LYS A 1 354 ? 10.060 -5.283 -8.355 1.00 89.19 354 LYS A N 1
ATOM 2690 C CA . LYS A 1 354 ? 8.893 -4.436 -8.630 1.00 89.19 354 LYS A CA 1
ATOM 2691 C C . LYS A 1 354 ? 8.888 -3.887 -10.054 1.00 89.19 354 LYS A C 1
ATOM 2693 O O . LYS A 1 354 ? 7.835 -3.774 -10.679 1.00 89.19 354 LYS A O 1
ATOM 2698 N N . TYR A 1 355 ? 10.070 -3.599 -10.580 1.00 96.00 355 TYR A N 1
ATOM 2699 C CA . TYR A 1 355 ? 10.257 -2.992 -11.896 1.00 96.00 355 TYR A CA 1
ATOM 2700 C C . TYR A 1 355 ? 10.799 -3.968 -12.940 1.00 96.00 355 TYR A C 1
ATOM 2702 O O . TYR A 1 355 ? 11.214 -3.523 -14.004 1.00 96.00 355 TYR A O 1
ATOM 2710 N N . GLN A 1 356 ? 10.825 -5.273 -12.626 1.00 96.50 356 GLN A N 1
ATOM 2711 C CA . GLN A 1 356 ? 11.290 -6.330 -13.531 1.00 96.50 356 GLN A CA 1
ATOM 2712 C C . GLN A 1 356 ? 12.675 -6.025 -14.142 1.00 96.50 356 GLN A C 1
ATOM 2714 O O . GLN A 1 356 ? 12.921 -6.215 -15.331 1.00 96.50 356 GLN A O 1
ATOM 2719 N N . ILE A 1 357 ? 13.610 -5.565 -13.303 1.00 97.69 357 ILE A N 1
ATOM 2720 C CA . ILE A 1 357 ? 14.957 -5.154 -13.718 1.00 97.69 357 ILE A CA 1
ATOM 2721 C C . ILE A 1 357 ? 15.736 -6.401 -14.145 1.00 97.69 357 ILE A C 1
ATOM 2723 O O . ILE A 1 357 ? 15.889 -7.334 -13.357 1.00 97.69 357 ILE A O 1
ATOM 2727 N N . VAL A 1 358 ? 16.231 -6.428 -15.383 1.00 96.31 358 VAL A N 1
ATOM 2728 C CA . VAL A 1 358 ? 17.040 -7.535 -15.926 1.00 96.31 358 VAL A CA 1
ATOM 2729 C C . VAL A 1 358 ? 18.508 -7.435 -15.509 1.00 96.31 358 VAL A C 1
ATOM 2731 O O . VAL A 1 358 ? 18.987 -6.363 -15.139 1.00 96.31 358 VAL A O 1
ATOM 2734 N N . HIS A 1 359 ? 19.240 -8.548 -15.607 1.00 97.31 359 HIS A N 1
ATOM 2735 C CA . HIS A 1 359 ? 20.633 -8.663 -15.148 1.00 97.31 359 HIS A CA 1
ATOM 2736 C C . HIS A 1 359 ? 21.550 -7.536 -15.644 1.00 97.31 359 HIS A C 1
ATOM 2738 O O . HIS A 1 359 ? 22.246 -6.896 -14.856 1.00 97.31 359 HIS A O 1
ATOM 2744 N N . ASP A 1 360 ? 21.559 -7.283 -16.955 1.00 96.81 360 ASP A N 1
ATOM 2745 C CA . ASP A 1 360 ? 22.468 -6.298 -17.544 1.00 96.81 360 ASP A CA 1
ATOM 2746 C C . ASP A 1 360 ? 22.104 -4.867 -17.152 1.00 96.81 360 ASP A C 1
ATOM 2748 O O . ASP A 1 360 ? 22.999 -4.067 -16.866 1.00 96.81 360 ASP A O 1
ATOM 2752 N N . THR A 1 361 ? 20.806 -4.574 -17.045 1.00 97.19 361 THR A N 1
ATOM 2753 C CA . THR A 1 361 ? 20.316 -3.298 -16.524 1.00 97.19 361 THR A CA 1
ATOM 2754 C C . THR A 1 361 ? 20.744 -3.111 -15.072 1.00 97.19 361 THR A C 1
ATOM 2756 O O . THR A 1 361 ? 21.304 -2.065 -14.746 1.00 97.19 361 THR A O 1
ATOM 2759 N N . LEU A 1 362 ? 20.554 -4.110 -14.201 1.00 98.25 362 LEU A N 1
ATOM 2760 C CA . LEU A 1 362 ? 20.957 -4.007 -12.797 1.00 98.25 362 LEU A CA 1
ATOM 2761 C C . LEU A 1 362 ? 22.467 -3.771 -12.682 1.00 98.25 362 LEU A C 1
ATOM 2763 O O . LEU A 1 362 ? 22.894 -2.790 -12.072 1.00 98.25 362 LEU A O 1
ATOM 2767 N N . ARG A 1 363 ? 23.266 -4.624 -13.338 1.00 98.12 363 ARG A N 1
ATOM 2768 C CA . ARG A 1 363 ? 24.736 -4.579 -13.335 1.00 98.12 363 ARG A CA 1
ATOM 2769 C C . ARG A 1 363 ? 25.283 -3.227 -13.792 1.00 98.12 363 ARG A C 1
ATOM 2771 O O . ARG A 1 363 ? 26.270 -2.759 -13.234 1.00 98.12 363 ARG A O 1
ATOM 2778 N N . GLY A 1 364 ? 24.662 -2.613 -14.799 1.00 97.81 364 GLY A N 1
ATOM 2779 C CA . GLY A 1 364 ? 25.106 -1.336 -15.355 1.00 97.81 364 GLY A CA 1
ATOM 2780 C C . GLY A 1 364 ? 24.752 -0.108 -14.512 1.00 97.81 364 GLY A C 1
ATOM 2781 O O . GLY A 1 364 ? 25.382 0.935 -14.687 1.00 97.81 364 GLY A O 1
ATOM 2782 N N . ASN A 1 365 ? 23.765 -0.209 -13.613 1.00 98.31 365 ASN A N 1
ATOM 2783 C CA . ASN A 1 365 ? 23.112 0.978 -13.052 1.00 98.31 365 ASN A CA 1
ATOM 2784 C C . ASN A 1 365 ? 23.100 1.066 -11.520 1.00 98.31 365 ASN A C 1
ATOM 2786 O O . ASN A 1 365 ? 23.008 2.180 -11.005 1.00 98.31 365 ASN A O 1
ATOM 2790 N N . TYR A 1 366 ? 23.253 -0.037 -10.775 1.00 98.31 366 TYR A N 1
ATOM 2791 C CA . TYR A 1 366 ? 23.133 -0.007 -9.305 1.00 98.31 366 TYR A CA 1
ATOM 2792 C C . TYR A 1 366 ? 24.062 1.024 -8.632 1.00 98.31 366 TYR A C 1
ATOM 2794 O O . TYR A 1 366 ? 23.636 1.771 -7.753 1.00 98.31 366 TYR A O 1
ATOM 2802 N N . ALA A 1 367 ? 25.313 1.126 -9.096 1.00 98.19 367 ALA A N 1
ATOM 2803 C CA . ALA A 1 367 ? 26.298 2.047 -8.531 1.00 98.19 367 ALA A CA 1
ATOM 2804 C C . ALA A 1 367 ? 25.940 3.516 -8.789 1.00 98.19 367 ALA A C 1
ATOM 2806 O O . ALA A 1 367 ? 26.126 4.368 -7.924 1.00 98.19 367 ALA A O 1
ATOM 2807 N N . ARG A 1 368 ? 25.383 3.819 -9.969 1.00 97.62 368 ARG A N 1
ATOM 2808 C CA . ARG A 1 368 ? 24.950 5.178 -10.334 1.00 97.62 368 ARG A CA 1
ATOM 2809 C C . ARG A 1 368 ? 23.660 5.579 -9.621 1.00 97.62 368 ARG A C 1
ATOM 2811 O O . ARG A 1 368 ? 23.438 6.765 -9.413 1.00 97.62 368 ARG A O 1
ATOM 2818 N N . ALA A 1 369 ? 22.865 4.596 -9.204 1.00 96.12 369 ALA A N 1
ATOM 2819 C CA . ALA A 1 369 ? 21.727 4.778 -8.312 1.00 96.12 369 ALA A CA 1
ATOM 2820 C C . ALA A 1 369 ? 22.127 4.937 -6.828 1.00 96.12 369 ALA A C 1
ATOM 2822 O O . ALA A 1 369 ? 21.254 5.074 -5.978 1.00 96.12 369 ALA A O 1
ATOM 2823 N N . GLY A 1 370 ? 23.428 4.936 -6.506 1.00 95.88 370 GLY A N 1
ATOM 2824 C CA . GLY A 1 370 ? 23.932 5.175 -5.151 1.00 95.88 370 GLY A CA 1
ATOM 2825 C C . GLY A 1 370 ? 24.082 3.926 -4.283 1.00 95.88 370 GLY A C 1
ATOM 2826 O O . GLY A 1 370 ? 24.254 4.065 -3.075 1.00 95.88 370 GLY A O 1
ATOM 2827 N N . HIS A 1 371 ? 24.044 2.727 -4.871 1.00 97.19 371 HIS A N 1
ATOM 2828 C CA . HIS A 1 371 ? 24.157 1.468 -4.134 1.00 97.19 371 HIS A CA 1
ATOM 2829 C C . HIS A 1 371 ? 25.498 0.758 -4.343 1.00 97.19 371 HIS A C 1
ATOM 2831 O O . HIS A 1 371 ? 26.131 0.840 -5.397 1.00 97.19 371 HIS A O 1
ATOM 2837 N N . ALA A 1 372 ? 25.914 -0.006 -3.341 1.00 97.81 372 ALA A N 1
ATOM 2838 C CA . ALA A 1 372 ? 27.014 -0.953 -3.409 1.00 97.81 372 ALA A CA 1
ATOM 2839 C C . ALA A 1 372 ? 26.497 -2.389 -3.584 1.00 97.81 372 ALA A C 1
ATOM 2841 O O . ALA A 1 372 ? 25.367 -2.720 -3.246 1.00 97.81 372 ALA A O 1
ATOM 2842 N N . LEU A 1 373 ? 27.369 -3.291 -4.039 1.00 98.19 373 LEU A N 1
ATOM 2843 C CA . LEU A 1 373 ? 27.038 -4.713 -4.211 1.00 98.19 373 LEU A CA 1
ATOM 2844 C C . LEU A 1 373 ? 26.576 -5.415 -2.924 1.00 98.19 373 LEU A C 1
ATOM 2846 O O . LEU A 1 373 ? 25.865 -6.412 -3.004 1.00 98.19 373 LEU A O 1
ATOM 2850 N N . ARG A 1 374 ? 27.005 -4.910 -1.761 1.00 96.44 374 ARG A N 1
ATOM 2851 C CA . ARG A 1 374 ? 26.651 -5.429 -0.431 1.00 96.44 374 ARG A CA 1
ATOM 2852 C C . ARG A 1 374 ? 25.303 -4.927 0.085 1.00 96.44 374 ARG A C 1
ATOM 2854 O O . ARG A 1 374 ? 24.831 -5.442 1.091 1.00 96.44 374 ARG A O 1
ATOM 2861 N N . ASP A 1 375 ? 24.735 -3.907 -0.550 1.00 92.50 375 ASP A N 1
ATOM 2862 C CA . ASP A 1 375 ? 23.457 -3.353 -0.124 1.00 92.50 375 ASP A CA 1
ATOM 2863 C C . ASP A 1 375 ? 22.344 -4.324 -0.517 1.00 92.50 375 ASP A C 1
ATOM 2865 O O . ASP A 1 375 ? 22.450 -5.033 -1.524 1.00 92.50 375 ASP A O 1
ATOM 2869 N N . LEU A 1 376 ? 21.287 -4.376 0.290 1.00 91.44 376 LEU A N 1
ATOM 2870 C CA . LEU A 1 376 ? 20.122 -5.208 0.009 1.00 91.44 376 LEU A CA 1
ATOM 2871 C C . LEU A 1 376 ? 19.375 -4.682 -1.218 1.00 91.44 376 LEU A C 1
ATOM 2873 O O . LEU A 1 376 ? 19.208 -3.477 -1.383 1.00 91.44 376 LEU A O 1
ATOM 2877 N N . PHE A 1 377 ? 18.857 -5.587 -2.042 1.00 94.12 377 PHE A N 1
ATOM 2878 C CA . PHE A 1 377 ? 17.933 -5.287 -3.136 1.00 94.12 377 PHE A CA 1
ATOM 2879 C C . PHE A 1 377 ? 16.490 -5.151 -2.613 1.00 94.12 377 PHE A C 1
ATOM 2881 O O . PHE A 1 377 ? 15.541 -5.721 -3.158 1.00 94.12 377 PHE A O 1
ATOM 2888 N N . ASN A 1 378 ? 16.341 -4.420 -1.507 1.00 81.56 378 ASN A N 1
ATOM 2889 C CA . ASN A 1 378 ? 15.076 -4.147 -0.831 1.00 81.56 378 ASN A CA 1
ATOM 2890 C C . ASN A 1 378 ? 14.231 -3.107 -1.598 1.00 81.56 378 ASN A C 1
ATOM 2892 O O . ASN A 1 378 ? 14.582 -2.696 -2.707 1.00 81.56 378 ASN A O 1
ATOM 2896 N N . SER A 1 379 ? 13.096 -2.699 -1.027 1.00 80.00 379 SER A N 1
ATOM 2897 C CA . SER A 1 379 ? 12.166 -1.749 -1.650 1.00 80.00 379 SER A CA 1
ATOM 2898 C C . SER A 1 379 ? 12.828 -0.420 -2.031 1.00 80.00 379 SER A C 1
ATOM 2900 O O . SER A 1 379 ? 12.734 0.002 -3.185 1.00 80.00 379 SER A O 1
ATOM 2902 N N . ASP A 1 380 ? 13.565 0.187 -1.099 1.00 80.25 380 ASP A N 1
ATOM 2903 C CA . ASP A 1 380 ? 14.305 1.436 -1.310 1.00 80.25 380 ASP A CA 1
ATOM 2904 C C . ASP A 1 380 ? 15.343 1.311 -2.436 1.00 80.25 380 ASP A C 1
ATOM 2906 O O . ASP A 1 380 ? 15.389 2.155 -3.334 1.00 80.25 380 ASP A O 1
ATOM 2910 N N . ALA A 1 381 ? 16.128 0.227 -2.452 1.00 88.88 381 ALA A N 1
ATOM 2911 C CA . ALA A 1 381 ? 17.126 0.015 -3.495 1.00 88.88 381 ALA A CA 1
ATOM 2912 C C . ALA A 1 381 ? 16.497 -0.169 -4.879 1.00 88.88 381 ALA A C 1
ATOM 2914 O O . ALA A 1 381 ? 16.939 0.436 -5.859 1.00 88.88 381 ALA A O 1
ATOM 2915 N N . GLN A 1 382 ? 15.435 -0.969 -4.975 1.00 94.12 382 GLN A N 1
ATOM 2916 C CA . GLN A 1 382 ? 14.712 -1.158 -6.231 1.00 94.12 382 GLN A CA 1
ATOM 2917 C C . GLN A 1 382 ? 14.104 0.156 -6.737 1.00 94.12 382 GLN A C 1
ATOM 2919 O O . GLN A 1 382 ? 14.199 0.448 -7.930 1.00 94.12 382 GLN A O 1
ATOM 2924 N N . ASP A 1 383 ? 13.531 0.966 -5.845 1.00 90.88 383 ASP A N 1
ATOM 2925 C CA . ASP A 1 383 ? 12.962 2.275 -6.175 1.00 90.88 383 ASP A CA 1
ATOM 2926 C C . ASP A 1 383 ? 14.013 3.266 -6.666 1.00 90.88 383 ASP A C 1
ATOM 2928 O O . ASP A 1 383 ? 13.803 3.918 -7.688 1.00 90.88 383 ASP A O 1
ATOM 2932 N N . LYS A 1 384 ? 15.159 3.362 -5.986 1.00 93.44 384 LYS A N 1
ATOM 2933 C CA . LYS A 1 384 ? 16.264 4.244 -6.390 1.00 93.44 384 LYS A CA 1
ATOM 2934 C C . LYS A 1 384 ? 16.872 3.828 -7.721 1.00 93.44 384 LYS A C 1
ATOM 2936 O O . LYS A 1 384 ? 17.147 4.683 -8.564 1.00 93.44 384 LYS A O 1
ATOM 2941 N N . ILE A 1 385 ? 17.036 2.525 -7.950 1.00 98.06 385 ILE A N 1
ATOM 2942 C CA . ILE A 1 385 ? 17.520 2.008 -9.234 1.00 98.06 385 ILE A CA 1
ATOM 2943 C C . ILE A 1 385 ? 16.516 2.329 -10.342 1.00 98.06 385 ILE A C 1
ATOM 2945 O O . ILE A 1 385 ? 16.911 2.860 -11.376 1.00 98.06 385 ILE A O 1
ATOM 2949 N N . ALA A 1 386 ? 15.222 2.087 -10.133 1.00 97.81 386 ALA A N 1
ATOM 2950 C CA . ALA A 1 386 ? 14.202 2.402 -11.130 1.00 97.81 386 ALA A CA 1
ATOM 2951 C C . ALA A 1 386 ? 14.055 3.910 -11.382 1.00 97.81 386 ALA A C 1
ATOM 2953 O O . ALA A 1 386 ? 13.894 4.325 -12.530 1.00 97.81 386 ALA A O 1
ATOM 2954 N N . TYR A 1 387 ? 14.185 4.736 -10.343 1.00 97.25 387 TYR A N 1
ATOM 2955 C CA . TYR A 1 387 ? 14.248 6.191 -10.468 1.00 97.25 387 TYR A CA 1
ATOM 2956 C C . TYR A 1 387 ? 15.429 6.613 -11.339 1.00 97.25 387 TYR A C 1
ATOM 2958 O O . TYR A 1 387 ? 15.247 7.382 -12.282 1.00 97.25 387 TYR A O 1
ATOM 2966 N N . HIS A 1 388 ? 16.621 6.066 -11.085 1.00 98.00 388 HIS A N 1
ATOM 2967 C CA . HIS A 1 388 ? 17.797 6.315 -11.913 1.00 98.00 388 HIS A CA 1
ATOM 2968 C C . HIS A 1 388 ? 17.561 5.900 -13.375 1.00 98.00 388 HIS A C 1
ATOM 2970 O O . HIS A 1 388 ? 17.862 6.667 -14.291 1.00 98.00 388 HIS A O 1
ATOM 2976 N N . LEU A 1 389 ? 16.966 4.727 -13.610 1.00 98.56 389 LEU A N 1
ATOM 2977 C CA . LEU A 1 389 ? 16.624 4.278 -14.961 1.00 98.56 389 LEU A CA 1
ATOM 2978 C C . LEU A 1 389 ? 15.671 5.259 -15.656 1.00 98.56 389 LEU A C 1
ATOM 2980 O O . LEU A 1 389 ? 15.946 5.694 -16.770 1.00 98.56 389 LEU A O 1
ATOM 2984 N N . LEU A 1 390 ? 14.582 5.662 -15.000 1.00 98.44 390 LEU A N 1
ATOM 2985 C CA . LEU A 1 390 ? 13.595 6.573 -15.579 1.00 98.44 390 LEU A CA 1
ATOM 2986 C C . LEU A 1 390 ? 14.183 7.962 -15.864 1.00 98.44 390 LEU A C 1
ATOM 2988 O O . LEU A 1 390 ? 14.040 8.502 -16.964 1.00 98.44 390 LEU A O 1
ATOM 2992 N N . MET A 1 391 ? 14.827 8.549 -14.860 1.00 97.56 391 MET A N 1
ATOM 2993 C CA . MET A 1 391 ? 15.205 9.959 -14.879 1.00 97.56 391 MET A CA 1
ATOM 2994 C C . MET A 1 391 ? 16.496 10.196 -15.657 1.00 97.56 391 MET A C 1
ATOM 2996 O O . MET A 1 391 ? 16.546 11.121 -16.468 1.00 97.56 391 MET A O 1
ATOM 3000 N N . GLU A 1 392 ? 17.490 9.319 -15.493 1.00 97.00 392 GLU A N 1
ATOM 3001 C CA . GLU A 1 392 ? 18.828 9.491 -16.068 1.00 97.00 392 GLU A CA 1
ATOM 3002 C C . GLU A 1 392 ? 19.032 8.667 -17.341 1.00 97.00 392 GLU A C 1
ATOM 3004 O O . GLU A 1 392 ? 19.498 9.191 -18.358 1.00 97.00 392 GLU A O 1
ATOM 3009 N N . VAL A 1 393 ? 18.677 7.376 -17.321 1.00 97.94 393 VAL A N 1
ATOM 3010 C CA . VAL A 1 393 ? 18.907 6.479 -18.471 1.00 97.94 393 VAL A CA 1
ATOM 3011 C C . VAL A 1 393 ? 17.884 6.737 -19.574 1.00 97.94 393 VAL A C 1
ATOM 3013 O O . VAL A 1 393 ? 18.250 6.849 -20.745 1.00 97.94 393 VAL A O 1
ATOM 3016 N N . ARG A 1 394 ? 16.608 6.906 -19.211 1.00 97.94 394 ARG A N 1
ATOM 3017 C CA . ARG A 1 394 ? 15.498 7.174 -20.141 1.00 97.94 394 ARG A CA 1
ATOM 3018 C C . ARG A 1 394 ? 15.170 8.651 -20.305 1.00 97.94 394 ARG A C 1
ATOM 3020 O O . ARG A 1 394 ? 14.177 8.986 -20.944 1.00 97.94 394 ARG A O 1
ATOM 3027 N N . LYS A 1 395 ? 16.061 9.525 -19.830 1.00 97.50 395 LYS A N 1
ATOM 3028 C CA . LYS A 1 395 ? 16.031 10.973 -20.084 1.00 97.50 395 LYS A CA 1
ATOM 3029 C C . LYS A 1 395 ? 14.774 11.665 -19.552 1.00 97.50 395 LYS A C 1
ATOM 3031 O O . LYS A 1 395 ? 14.336 12.666 -20.116 1.00 97.50 395 LYS A O 1
ATOM 3036 N N . GLY A 1 396 ? 14.210 11.159 -18.453 1.00 96.81 396 GLY A N 1
ATOM 3037 C CA . GLY A 1 396 ? 13.089 11.800 -17.767 1.00 96.81 396 GLY A CA 1
ATOM 3038 C C . GLY A 1 396 ? 13.415 13.220 -17.310 1.00 96.81 396 GLY A C 1
ATOM 3039 O O . GLY A 1 396 ? 12.586 14.110 -17.493 1.00 96.81 396 GLY A O 1
ATOM 3040 N N . GLN A 1 397 ? 14.633 13.461 -16.811 1.00 95.62 397 GLN A N 1
ATOM 3041 C CA . GLN A 1 397 ? 15.061 14.804 -16.412 1.00 95.62 397 GLN A CA 1
ATOM 3042 C C . GLN A 1 397 ? 15.156 15.749 -17.622 1.00 95.62 397 GLN A C 1
ATOM 3044 O O . GLN A 1 397 ? 14.522 16.805 -17.630 1.00 95.62 397 GLN A O 1
ATOM 3049 N N . ASP A 1 398 ? 15.833 15.323 -18.695 1.00 95.88 398 ASP A N 1
ATOM 3050 C CA . ASP A 1 398 ? 15.929 16.099 -19.942 1.00 95.88 398 ASP A CA 1
ATOM 3051 C C . ASP A 1 398 ? 14.539 16.415 -20.524 1.00 95.88 398 ASP A C 1
ATOM 3053 O O . ASP A 1 398 ? 14.311 17.497 -21.066 1.00 95.88 398 ASP A O 1
ATOM 3057 N N . PHE A 1 399 ? 13.588 15.480 -20.419 1.00 96.44 399 PHE A N 1
ATOM 3058 C CA . PHE A 1 399 ? 12.209 15.701 -20.844 1.00 96.44 399 PHE A CA 1
ATOM 3059 C C . PHE A 1 399 ? 11.494 16.740 -19.969 1.00 96.44 399 PHE A C 1
ATOM 3061 O O . PHE A 1 399 ? 10.865 17.653 -20.512 1.00 96.44 399 PHE A O 1
ATOM 3068 N N . ILE A 1 400 ? 11.612 16.648 -18.640 1.00 94.56 400 ILE A N 1
ATOM 3069 C CA . ILE A 1 400 ? 11.023 17.612 -17.695 1.00 94.56 400 ILE A CA 1
ATOM 3070 C C . ILE A 1 400 ? 11.506 19.035 -17.979 1.00 94.56 400 ILE A C 1
ATOM 3072 O O . ILE A 1 400 ? 10.675 19.952 -17.964 1.00 94.56 400 ILE A O 1
ATOM 3076 N N . ASP A 1 401 ? 12.802 19.187 -18.258 1.00 93.69 401 ASP A N 1
ATOM 3077 C CA . ASP A 1 401 ? 13.482 20.466 -18.493 1.00 93.69 401 ASP A CA 1
ATOM 3078 C C . ASP A 1 401 ? 13.314 20.998 -19.930 1.00 93.69 401 ASP A C 1
ATOM 3080 O O . ASP A 1 401 ? 13.633 22.157 -20.225 1.00 93.69 401 ASP A O 1
ATOM 3084 N N . SER A 1 402 ? 12.786 20.170 -20.835 1.00 93.62 402 SER A N 1
ATOM 3085 C CA . SER A 1 402 ? 12.500 20.553 -22.218 1.00 93.62 402 SER A CA 1
ATOM 3086 C C . SER A 1 402 ? 11.277 21.475 -22.346 1.00 93.62 402 SER A C 1
ATOM 3088 O O . SER A 1 402 ? 10.564 21.785 -21.388 1.00 93.62 402 SER A O 1
ATOM 3090 N N . ASP A 1 403 ? 10.986 21.888 -23.581 1.00 91.81 403 ASP A N 1
ATOM 3091 C CA . ASP A 1 403 ? 9.725 22.553 -23.922 1.00 91.81 403 ASP A CA 1
ATOM 3092 C C . ASP A 1 403 ? 8.499 21.628 -23.813 1.00 91.81 403 ASP A C 1
ATOM 3094 O O . ASP A 1 403 ? 7.368 22.116 -23.819 1.00 91.81 403 ASP A O 1
ATOM 3098 N N . ARG A 1 404 ? 8.721 20.313 -23.653 1.00 91.75 404 ARG A N 1
ATOM 3099 C CA . ARG A 1 404 ? 7.705 19.253 -23.615 1.00 91.75 404 ARG A CA 1
ATOM 3100 C C . ARG A 1 404 ? 6.813 19.241 -24.860 1.00 91.75 404 ARG A C 1
ATOM 3102 O O . ARG A 1 404 ? 5.646 18.871 -24.774 1.00 91.75 404 ARG A O 1
ATOM 3109 N N . SER A 1 405 ? 7.366 19.639 -26.007 1.00 94.56 405 SER A N 1
ATOM 3110 C CA . SER A 1 405 ? 6.713 19.510 -27.314 1.00 94.56 405 SER A CA 1
ATOM 3111 C C . SER A 1 405 ? 6.296 18.063 -27.599 1.00 94.56 405 SER A C 1
ATOM 3113 O O . SER A 1 405 ? 6.903 17.124 -27.079 1.00 94.56 405 SER A O 1
ATOM 3115 N N . ASP A 1 406 ? 5.312 17.866 -28.480 1.00 95.06 406 ASP A N 1
ATOM 3116 C CA . ASP A 1 406 ? 4.821 16.531 -28.861 1.00 95.06 406 ASP A CA 1
ATOM 3117 C C . ASP A 1 406 ? 5.959 15.594 -29.298 1.00 95.06 406 ASP A C 1
ATOM 3119 O O . ASP A 1 406 ? 6.001 14.422 -28.924 1.00 95.06 406 ASP A O 1
ATOM 3123 N N . ALA A 1 407 ? 6.954 16.121 -30.018 1.00 95.81 407 ALA A N 1
ATOM 3124 C CA . ALA A 1 407 ? 8.135 15.359 -30.414 1.00 95.81 407 ALA A CA 1
ATOM 3125 C C . ALA A 1 407 ? 8.953 14.866 -29.204 1.00 95.81 407 ALA A C 1
ATOM 3127 O O . ALA A 1 407 ? 9.372 13.705 -29.166 1.00 95.81 407 ALA A O 1
ATOM 3128 N N . LYS A 1 408 ? 9.173 15.721 -28.195 1.00 96.81 408 LYS A N 1
ATOM 3129 C CA . LYS A 1 408 ? 9.876 15.354 -26.954 1.00 96.81 408 LYS A CA 1
ATOM 3130 C C . LYS A 1 408 ? 9.055 14.390 -26.106 1.00 96.81 408 LYS A C 1
ATOM 3132 O O . LYS A 1 408 ? 9.621 13.431 -25.587 1.00 96.81 408 LYS A O 1
ATOM 3137 N N . TYR A 1 409 ? 7.741 14.595 -26.039 1.00 97.06 409 TYR A N 1
ATOM 3138 C CA . TYR A 1 409 ? 6.801 13.695 -25.377 1.00 97.06 409 TYR A CA 1
ATOM 3139 C C . TYR A 1 409 ? 6.876 12.280 -25.956 1.00 97.06 409 TYR A C 1
ATOM 3141 O O . TYR A 1 409 ? 7.118 11.324 -25.221 1.00 97.06 409 TYR A O 1
ATOM 3149 N N . HIS A 1 410 ? 6.758 12.136 -27.279 1.00 96.81 410 HIS A N 1
ATOM 3150 C CA . HIS A 1 410 ? 6.823 10.826 -27.927 1.00 96.81 410 HIS A CA 1
ATOM 3151 C C . HIS A 1 410 ? 8.216 10.190 -27.851 1.00 96.81 410 HIS A C 1
ATOM 3153 O O . HIS A 1 410 ? 8.317 8.973 -27.710 1.00 96.81 410 HIS A O 1
ATOM 3159 N N . THR A 1 411 ? 9.284 10.995 -27.878 1.00 98.06 411 THR A N 1
ATOM 3160 C CA . THR A 1 411 ? 10.656 10.500 -27.670 1.00 98.06 411 THR A CA 1
ATOM 3161 C C . THR A 1 411 ? 10.822 9.910 -26.270 1.00 98.06 411 THR A C 1
ATOM 3163 O O . THR A 1 411 ? 11.333 8.800 -26.127 1.00 98.06 411 THR A O 1
ATOM 3166 N N . PHE A 1 412 ? 10.358 10.620 -25.239 1.00 98.19 412 PHE A N 1
ATOM 3167 C CA . PHE A 1 412 ? 10.409 10.136 -23.862 1.00 98.19 412 PHE A CA 1
ATOM 3168 C C . PHE A 1 412 ? 9.527 8.897 -23.664 1.00 98.19 412 PHE A C 1
ATOM 3170 O O . PHE A 1 412 ? 9.990 7.896 -23.123 1.00 98.19 412 PHE A O 1
ATOM 3177 N N . ALA A 1 413 ? 8.292 8.910 -24.175 1.00 98.19 413 ALA A N 1
ATOM 3178 C CA . ALA A 1 413 ? 7.390 7.763 -24.099 1.00 98.19 413 ALA A CA 1
ATOM 3179 C C . ALA A 1 413 ? 7.993 6.502 -24.743 1.00 98.19 413 ALA A C 1
ATOM 3181 O O . ALA A 1 413 ? 7.898 5.413 -24.176 1.00 98.19 413 ALA A O 1
ATOM 3182 N N . LEU A 1 414 ? 8.660 6.646 -25.896 1.00 98.38 414 LEU A N 1
ATOM 3183 C CA . LEU A 1 414 ? 9.379 5.545 -26.535 1.00 98.38 414 LEU A CA 1
ATOM 3184 C C . LEU A 1 414 ? 10.552 5.056 -25.675 1.00 98.38 414 LEU A C 1
ATOM 3186 O O . LEU A 1 414 ? 10.723 3.850 -25.527 1.00 98.38 414 LEU A O 1
ATOM 3190 N N . ALA A 1 415 ? 11.332 5.962 -25.079 1.00 98.31 415 ALA A N 1
ATOM 3191 C CA . ALA A 1 415 ? 12.440 5.589 -24.198 1.00 98.31 415 ALA A CA 1
ATOM 3192 C C . ALA A 1 415 ? 11.961 4.793 -22.970 1.00 98.31 415 ALA A C 1
ATOM 3194 O O . ALA A 1 415 ? 12.604 3.818 -22.590 1.00 98.31 415 ALA A O 1
ATOM 3195 N N . VAL A 1 416 ? 10.813 5.156 -22.389 1.00 98.19 416 VAL A N 1
ATOM 3196 C CA . VAL A 1 416 ? 10.174 4.398 -21.299 1.00 98.19 416 VAL A CA 1
ATOM 3197 C C . VAL A 1 416 ? 9.732 3.008 -21.783 1.00 98.19 416 VAL A C 1
ATOM 3199 O O . VAL A 1 416 ? 10.055 2.011 -21.139 1.00 98.19 416 VAL A O 1
ATOM 3202 N N . ALA A 1 417 ? 9.076 2.904 -22.945 1.00 97.56 417 ALA A N 1
ATOM 3203 C CA . ALA A 1 417 ? 8.667 1.616 -23.527 1.00 97.56 417 ALA A CA 1
ATOM 3204 C C . ALA A 1 417 ? 9.854 0.701 -23.903 1.00 97.56 417 ALA A C 1
ATOM 3206 O O . ALA A 1 417 ? 9.709 -0.516 -23.997 1.00 97.56 417 ALA A O 1
ATOM 3207 N N . GLN A 1 418 ? 11.042 1.276 -24.110 1.00 96.56 418 GLN A N 1
ATOM 3208 C CA . GLN A 1 418 ? 12.290 0.539 -24.314 1.00 96.56 418 GLN A CA 1
ATOM 3209 C C . GLN A 1 418 ? 12.918 0.016 -23.016 1.00 96.56 418 GLN A C 1
ATOM 3211 O O . GLN A 1 418 ? 13.864 -0.764 -23.089 1.00 96.56 418 GLN A O 1
ATOM 3216 N N . GLU A 1 419 ? 12.468 0.439 -21.837 1.00 97.19 419 GLU A N 1
ATOM 3217 C CA . GLU A 1 419 ? 12.929 -0.125 -20.561 1.00 97.19 419 GLU A CA 1
ATOM 3218 C C . GLU A 1 419 ? 11.962 -1.199 -20.061 1.00 97.19 419 GLU A C 1
ATOM 3220 O O . GLU A 1 419 ? 12.385 -2.312 -19.762 1.00 97.19 419 GLU A O 1
ATOM 3225 N N . TRP A 1 420 ? 10.664 -0.894 -20.043 1.00 96.62 420 TRP A N 1
ATOM 3226 C CA . TRP A 1 420 ? 9.640 -1.740 -19.428 1.00 96.62 420 TRP A CA 1
ATOM 3227 C C . TRP A 1 420 ? 8.728 -2.363 -20.483 1.00 96.62 420 TRP A C 1
ATOM 3229 O O . TRP A 1 420 ? 8.020 -1.667 -21.212 1.00 96.62 420 TRP A O 1
ATOM 3239 N N . ALA A 1 421 ? 8.751 -3.693 -20.582 1.00 93.44 421 ALA A N 1
ATOM 3240 C CA . ALA A 1 421 ? 8.087 -4.437 -21.647 1.00 93.44 421 ALA A CA 1
ATOM 3241 C C . ALA A 1 421 ? 6.554 -4.361 -21.590 1.00 93.44 421 ALA A C 1
ATOM 3243 O O . ALA A 1 421 ? 5.906 -4.507 -22.633 1.00 93.44 421 ALA A O 1
ATOM 3244 N N . ALA A 1 422 ? 5.979 -4.130 -20.410 1.00 92.50 422 ALA A N 1
ATOM 3245 C CA . ALA A 1 422 ? 4.546 -3.969 -20.218 1.00 92.50 422 ALA A CA 1
ATOM 3246 C C . ALA A 1 422 ? 4.021 -2.626 -20.753 1.00 92.50 422 ALA A C 1
ATOM 3248 O O . ALA A 1 422 ? 2.814 -2.489 -20.960 1.00 92.50 422 ALA A O 1
ATOM 3249 N N . VAL A 1 423 ? 4.900 -1.653 -21.004 1.00 96.31 423 VAL A N 1
ATOM 3250 C CA . VAL A 1 423 ? 4.537 -0.319 -21.490 1.00 96.31 423 VAL A CA 1
ATOM 3251 C C . VAL A 1 423 ? 4.425 -0.310 -23.026 1.00 96.31 423 VAL A C 1
ATOM 3253 O O . VAL A 1 423 ? 5.326 -0.803 -23.712 1.00 96.31 423 VAL A O 1
ATOM 3256 N N . PRO A 1 424 ? 3.340 0.243 -23.603 1.00 97.38 424 PRO A N 1
ATOM 3257 C CA . PRO A 1 424 ? 3.152 0.288 -25.048 1.00 97.38 424 PRO A CA 1
ATOM 3258 C C . PRO A 1 424 ? 3.945 1.420 -25.709 1.00 97.38 424 PRO A C 1
ATOM 3260 O O . PRO A 1 424 ? 4.133 2.497 -25.139 1.00 97.38 424 PRO A O 1
ATOM 3263 N N . VAL A 1 425 ? 4.302 1.230 -26.979 1.00 98.00 425 VAL A N 1
ATOM 3264 C CA . VAL A 1 425 ? 4.692 2.340 -27.856 1.00 98.00 425 VAL A CA 1
ATOM 3265 C C . VAL A 1 425 ? 3.460 3.186 -28.201 1.00 98.00 425 VAL A C 1
ATOM 3267 O O . VAL A 1 425 ? 2.368 2.660 -28.435 1.00 98.00 425 VAL A O 1
ATOM 3270 N N . LEU A 1 426 ? 3.623 4.511 -28.244 1.00 97.88 426 LEU A N 1
ATOM 3271 C CA . LEU A 1 426 ? 2.522 5.450 -28.518 1.00 97.88 426 LEU A CA 1
ATOM 3272 C C . LEU A 1 426 ? 2.407 5.855 -29.993 1.00 97.88 426 LEU A C 1
ATOM 3274 O O . LEU A 1 426 ? 1.392 6.405 -30.409 1.00 97.88 426 LEU A O 1
ATOM 3278 N N . THR A 1 427 ? 3.428 5.563 -30.791 1.00 96.44 427 THR A N 1
ATOM 3279 C CA . THR A 1 427 ? 3.477 5.844 -32.228 1.00 96.44 427 THR A CA 1
ATOM 3280 C C . THR A 1 427 ? 4.047 4.641 -32.967 1.00 96.44 427 THR A C 1
ATOM 3282 O O . THR A 1 427 ? 4.780 3.834 -32.391 1.00 96.44 427 THR A O 1
ATOM 3285 N N . ALA A 1 428 ? 3.696 4.503 -34.248 1.00 96.81 428 ALA A N 1
ATOM 3286 C CA . ALA A 1 428 ? 4.292 3.476 -35.091 1.00 96.81 428 ALA A CA 1
ATOM 3287 C C . ALA A 1 428 ? 5.811 3.690 -35.173 1.00 96.81 428 ALA A C 1
ATOM 3289 O O . ALA A 1 428 ? 6.277 4.805 -35.413 1.00 96.81 428 ALA A O 1
ATOM 3290 N N . THR A 1 429 ? 6.580 2.630 -34.939 1.00 96.75 429 THR A N 1
ATOM 3291 C CA . THR A 1 429 ? 8.042 2.702 -34.838 1.00 96.75 429 THR A CA 1
ATOM 3292 C C . THR A 1 429 ? 8.682 1.355 -35.160 1.00 96.75 429 THR A C 1
ATOM 3294 O O . THR A 1 429 ? 8.002 0.332 -35.223 1.00 96.75 429 THR A O 1
ATOM 3297 N N . GLN A 1 430 ? 9.998 1.334 -35.346 1.00 96.62 430 GLN A N 1
ATOM 3298 C CA . GLN A 1 430 ? 10.757 0.090 -35.390 1.00 96.62 430 GLN A CA 1
ATOM 3299 C C . GLN A 1 430 ? 10.978 -0.413 -33.956 1.00 96.62 430 GLN A C 1
ATOM 3301 O O . GLN A 1 430 ? 11.620 0.257 -33.149 1.00 96.62 430 GLN A O 1
ATOM 3306 N N . GLY A 1 431 ? 10.440 -1.589 -33.638 1.00 93.81 431 GLY A N 1
ATOM 3307 C CA . GLY A 1 431 ? 10.705 -2.298 -32.388 1.00 93.81 431 GLY A CA 1
ATOM 3308 C C . GLY A 1 431 ? 12.014 -3.081 -32.423 1.00 93.81 431 GLY A C 1
ATOM 3309 O O . GLY A 1 431 ? 12.719 -3.115 -33.435 1.00 93.81 431 GLY A O 1
ATOM 3310 N N . ALA A 1 432 ? 12.306 -3.790 -31.330 1.00 92.81 432 ALA A N 1
ATOM 3311 C CA . ALA A 1 432 ? 13.519 -4.606 -31.210 1.00 92.81 432 ALA A CA 1
ATOM 3312 C C . ALA A 1 432 ? 13.632 -5.712 -32.282 1.00 92.81 432 ALA A C 1
ATOM 3314 O O . ALA A 1 432 ? 14.735 -6.152 -32.603 1.00 92.81 432 ALA A O 1
ATOM 3315 N N . HIS A 1 433 ? 12.501 -6.163 -32.833 1.00 92.50 433 HIS A N 1
ATOM 3316 C CA . HIS A 1 433 ? 12.452 -7.278 -33.784 1.00 92.50 433 HIS A CA 1
ATOM 3317 C C . HIS A 1 433 ? 11.660 -6.970 -35.056 1.00 92.50 433 HIS A C 1
ATOM 3319 O O . HIS A 1 433 ? 12.016 -7.448 -36.129 1.00 92.50 433 HIS A O 1
ATOM 3325 N N . ILE A 1 434 ? 10.585 -6.188 -34.948 1.00 93.44 434 ILE A N 1
ATOM 3326 C CA . ILE A 1 434 ? 9.638 -5.930 -36.039 1.00 93.44 434 ILE A CA 1
ATOM 3327 C C . ILE A 1 434 ? 9.176 -4.471 -36.017 1.00 93.44 434 ILE A C 1
ATOM 3329 O O . ILE A 1 434 ? 9.339 -3.782 -35.011 1.00 93.44 434 ILE A O 1
ATOM 3333 N N . ALA A 1 435 ? 8.555 -4.014 -37.103 1.00 96.88 435 ALA A N 1
ATOM 3334 C CA . ALA A 1 435 ? 7.797 -2.767 -37.097 1.00 96.88 435 ALA A CA 1
ATOM 3335 C C . ALA A 1 435 ? 6.555 -2.903 -36.197 1.00 96.88 435 ALA A C 1
ATOM 3337 O O . ALA A 1 435 ? 5.862 -3.922 -36.233 1.00 96.88 435 ALA A O 1
ATOM 3338 N N . LEU A 1 436 ? 6.286 -1.873 -35.400 1.00 96.50 436 LEU A N 1
ATOM 3339 C CA . LEU A 1 436 ? 5.261 -1.850 -34.362 1.00 96.50 436 LEU A CA 1
ATOM 3340 C C . LEU A 1 436 ? 4.185 -0.816 -34.661 1.00 96.50 436 LEU A C 1
ATOM 3342 O O . LEU A 1 436 ? 4.443 0.206 -35.301 1.00 96.50 436 LEU A O 1
ATOM 3346 N N . GLN A 1 437 ? 2.988 -1.072 -34.144 1.00 96.44 437 GLN A N 1
ATOM 3347 C CA . GLN A 1 437 ? 1.885 -0.121 -34.116 1.00 96.44 437 GLN A CA 1
ATOM 3348 C C . GLN A 1 437 ? 1.684 0.420 -32.698 1.00 96.44 437 GLN A C 1
ATOM 3350 O O . GLN A 1 437 ? 2.151 -0.158 -31.716 1.00 96.44 437 GLN A O 1
ATOM 3355 N N . ARG A 1 438 ? 0.958 1.537 -32.584 1.00 97.06 438 ARG A N 1
ATOM 3356 C CA . ARG A 1 438 ? 0.537 2.080 -31.286 1.00 97.06 438 ARG A CA 1
ATOM 3357 C C . ARG A 1 438 ? -0.169 0.991 -30.467 1.00 97.06 438 ARG A C 1
ATOM 3359 O O . ARG A 1 438 ? -1.078 0.341 -30.976 1.00 97.06 438 ARG A O 1
ATOM 3366 N N . GLY A 1 439 ? 0.225 0.827 -29.206 1.00 95.44 439 GLY A N 1
ATOM 3367 C CA . GLY A 1 439 ? -0.297 -0.225 -28.324 1.00 95.44 439 GLY A CA 1
ATOM 3368 C C . GLY A 1 439 ? 0.550 -1.489 -28.254 1.00 95.44 439 GLY A C 1
ATOM 3369 O O . GLY A 1 439 ? 0.347 -2.286 -27.343 1.00 95.44 439 GLY A O 1
ATOM 3370 N N . ASP A 1 440 ? 1.529 -1.663 -29.140 1.00 96.06 440 ASP A N 1
ATOM 3371 C CA . ASP A 1 440 ? 2.448 -2.794 -29.055 1.00 96.06 440 ASP A CA 1
ATOM 3372 C C . ASP A 1 440 ? 3.530 -2.584 -27.991 1.00 96.06 440 ASP A C 1
ATOM 3374 O O . ASP A 1 440 ? 3.999 -1.470 -27.767 1.00 96.06 440 ASP A O 1
ATOM 3378 N N . SER A 1 441 ? 3.996 -3.675 -27.378 1.00 95.44 441 SER A N 1
ATOM 3379 C CA . SER A 1 441 ? 5.251 -3.659 -26.616 1.00 95.44 441 SER A CA 1
ATOM 3380 C C . SER A 1 441 ? 6.431 -3.432 -27.563 1.00 95.44 441 SER A C 1
ATOM 3382 O O . SER A 1 441 ? 6.469 -4.023 -28.647 1.00 95.44 441 SER A O 1
ATOM 3384 N N . TYR A 1 442 ? 7.446 -2.676 -27.127 1.00 96.25 442 TYR A N 1
ATOM 3385 C CA . TYR A 1 442 ? 8.691 -2.482 -27.888 1.00 96.25 442 TYR A CA 1
ATOM 3386 C C . TYR A 1 442 ? 9.387 -3.809 -28.262 1.00 96.25 442 TYR A C 1
ATOM 3388 O O . TYR A 1 442 ? 10.119 -3.900 -29.253 1.00 96.25 442 TYR A O 1
ATOM 3396 N N . TYR A 1 443 ? 9.119 -4.859 -27.482 1.00 92.94 443 TYR A N 1
ATOM 3397 C CA . TYR A 1 443 ? 9.703 -6.191 -27.617 1.00 92.94 443 TYR A CA 1
ATOM 3398 C C . TYR A 1 443 ? 8.787 -7.210 -28.319 1.00 92.94 443 TYR A C 1
ATOM 3400 O O . TYR A 1 443 ? 9.081 -8.412 -28.313 1.00 92.94 443 TYR A O 1
ATOM 3408 N N . ARG A 1 444 ? 7.668 -6.771 -28.918 1.00 91.00 444 ARG A N 1
ATOM 3409 C CA . ARG A 1 444 ? 6.769 -7.655 -29.678 1.00 91.00 444 ARG A CA 1
ATOM 3410 C C . ARG A 1 444 ? 7.538 -8.357 -30.807 1.00 91.00 444 ARG A C 1
ATOM 3412 O O . ARG A 1 444 ? 8.428 -7.784 -31.429 1.00 91.00 444 ARG A O 1
ATOM 3419 N N . GLY A 1 445 ? 7.193 -9.620 -31.066 1.00 80.62 445 GLY A N 1
ATOM 3420 C CA . GLY A 1 445 ? 7.832 -10.449 -32.099 1.00 80.62 445 GLY A CA 1
ATOM 3421 C C . GLY A 1 445 ? 9.071 -11.221 -31.630 1.00 80.62 445 GLY A C 1
ATOM 3422 O O . GLY A 1 445 ? 9.571 -12.058 -32.375 1.00 80.62 445 GLY A O 1
ATOM 3423 N N . GLY A 1 446 ? 9.540 -10.994 -30.399 1.00 75.81 446 GLY A N 1
ATOM 3424 C CA . GLY A 1 446 ? 10.604 -11.791 -29.788 1.00 75.81 446 GLY A CA 1
ATOM 3425 C C . GLY A 1 446 ? 10.121 -13.129 -29.212 1.00 75.81 446 GLY A C 1
ATOM 3426 O O . GLY A 1 446 ? 8.927 -13.356 -28.996 1.00 75.81 446 GLY A O 1
ATOM 3427 N N . ASN A 1 447 ? 11.075 -13.996 -28.862 1.00 62.28 447 ASN A N 1
ATOM 3428 C CA . ASN A 1 447 ? 10.823 -15.337 -28.303 1.00 62.28 447 ASN A CA 1
ATOM 3429 C C . ASN A 1 447 ? 10.062 -15.322 -26.964 1.00 62.28 447 ASN A C 1
ATOM 3431 O O . ASN A 1 447 ? 9.506 -16.336 -26.548 1.00 62.28 447 ASN A O 1
ATOM 3435 N N . ALA A 1 448 ? 10.027 -14.175 -26.284 1.00 61.66 448 ALA A N 1
ATOM 3436 C CA . ALA A 1 448 ? 9.399 -14.014 -24.980 1.00 61.66 448 ALA A CA 1
ATOM 3437 C C . ALA A 1 448 ? 7.869 -13.813 -25.024 1.00 61.66 448 ALA A C 1
ATOM 3439 O O . ALA A 1 448 ? 7.264 -13.770 -23.954 1.00 61.66 448 ALA A O 1
ATOM 3440 N N . LYS A 1 449 ? 7.250 -13.726 -26.220 1.00 66.75 449 LYS A N 1
ATOM 3441 C CA . LYS A 1 449 ? 5.819 -13.397 -26.425 1.00 66.75 449 LYS A CA 1
ATOM 3442 C C . LYS A 1 449 ? 5.381 -12.118 -25.691 1.00 66.75 449 LYS A C 1
ATOM 3444 O O . LYS A 1 449 ? 4.265 -12.043 -25.186 1.00 66.75 449 LYS A O 1
ATOM 3449 N N . ASN A 1 450 ? 6.258 -11.116 -25.634 1.00 71.69 450 ASN A N 1
ATOM 3450 C CA . ASN A 1 450 ? 5.972 -9.862 -24.944 1.00 71.69 450 ASN A CA 1
ATOM 3451 C C . ASN A 1 450 ? 4.806 -9.128 -25.627 1.00 71.69 450 ASN A C 1
ATOM 3453 O O . ASN A 1 450 ? 4.839 -8.873 -26.834 1.00 71.69 450 ASN A O 1
ATOM 3457 N N . ALA A 1 451 ? 3.792 -8.796 -24.833 1.00 78.62 451 ALA A N 1
ATOM 3458 C CA . ALA A 1 451 ? 2.674 -7.934 -25.187 1.00 78.62 451 ALA A CA 1
ATOM 3459 C C . ALA A 1 451 ? 2.613 -6.796 -24.164 1.00 78.62 451 ALA A C 1
ATOM 3461 O O . ALA A 1 451 ? 2.996 -6.994 -23.010 1.00 78.62 451 ALA A O 1
ATOM 3462 N N . ALA A 1 452 ? 2.153 -5.615 -24.582 1.00 82.81 452 ALA A N 1
ATOM 3463 C CA . ALA A 1 452 ? 1.939 -4.527 -23.639 1.00 82.81 452 ALA A CA 1
ATOM 3464 C C . ALA A 1 452 ? 0.855 -4.943 -22.633 1.00 82.81 452 ALA A C 1
ATOM 3466 O O . ALA A 1 452 ? -0.192 -5.468 -23.016 1.00 82.81 452 ALA A O 1
ATOM 3467 N N . GLY A 1 453 ? 1.132 -4.730 -21.349 1.00 84.81 453 GLY A N 1
ATOM 3468 C CA . GLY A 1 453 ? 0.207 -5.014 -20.255 1.00 84.81 453 GLY A CA 1
ATOM 3469 C C . GLY A 1 453 ? -0.812 -3.896 -20.037 1.00 84.81 453 GLY A C 1
ATOM 3470 O O . GLY A 1 453 ? -1.824 -4.124 -19.378 1.00 84.81 453 GLY A O 1
ATOM 3471 N N . VAL A 1 454 ? -0.567 -2.705 -20.596 1.00 90.12 454 VAL A N 1
ATOM 3472 C CA . VAL A 1 454 ? -1.419 -1.521 -20.443 1.00 90.12 454 VAL A CA 1
ATOM 3473 C C . VAL A 1 454 ? -1.814 -0.907 -21.785 1.00 90.12 454 VAL A C 1
ATOM 3475 O O . VAL A 1 454 ? -1.040 -0.913 -22.742 1.00 90.12 454 VAL A O 1
ATOM 3478 N N . SER A 1 455 ? -3.027 -0.349 -21.854 1.00 90.69 455 SER A N 1
ATOM 3479 C CA . SER A 1 455 ? -3.505 0.404 -23.017 1.00 90.69 455 SER A CA 1
ATOM 3480 C C . SER A 1 455 ? -2.729 1.719 -23.194 1.00 90.69 455 SER A C 1
ATOM 3482 O O . SER A 1 455 ? -2.428 2.373 -22.186 1.00 90.69 455 SER A O 1
ATOM 3484 N N . PRO A 1 456 ? -2.504 2.183 -24.433 1.00 95.12 456 PRO A N 1
ATOM 3485 C CA . PRO A 1 456 ? -1.917 3.492 -24.710 1.00 95.12 456 PRO A CA 1
ATOM 3486 C C . PRO A 1 456 ? -2.562 4.660 -23.961 1.00 95.12 456 PRO A C 1
ATOM 3488 O O . PRO A 1 456 ? -1.851 5.516 -23.455 1.00 95.12 456 PRO A O 1
ATOM 3491 N N . GLU A 1 457 ? -3.888 4.680 -23.828 1.00 92.81 457 GLU A N 1
ATOM 3492 C CA . GLU A 1 457 ? -4.640 5.785 -23.219 1.00 92.81 457 GLU A CA 1
ATOM 3493 C C . GLU A 1 457 ? -4.312 5.943 -21.727 1.00 92.81 457 GLU A C 1
ATOM 3495 O O . GLU A 1 457 ? -4.133 7.054 -21.216 1.00 92.81 457 GLU A O 1
ATOM 3500 N N . LEU A 1 458 ? -4.200 4.818 -21.017 1.00 85.12 458 LEU A N 1
ATOM 3501 C CA . LEU A 1 458 ? -3.791 4.794 -19.613 1.00 85.12 458 LEU A CA 1
ATOM 3502 C C . LEU A 1 458 ? -2.328 5.214 -19.453 1.00 85.12 458 LEU A C 1
ATOM 3504 O O . LEU A 1 458 ? -2.016 5.964 -18.528 1.00 85.12 458 LEU A O 1
ATOM 3508 N N . PHE A 1 459 ? -1.445 4.795 -20.364 1.00 96.62 459 PHE A N 1
ATOM 3509 C CA . PHE A 1 459 ? -0.046 5.220 -20.327 1.00 96.62 459 PHE A CA 1
ATOM 3510 C C . PHE A 1 459 ? 0.111 6.717 -20.625 1.00 96.62 459 PHE A C 1
ATOM 3512 O O . PHE A 1 459 ? 0.795 7.428 -19.891 1.00 96.62 459 PHE A O 1
ATOM 3519 N N . GLU A 1 460 ? -0.599 7.237 -21.626 1.00 96.81 460 GLU A N 1
ATOM 3520 C CA . GLU A 1 460 ? -0.650 8.669 -21.923 1.00 96.81 460 GLU A CA 1
ATOM 3521 C C . GLU A 1 460 ? -1.151 9.478 -20.721 1.00 96.81 460 GLU A C 1
ATOM 3523 O O . GLU A 1 460 ? -0.604 10.539 -20.414 1.00 96.81 460 GLU A O 1
ATOM 3528 N N . SER A 1 461 ? -2.165 8.966 -20.018 1.00 88.81 461 SER A N 1
ATOM 3529 C CA . SER A 1 461 ? -2.703 9.583 -18.803 1.00 88.81 461 SER A CA 1
ATOM 3530 C C . SER A 1 461 ? -1.673 9.607 -17.671 1.00 88.81 461 SER A C 1
ATOM 3532 O O . SER A 1 461 ? -1.517 10.636 -17.011 1.00 88.81 461 SER A O 1
ATOM 3534 N N . ALA A 1 462 ? -0.920 8.520 -17.481 1.00 89.88 462 ALA A N 1
ATOM 3535 C CA . ALA A 1 462 ? 0.165 8.460 -16.504 1.00 89.88 462 ALA A CA 1
ATOM 3536 C C . ALA A 1 462 ? 1.296 9.451 -16.830 1.00 89.88 462 ALA A C 1
ATOM 3538 O O . ALA A 1 462 ? 1.755 10.170 -15.943 1.00 89.88 462 ALA A O 1
ATOM 3539 N N . LEU A 1 463 ? 1.694 9.568 -18.103 1.00 95.81 463 LEU A N 1
ATOM 3540 C CA . LEU A 1 463 ? 2.695 10.547 -18.543 1.00 95.81 463 LEU A CA 1
ATOM 3541 C C . LEU A 1 463 ? 2.218 11.994 -18.352 1.00 95.81 463 LEU A C 1
ATOM 3543 O O . LEU A 1 463 ? 2.980 12.836 -17.883 1.00 95.81 463 LEU A O 1
ATOM 3547 N N . LYS A 1 464 ? 0.953 12.293 -18.671 1.00 92.81 464 LYS A N 1
ATOM 3548 C CA . LYS A 1 464 ? 0.362 13.624 -18.441 1.00 92.81 464 LYS A CA 1
ATOM 3549 C C . LYS A 1 464 ? 0.351 13.981 -16.956 1.00 92.81 464 LYS A C 1
ATOM 3551 O O . LYS A 1 464 ? 0.688 15.109 -16.601 1.00 92.81 464 LYS A O 1
ATOM 3556 N N . LYS A 1 465 ? 0.013 13.020 -16.092 1.00 88.19 465 LYS A N 1
ATOM 3557 C CA . LYS A 1 465 ? 0.072 13.188 -14.636 1.00 88.19 465 LYS A CA 1
ATOM 3558 C C . LYS A 1 465 ? 1.504 13.467 -14.168 1.00 88.19 465 LYS A C 1
ATOM 3560 O O . LYS A 1 465 ? 1.729 14.463 -13.491 1.00 88.19 465 LYS A O 1
ATOM 3565 N N . PHE A 1 466 ? 2.475 12.668 -14.614 1.00 93.62 466 PHE A N 1
ATOM 3566 C CA . PHE A 1 466 ? 3.897 12.894 -14.342 1.00 93.62 466 PHE A CA 1
ATOM 3567 C C . PHE A 1 466 ? 4.353 14.305 -14.744 1.00 93.62 466 PHE A C 1
ATOM 3569 O O . PHE A 1 466 ? 5.005 14.991 -13.963 1.00 93.62 466 PHE A O 1
ATOM 3576 N N . MET A 1 467 ? 3.958 14.777 -15.930 1.00 91.31 467 MET A N 1
ATOM 3577 C CA . MET A 1 467 ? 4.281 16.128 -16.398 1.00 91.31 467 MET A CA 1
ATOM 3578 C C . MET A 1 467 ? 3.670 17.229 -15.527 1.00 91.31 467 MET A C 1
ATOM 3580 O O . MET A 1 467 ? 4.310 18.263 -15.331 1.00 91.31 467 MET A O 1
ATOM 3584 N N . ALA A 1 468 ? 2.437 17.040 -15.054 1.00 88.06 468 ALA A N 1
ATOM 3585 C CA . ALA A 1 468 ? 1.761 18.003 -14.190 1.00 88.06 468 ALA A CA 1
ATOM 3586 C C . ALA A 1 468 ? 2.411 18.077 -12.798 1.00 88.06 468 ALA A C 1
ATOM 3588 O O . ALA A 1 468 ? 2.472 19.151 -12.208 1.00 88.06 468 ALA A O 1
ATOM 3589 N N . GLU A 1 469 ? 2.920 16.949 -12.302 1.00 86.75 469 GLU A N 1
ATOM 3590 C CA . GLU A 1 469 ? 3.516 16.824 -10.968 1.00 86.75 469 GLU A CA 1
ATOM 3591 C C . GLU A 1 469 ? 5.017 17.148 -10.931 1.00 86.75 469 GLU A C 1
ATOM 3593 O O . GLU A 1 469 ? 5.536 17.473 -9.868 1.00 86.75 469 GLU A O 1
ATOM 3598 N N . ALA A 1 470 ? 5.726 17.079 -12.062 1.00 84.06 470 ALA A N 1
ATOM 3599 C CA . ALA A 1 470 ? 7.150 17.397 -12.146 1.00 84.06 470 ALA A CA 1
ATOM 3600 C C . ALA A 1 470 ? 7.378 18.908 -12.389 1.00 84.06 470 ALA A C 1
ATOM 3602 O O . ALA A 1 470 ? 7.186 19.379 -13.526 1.00 84.06 470 ALA A O 1
ATOM 3603 N N . PRO A 1 471 ? 7.799 19.689 -11.368 1.00 69.06 471 PRO A N 1
ATOM 3604 C CA . PRO A 1 471 ? 8.061 21.114 -11.534 1.00 69.06 471 PRO A CA 1
ATOM 3605 C C . PRO A 1 471 ? 9.185 21.331 -12.551 1.00 69.06 471 PRO A C 1
ATOM 3607 O O . PRO A 1 471 ? 10.178 20.606 -12.567 1.00 69.06 471 PRO A O 1
ATOM 3610 N N . ARG A 1 472 ? 9.040 22.346 -13.412 1.00 68.94 472 ARG A N 1
ATOM 3611 C CA . ARG A 1 472 ? 10.146 22.787 -14.272 1.00 68.94 472 ARG A CA 1
ATOM 3612 C C . ARG A 1 472 ? 11.255 23.333 -13.378 1.00 68.94 472 ARG A C 1
ATOM 3614 O O . ARG A 1 472 ? 10.980 24.178 -12.520 1.00 68.94 472 ARG A O 1
ATOM 3621 N N . SER A 1 473 ? 12.494 22.910 -13.608 1.00 57.84 473 SER A N 1
ATOM 3622 C CA . SER A 1 473 ? 13.640 23.618 -13.047 1.00 57.84 473 SER A CA 1
ATOM 3623 C C . SER A 1 473 ? 13.561 25.083 -13.509 1.00 57.84 473 SER A C 1
ATOM 3625 O O . SER A 1 473 ? 13.446 25.383 -14.701 1.00 57.84 473 SER A O 1
ATOM 3627 N N . HIS A 1 474 ? 13.485 26.025 -12.564 1.00 45.44 474 HIS A N 1
ATOM 3628 C CA . HIS A 1 474 ? 13.490 27.446 -12.902 1.00 45.44 474 HIS A CA 1
ATOM 3629 C C . HIS A 1 474 ? 14.823 27.754 -13.592 1.00 45.44 474 HIS A C 1
ATOM 3631 O O . HIS A 1 474 ? 15.878 27.672 -12.964 1.00 45.44 474 HIS A O 1
ATOM 3637 N N . ARG A 1 475 ? 14.790 28.137 -14.876 1.00 41.69 475 ARG A N 1
ATOM 3638 C CA . ARG A 1 475 ? 15.918 28.851 -15.486 1.00 41.69 475 ARG A CA 1
ATOM 3639 C C . ARG A 1 475 ? 16.051 30.165 -14.731 1.00 41.69 475 ARG A C 1
ATOM 3641 O O . ARG A 1 475 ? 15.199 31.038 -14.876 1.00 41.69 475 ARG A O 1
ATOM 3648 N N . GLY A 1 476 ? 17.075 30.262 -13.891 1.00 36.59 476 GLY A N 1
ATOM 3649 C CA . GLY A 1 476 ? 17.403 31.489 -13.186 1.00 36.59 476 GLY A CA 1
ATOM 3650 C C . GLY A 1 476 ? 17.514 32.660 -14.159 1.00 36.59 476 GLY A C 1
ATOM 3651 O O . GLY A 1 476 ? 18.151 32.560 -15.208 1.00 36.59 476 GLY A O 1
ATOM 3652 N N . THR A 1 477 ? 16.895 33.778 -13.795 1.00 29.27 477 THR A N 1
ATOM 3653 C CA . THR A 1 477 ? 17.404 35.099 -14.164 1.00 29.27 477 THR A CA 1
ATOM 3654 C C . THR A 1 477 ? 18.884 35.170 -13.762 1.00 29.27 477 THR A C 1
ATOM 3656 O O . THR A 1 477 ? 19.195 34.822 -12.619 1.00 29.27 477 THR A O 1
ATOM 3659 N N . PRO A 1 478 ? 19.799 35.551 -14.671 1.00 32.84 478 PRO A N 1
ATOM 3660 C CA . PRO A 1 478 ? 21.210 35.696 -14.332 1.00 32.84 478 PRO A CA 1
ATOM 3661 C C . PRO A 1 478 ? 21.432 36.924 -13.424 1.00 32.84 478 PRO A C 1
ATOM 3663 O O . PRO A 1 478 ? 20.549 37.785 -13.378 1.00 32.84 478 PRO A O 1
ATOM 3666 N N . PRO A 1 479 ? 22.564 36.976 -12.689 1.00 40.25 479 PRO A N 1
ATOM 3667 C CA . PRO A 1 479 ? 22.900 38.069 -11.772 1.00 40.25 479 PRO A CA 1
ATOM 3668 C C . PRO A 1 479 ? 23.009 39.437 -12.450 1.00 40.25 479 PRO A C 1
ATOM 3670 O O . PRO A 1 479 ? 23.388 39.485 -13.645 1.00 40.25 479 PRO A O 1
#

Foldseek 3Di:
DWKKKFPDQWWFWAPDLPDPHGPDIDHRDIFIWAFPQDDDNQWTWTQTPVVRDITTTRPVRIDTPGPCPQLFLDFDDPVVLLQLLQLLQLLLACQVPLFGGHSLLLLLQLCLQPNQGQAAPVRGGGNPTPLQFQGGSNRDHLVLVVVQLPDPSCCVQNPPDDSVCSSPSSSVSNSLSSQLSVLSNLCCVLVVVDPFASLLSSVCSQQPNQLSSLLSPFDQQDFQQDDDPRGRSGDQVSCVSPVQLPVPRRRRGSNSSVVSSLVSLVVSLPSSCVPCPPQDDSVVSVCRSVRHHNHQDAALSNLLSVLLCLQPVQFQQDWPPRCSVVQPDGQQAAFLLSLLVVLVVVPPRRQGGSQRQHNVLSVVQQVVLVDDSRDGSHPVSVSSSSSCCLCPVLVVVVCLQDPVPPVSVLSSLVSVLVRGQLRFRQAFDQAPAGTDHTQARSCPPDPVNGGHSDHNVVSVVSSVRSSVRRDHDDPDDDD

InterPro domains:
  IPR023346 Lysozyme-like domain superfamily [SSF53955] (300-433)

Secondary structure (DSSP, 8-state):
-EEEEESSSS-EEESSTT-SS-SEE--SS--EEEEEEEEETTEEEEEETTT--EEEEEGGGEEE--S-TTSSPPP--HHHHHHHHHHHHHHHTTGGG-----HHHHHHHHHHHHSS---BTTS--STT--SSS-BTTTTB-HHHHHHHHT-TTTHHHHTT--GGGGG-HHHHHHHHHHHHHHHHHHHHHH-TT----HHHHHHHHHH-HHHHHHHTTS-TTSBTTSEETTEESS-HHHHHHTGGG-TTGGG-BHHHHHHHHHHHHHHHHHHHHHHHGGGS-HHHHHHHHTT-------HHHHHHHHHHHHHTTT-TT-BGGG-GGGSSS-GGGSBHHHHHHHHHHHTT---BTTTTB-HHHHHHHTTTTT--TTSB--HHHHHHHHHHIIIIIS-HHHHHHS---HHHHHHHHHHHHTT-TTSBPSS-EE-SSSEE-TT-BTTTTSTT----SS-HHHHHHHHHHHHHHSPPP--PPP-

pLDDT: mean 89.85, std 10.43, range [29.27, 98.62]

Organism: NCBI:txid1509405

Sequence (479 aa):
MITYQSAVMQVELFSTSDAAVASAFAGPAPEQFEGDGTVRNGRLKVKRRADGKDWWVKENHLDDVTPLLETSLPALEEEEFFDAADRAAQFTSGFRGAGGMNVEYLLLLAWVESRWTNTDSQGRSDANADRAGPIGPFRFATTTWSMLAGDTNYGSLLDGYADLDRVKPSAQCIFAAAYANRLQFALKSRAPSLEAPAWMLRLGHCIGEDSLIRFAQLKNEDSISSTVAGKAAIEEAVIAQNGHLFPRGSQTSRSEVELIIASEFANARAPVEQRLGGLVSAALIEDLANGGRPGLRTGAFGLLDFIAQYESRGSYLKVVDNKEDRLPKKLTMMTIAEVLAAQTQLGGRNACGKYQIVHDTLRGNYARAGHALRDLFNSDAQDKIAYHLLMEVRKGQDFIDSDRSDAKYHTFALAVAQEWAAVPVLTATQGAHIALQRGDSYYRGGNAKNAAGVSPELFESALKKFMAEAPRSHRGTPP